Protein AF-A0A7J9SS00-F1 (afdb_monomer_lite)

pLDDT: mean 71.62, std 18.41, range [28.2, 98.19]

Radius of gyration: 45.06 Å; chains: 1; bounding box: 118×78×128 Å

Structure (mmCIF, N/CA/C/O backbone):
data_AF-A0A7J9SS00-F1
#
_entry.id   AF-A0A7J9SS00-F1
#
loop_
_atom_site.group_PDB
_atom_site.id
_atom_site.type_symbol
_atom_site.label_atom_id
_atom_site.label_alt_id
_atom_site.label_comp_id
_atom_site.label_asym_id
_atom_site.label_entity_id
_atom_site.label_seq_id
_atom_site.pdbx_PDB_ins_code
_atom_site.Cartn_x
_atom_site.Cartn_y
_atom_site.Cartn_z
_atom_site.occupancy
_atom_site.B_iso_or_equiv
_atom_site.auth_seq_id
_atom_site.auth_comp_id
_atom_site.auth_asym_id
_atom_site.auth_atom_id
_atom_site.pdbx_PDB_model_num
ATOM 1 N N . MET A 1 1 ? -12.205 -48.408 69.609 1.00 38.25 1 MET A N 1
ATOM 2 C CA . MET A 1 1 ? -11.205 -47.356 69.872 1.00 38.25 1 MET A CA 1
ATOM 3 C C . MET A 1 1 ? -11.212 -46.465 68.644 1.00 38.25 1 MET A C 1
ATOM 5 O O . MET A 1 1 ? -10.736 -46.910 67.614 1.00 38.25 1 MET A O 1
ATOM 9 N N . ALA A 1 2 ? -12.115 -45.480 68.598 1.00 29.64 2 ALA A N 1
ATOM 10 C CA . ALA A 1 2 ? -11.998 -44.166 69.264 1.00 29.64 2 ALA A CA 1
ATOM 11 C C . ALA A 1 2 ? -10.973 -43.320 68.467 1.00 29.64 2 ALA A C 1
ATOM 13 O O . ALA A 1 2 ? -9.834 -43.755 68.355 1.00 29.64 2 ALA A O 1
ATOM 14 N N . PHE A 1 3 ? -11.335 -42.264 67.716 1.00 28.20 3 PHE A N 1
ATOM 15 C CA . PHE A 1 3 ? -12.157 -41.085 68.071 1.00 28.20 3 PHE A CA 1
ATOM 16 C C . PHE A 1 3 ? -11.641 -40.443 69.360 1.00 28.20 3 PHE A C 1
ATOM 18 O O . PHE A 1 3 ? -11.477 -41.173 70.329 1.00 28.20 3 PHE A O 1
ATOM 25 N N . SER A 1 4 ? -11.482 -39.114 69.382 1.00 37.59 4 SER A N 1
ATOM 26 C CA . SER A 1 4 ? -11.035 -38.329 70.550 1.00 37.59 4 SER A CA 1
ATOM 27 C C . SER A 1 4 ? -9.523 -38.463 70.771 1.00 37.59 4 SER A C 1
ATOM 29 O O . SER A 1 4 ? -9.075 -39.467 71.294 1.00 37.59 4 SER A O 1
ATOM 31 N N . ASP A 1 5 ? -8.649 -37.577 70.279 1.00 38.38 5 ASP A N 1
ATOM 32 C CA . ASP A 1 5 ? -8.271 -36.424 71.119 1.00 38.38 5 ASP A CA 1
ATOM 33 C C . ASP A 1 5 ? -7.308 -35.419 70.441 1.00 38.38 5 ASP A C 1
ATOM 35 O O . ASP A 1 5 ? -6.399 -34.935 71.095 1.00 38.38 5 ASP A O 1
ATOM 39 N N . TYR A 1 6 ? -7.426 -35.058 69.157 1.00 29.25 6 TYR A N 1
ATOM 40 C CA . TYR A 1 6 ? -6.607 -33.928 68.652 1.00 29.25 6 TYR A CA 1
ATOM 41 C C . TYR A 1 6 ? -7.313 -33.122 67.555 1.00 29.25 6 TYR A C 1
ATOM 43 O O . TYR A 1 6 ? -6.851 -33.025 66.422 1.00 29.25 6 TYR A O 1
ATOM 51 N N . TYR A 1 7 ? -8.484 -32.583 67.910 1.00 34.22 7 TYR A N 1
ATOM 52 C CA . TYR A 1 7 ? -9.242 -31.611 67.109 1.00 34.22 7 TYR A CA 1
ATOM 53 C C . TYR A 1 7 ? -9.522 -30.294 67.859 1.00 34.22 7 TYR A C 1
ATOM 55 O O . TYR A 1 7 ? -10.429 -29.563 67.492 1.00 34.22 7 TYR A O 1
ATOM 63 N N . GLU A 1 8 ? -8.730 -29.949 68.873 1.00 40.84 8 GLU A N 1
ATOM 64 C CA . GLU A 1 8 ? -8.809 -28.650 69.559 1.00 40.84 8 GLU A CA 1
ATOM 65 C C . GLU A 1 8 ? -7.391 -28.147 69.855 1.00 40.84 8 GLU A C 1
ATOM 67 O O . GLU A 1 8 ? -6.882 -28.327 70.950 1.00 40.84 8 GLU A O 1
ATOM 72 N N . GLU A 1 9 ? -6.720 -27.633 68.818 1.00 34.12 9 GLU A N 1
ATOM 73 C CA . GLU A 1 9 ? -5.665 -26.589 68.887 1.00 34.12 9 GLU A CA 1
ATOM 74 C C . GLU A 1 9 ? -5.119 -26.252 67.476 1.00 34.12 9 GLU A C 1
ATOM 76 O O . GLU A 1 9 ? -3.947 -25.945 67.279 1.00 34.12 9 GLU A O 1
ATOM 81 N N . LEU A 1 10 ? -5.979 -26.320 66.450 1.00 32.91 10 LEU A N 1
ATOM 82 C CA . LEU A 1 10 ? -5.668 -25.921 65.066 1.00 32.91 10 LEU A CA 1
ATOM 83 C C . LEU A 1 10 ? -6.328 -24.583 64.681 1.00 32.91 10 LEU A C 1
ATOM 85 O O . LEU A 1 10 ? -6.538 -24.321 63.504 1.00 32.91 10 LEU A O 1
ATOM 89 N N . GLU A 1 11 ? -6.623 -23.729 65.666 1.00 39.28 11 GLU A N 1
ATOM 90 C CA . GLU A 1 11 ? -7.219 -22.399 65.451 1.00 39.28 11 GLU A CA 1
ATOM 91 C C . GLU A 1 11 ? -6.374 -21.227 65.992 1.00 39.28 11 GLU A C 1
ATOM 93 O O . GLU A 1 11 ? -6.852 -20.099 66.005 1.00 39.28 11 GLU A O 1
ATOM 98 N N . GLU A 1 12 ? -5.103 -21.433 66.377 1.00 40.47 12 GLU A N 1
ATOM 99 C CA . GLU A 1 12 ? -4.287 -20.327 66.928 1.00 40.47 12 GLU A CA 1
ATOM 100 C C . GLU A 1 12 ? -2.866 -20.126 66.363 1.00 40.47 12 GLU A C 1
ATOM 102 O O . GLU A 1 12 ? -2.149 -19.259 66.850 1.00 40.47 12 GLU A O 1
ATOM 107 N N . GLU A 1 13 ? -2.446 -20.807 65.288 1.00 34.06 13 GLU A N 1
ATOM 108 C CA . GLU A 1 13 ? -1.169 -20.472 64.609 1.00 34.06 13 GLU A CA 1
ATOM 109 C C . GLU A 1 13 ? -1.225 -20.492 63.065 1.00 34.06 13 GLU A C 1
ATOM 111 O O . GLU A 1 13 ? -0.231 -20.771 62.393 1.00 34.06 13 GLU A O 1
ATOM 116 N N . GLU A 1 14 ? -2.354 -20.101 62.462 1.00 31.39 14 GLU A N 1
ATOM 117 C CA . GLU A 1 14 ? -2.387 -19.752 61.025 1.00 31.39 14 GLU A CA 1
ATOM 118 C C . GLU A 1 14 ? -1.665 -18.420 60.708 1.00 31.39 14 GLU A C 1
ATOM 120 O O . GLU A 1 14 ? -1.333 -18.147 59.556 1.00 31.39 14 GLU A O 1
ATOM 125 N N . ASP A 1 15 ? -1.276 -17.648 61.730 1.00 38.69 15 ASP A N 1
ATOM 126 C CA . ASP A 1 15 ? -0.564 -16.364 61.595 1.00 38.69 15 ASP A CA 1
ATOM 127 C C . ASP A 1 15 ? 0.979 -16.478 61.540 1.00 38.69 15 ASP A C 1
ATOM 129 O O . ASP A 1 15 ? 1.709 -15.484 61.625 1.00 38.69 15 ASP A O 1
ATOM 133 N N . LYS A 1 16 ? 1.530 -17.691 61.381 1.00 35.34 16 LYS A N 1
ATOM 134 C CA . LYS A 1 16 ? 2.991 -17.909 61.265 1.00 35.34 16 LYS A CA 1
ATOM 135 C C . LYS A 1 16 ? 3.433 -18.697 60.038 1.00 35.34 16 LYS A C 1
ATOM 137 O O . LYS A 1 16 ? 4.568 -19.180 59.990 1.00 35.34 16 LYS A O 1
ATOM 142 N N . ILE A 1 17 ? 2.622 -18.727 58.983 1.00 32.34 17 ILE A N 1
ATOM 143 C CA . ILE A 1 17 ? 3.076 -19.197 57.669 1.00 32.34 17 ILE A CA 1
ATOM 144 C C . ILE A 1 17 ? 3.922 -18.095 57.004 1.00 32.34 17 ILE A C 1
ATOM 146 O O . ILE A 1 17 ? 3.491 -17.347 56.132 1.00 32.34 17 ILE A O 1
ATOM 150 N N . LYS A 1 18 ? 5.191 -18.003 57.422 1.00 34.53 18 LYS A N 1
ATOM 151 C CA . LYS A 1 18 ? 6.267 -17.479 56.569 1.00 34.53 18 LYS A CA 1
ATOM 152 C C . LYS A 1 18 ? 6.559 -18.520 55.483 1.00 34.53 18 LYS A C 1
ATOM 154 O O . LYS A 1 18 ? 6.719 -19.692 55.824 1.00 34.53 18 LYS A O 1
ATOM 159 N N . PRO A 1 19 ? 6.718 -18.130 54.205 1.00 38.78 19 PRO A N 1
ATOM 160 C CA . PRO A 1 19 ? 7.052 -19.078 53.157 1.00 38.78 19 PRO A CA 1
ATOM 161 C C . PRO A 1 19 ? 8.457 -19.633 53.405 1.00 38.78 19 PRO A C 1
ATOM 163 O O . PRO A 1 19 ? 9.468 -18.927 53.336 1.00 38.78 19 PRO A O 1
ATOM 166 N N . SER A 1 20 ? 8.512 -20.927 53.702 1.00 39.50 20 SER A N 1
ATOM 167 C CA . SER A 1 20 ? 9.722 -21.729 53.692 1.00 39.50 20 SER A CA 1
ATOM 168 C C . SER A 1 20 ? 10.267 -21.804 52.262 1.00 39.50 20 SER A C 1
ATOM 170 O O . SER A 1 20 ? 9.866 -22.652 51.473 1.00 39.50 20 SER A O 1
ATOM 172 N N . CYS A 1 21 ? 11.200 -20.920 51.919 1.00 37.25 21 CYS A N 1
ATOM 173 C CA . CYS A 1 21 ? 12.172 -21.175 50.859 1.00 37.25 21 CYS A CA 1
ATOM 174 C C . CYS A 1 21 ? 13.480 -21.572 51.538 1.00 37.25 21 CYS A C 1
ATOM 176 O O . CYS A 1 21 ? 14.040 -20.814 52.337 1.00 37.25 21 CYS A O 1
ATOM 178 N N . THR A 1 22 ? 13.944 -22.788 51.263 1.00 50.38 22 THR A N 1
ATOM 179 C CA . THR A 1 22 ? 15.185 -23.346 51.799 1.00 50.38 22 THR A CA 1
ATOM 180 C C . THR A 1 22 ? 16.352 -22.379 51.606 1.00 50.38 22 THR A C 1
ATOM 182 O O . THR A 1 22 ? 16.522 -21.764 50.552 1.00 50.38 22 THR A O 1
ATOM 185 N N . ARG A 1 23 ? 17.172 -22.246 52.656 1.00 44.41 23 ARG A N 1
ATOM 186 C CA . ARG A 1 23 ? 18.311 -21.318 52.767 1.00 44.41 23 ARG A CA 1
ATOM 187 C C . ARG A 1 23 ? 19.259 -21.357 51.558 1.00 44.41 23 ARG A C 1
ATOM 189 O O . ARG A 1 23 ? 19.877 -20.343 51.257 1.00 44.41 23 ARG A O 1
ATOM 196 N N . GLU A 1 24 ? 19.345 -22.489 50.864 1.00 43.41 24 GLU A N 1
ATOM 197 C CA . GLU A 1 24 ? 20.198 -22.695 49.688 1.00 43.41 24 GLU A CA 1
ATOM 198 C C . GLU A 1 24 ? 19.642 -22.069 48.396 1.00 43.41 24 GLU A C 1
ATOM 200 O O . GLU A 1 24 ? 20.406 -21.439 47.667 1.00 43.41 24 GLU A O 1
ATOM 205 N N . GLU A 1 25 ? 18.326 -22.105 48.149 1.00 48.88 25 GLU A N 1
ATOM 206 C CA . GLU A 1 25 ? 17.724 -21.450 46.969 1.00 48.88 25 GLU A CA 1
ATOM 207 C C . GLU A 1 25 ? 17.758 -19.922 47.078 1.00 48.88 25 GLU A C 1
ATOM 209 O O . GLU A 1 25 ? 17.998 -19.211 46.097 1.00 48.88 25 GLU A O 1
ATOM 214 N N . ASN A 1 26 ? 17.563 -19.399 48.291 1.00 54.31 26 ASN A N 1
ATOM 215 C CA . ASN A 1 26 ? 17.699 -17.968 48.551 1.00 54.31 26 ASN A CA 1
ATOM 216 C C . ASN A 1 26 ? 19.152 -17.511 48.388 1.00 54.31 26 ASN A C 1
ATOM 218 O O . ASN A 1 26 ? 19.397 -16.431 47.853 1.00 54.31 26 ASN A O 1
ATOM 222 N N . LEU A 1 27 ? 20.122 -18.347 48.767 1.00 49.38 27 LEU A N 1
ATOM 223 C CA . LEU A 1 27 ? 21.536 -18.042 48.577 1.00 49.38 27 LEU A CA 1
ATOM 224 C C . LEU A 1 27 ? 21.894 -17.956 47.088 1.00 49.38 27 LEU A C 1
ATOM 226 O O . LEU A 1 27 ? 22.600 -17.034 46.686 1.00 49.38 27 LEU A O 1
ATOM 230 N N . GLU A 1 28 ? 21.367 -18.852 46.253 1.00 56.47 28 GLU A N 1
ATOM 231 C CA . GLU A 1 28 ? 21.634 -18.843 44.812 1.00 56.47 28 GLU A CA 1
ATOM 232 C C . GLU A 1 28 ? 21.026 -17.621 44.107 1.00 56.47 28 GLU A C 1
ATOM 234 O O . GLU A 1 28 ? 21.691 -16.962 43.299 1.00 56.47 28 GLU A O 1
ATOM 239 N N . LYS A 1 29 ? 19.788 -17.256 44.468 1.00 59.28 29 LYS A N 1
ATOM 240 C CA . LYS A 1 29 ? 19.109 -16.054 43.956 1.00 59.28 29 LYS A CA 1
ATOM 241 C C . LYS A 1 29 ? 19.838 -14.774 44.376 1.00 59.28 29 LYS A C 1
ATOM 243 O O . LYS A 1 29 ? 20.043 -13.887 43.544 1.00 59.28 29 LYS A O 1
ATOM 248 N N . ILE A 1 30 ? 20.313 -14.709 45.622 1.00 56.44 30 ILE A N 1
ATOM 249 C CA . ILE A 1 30 ? 21.115 -13.588 46.136 1.00 56.44 30 ILE A CA 1
ATOM 250 C C . ILE A 1 30 ? 22.472 -13.519 45.422 1.00 56.44 30 ILE A C 1
ATOM 252 O O . ILE A 1 30 ? 22.864 -12.450 44.957 1.00 56.44 30 ILE A O 1
ATOM 256 N N . ILE A 1 31 ? 23.165 -14.648 45.237 1.00 63.53 31 ILE A N 1
ATOM 257 C CA . ILE A 1 31 ? 24.442 -14.709 44.503 1.00 63.53 31 ILE A CA 1
ATOM 258 C C . ILE A 1 31 ? 24.267 -14.228 43.057 1.00 63.53 31 ILE A C 1
ATOM 260 O O . ILE A 1 31 ? 25.138 -13.529 42.529 1.00 63.53 31 ILE A O 1
ATOM 264 N N . LYS A 1 32 ? 23.150 -14.570 42.405 1.00 66.88 32 LYS A N 1
ATOM 265 C CA . LYS A 1 32 ? 22.851 -14.146 41.031 1.00 66.88 32 LYS A CA 1
ATOM 266 C C . LYS A 1 32 ? 22.568 -12.641 40.950 1.00 66.88 32 LYS A C 1
ATOM 268 O O . LYS A 1 32 ? 23.140 -11.978 40.086 1.00 66.88 32 LYS A O 1
ATOM 273 N N . ALA A 1 33 ? 21.785 -12.090 41.879 1.00 58.88 33 ALA A N 1
ATOM 274 C CA . ALA A 1 33 ? 21.500 -10.653 41.959 1.00 58.88 33 ALA A CA 1
ATOM 275 C C . ALA A 1 33 ? 22.763 -9.818 42.251 1.00 58.88 33 ALA A C 1
ATOM 277 O O . ALA A 1 33 ? 23.032 -8.831 41.564 1.00 58.88 33 ALA A O 1
ATOM 278 N N . VAL A 1 34 ? 23.603 -10.268 43.190 1.00 58.75 34 VAL A N 1
ATOM 279 C CA . VAL A 1 34 ? 24.890 -9.627 43.518 1.00 58.75 34 VAL A CA 1
ATOM 280 C C . VAL A 1 34 ? 25.845 -9.650 42.319 1.00 58.75 34 VAL A C 1
ATOM 282 O O . VAL A 1 34 ? 26.559 -8.679 42.072 1.00 58.75 34 VAL A O 1
ATOM 285 N N . ARG A 1 35 ? 25.833 -10.720 41.512 1.00 63.59 35 ARG A N 1
ATOM 286 C CA . ARG A 1 35 ? 26.660 -10.832 40.299 1.00 63.59 35 ARG A CA 1
ATOM 287 C C . ARG A 1 35 ? 26.260 -9.816 39.220 1.00 63.59 35 ARG A C 1
ATOM 289 O O . ARG A 1 35 ? 27.144 -9.264 38.566 1.00 63.59 35 ARG A O 1
ATOM 296 N N . VAL A 1 36 ? 24.962 -9.552 39.059 1.00 65.44 36 VAL A N 1
ATOM 297 C CA . VAL A 1 36 ? 24.429 -8.546 38.120 1.00 65.44 36 VAL A CA 1
ATOM 298 C C . VAL A 1 36 ? 24.765 -7.129 38.589 1.00 65.44 36 VAL A C 1
ATOM 300 O O . VAL A 1 36 ? 25.275 -6.331 37.804 1.00 65.44 36 VAL A O 1
ATOM 303 N N . TRP A 1 37 ? 24.569 -6.840 39.877 1.00 57.66 37 TRP A N 1
ATOM 304 C CA . TRP A 1 37 ? 24.922 -5.547 40.470 1.00 57.66 37 TRP A CA 1
ATOM 305 C C . TRP A 1 37 ? 26.429 -5.252 40.347 1.00 57.66 37 TRP A C 1
ATOM 307 O O . TRP A 1 37 ? 26.825 -4.179 39.897 1.00 57.66 37 TRP A O 1
ATOM 317 N N . ARG A 1 38 ? 27.282 -6.251 40.620 1.00 56.31 38 ARG A N 1
ATOM 318 C CA . ARG A 1 38 ? 28.745 -6.165 40.464 1.00 56.31 38 ARG A CA 1
ATOM 319 C C . ARG A 1 38 ? 29.173 -5.834 39.032 1.00 56.31 38 ARG A C 1
ATOM 321 O O . ARG A 1 38 ? 30.055 -5.002 38.841 1.00 56.31 38 ARG A O 1
ATOM 328 N N . ASN A 1 39 ? 28.552 -6.458 38.029 1.00 59.81 39 ASN A N 1
ATOM 329 C CA . ASN A 1 39 ? 28.861 -6.186 36.620 1.00 59.81 39 ASN A CA 1
ATOM 330 C C . ASN A 1 39 ? 28.478 -4.756 36.206 1.00 59.81 39 ASN A C 1
ATOM 332 O O . ASN A 1 39 ? 29.142 -4.176 35.353 1.00 59.81 39 ASN A O 1
ATOM 336 N N . LYS A 1 40 ? 27.454 -4.169 36.836 1.00 56.41 40 LYS A N 1
ATOM 337 C CA . LYS A 1 40 ? 27.028 -2.785 36.585 1.00 56.41 40 LYS A CA 1
ATOM 338 C C . LYS A 1 40 ? 27.958 -1.743 37.224 1.00 56.41 40 LYS A C 1
ATOM 340 O O . LYS A 1 40 ? 27.956 -0.592 36.796 1.00 56.41 40 LYS A O 1
ATOM 345 N N . HIS A 1 41 ? 28.732 -2.113 38.247 1.00 58.75 41 HIS A N 1
ATOM 346 C CA . HIS A 1 41 ? 29.554 -1.174 39.029 1.00 58.75 41 HIS A CA 1
ATOM 347 C C . HIS A 1 41 ? 31.064 -1.461 38.997 1.00 58.75 41 HIS A C 1
ATOM 349 O O . HIS A 1 41 ? 31.828 -0.796 39.689 1.00 58.75 41 HIS A O 1
ATOM 355 N N . GLY A 1 42 ? 31.513 -2.396 38.152 1.00 50.84 42 GLY A N 1
ATOM 356 C CA . GLY A 1 42 ? 32.911 -2.480 37.714 1.00 50.84 42 GLY A CA 1
ATOM 357 C C . GLY A 1 42 ? 33.929 -2.968 38.751 1.00 50.84 42 GLY A C 1
ATOM 358 O O . GLY A 1 42 ? 35.104 -2.632 38.639 1.00 50.84 42 GLY A O 1
ATOM 359 N N . VAL A 1 43 ? 33.526 -3.762 39.747 1.00 52.72 43 VAL A N 1
ATOM 360 C CA . VAL A 1 43 ? 34.457 -4.261 40.779 1.00 52.72 43 VAL A CA 1
ATOM 361 C C . VAL A 1 43 ? 35.146 -5.551 40.308 1.00 52.72 43 VAL A C 1
ATOM 363 O O . VAL A 1 43 ? 34.493 -6.584 40.128 1.00 52.72 43 VAL A O 1
ATOM 366 N N . THR A 1 44 ? 36.465 -5.493 40.091 1.00 43.53 44 THR A N 1
ATOM 367 C CA . THR A 1 44 ? 37.295 -6.618 39.622 1.00 43.53 44 THR A CA 1
ATOM 368 C C . THR A 1 44 ? 37.676 -7.598 40.731 1.00 43.53 44 THR A C 1
ATOM 370 O O . THR A 1 44 ? 37.863 -7.235 41.888 1.00 43.53 44 THR A O 1
ATOM 373 N N . ALA A 1 45 ? 37.763 -8.866 40.332 1.00 43.62 45 ALA A N 1
ATOM 374 C CA . ALA A 1 45 ? 37.802 -10.046 41.174 1.00 43.62 45 ALA A CA 1
ATOM 375 C C . ALA A 1 45 ? 39.178 -10.328 41.790 1.00 43.62 45 ALA A C 1
ATOM 377 O O . ALA A 1 45 ? 40.075 -10.805 41.112 1.00 43.62 45 ALA A O 1
ATOM 378 N N . ASP A 1 46 ? 39.259 -10.169 43.102 1.00 46.59 46 ASP A N 1
ATOM 379 C CA . ASP A 1 46 ? 39.839 -11.168 43.989 1.00 46.59 46 ASP A CA 1
ATOM 380 C C . ASP A 1 46 ? 38.995 -11.174 45.261 1.00 46.59 46 ASP A C 1
ATOM 382 O O . ASP A 1 46 ? 38.390 -10.164 45.597 1.00 46.59 46 ASP A O 1
ATOM 386 N N . LEU A 1 47 ? 38.936 -12.311 45.952 1.00 41.09 47 LEU A N 1
ATOM 387 C CA . LEU A 1 47 ? 38.135 -12.584 47.154 1.00 41.09 47 LEU A CA 1
ATOM 388 C C . LEU A 1 47 ? 36.731 -13.185 46.935 1.00 41.09 47 LEU A C 1
ATOM 390 O O . LEU A 1 47 ? 35.701 -12.565 47.192 1.00 41.09 47 LEU A O 1
ATOM 394 N N . LYS A 1 48 ? 36.698 -14.506 46.709 1.00 44.38 48 LYS A N 1
ATOM 395 C CA . LYS A 1 48 ? 35.530 -15.346 47.056 1.00 44.38 48 LYS A CA 1
ATOM 396 C C . LYS A 1 48 ? 35.168 -15.297 48.558 1.00 44.38 48 LYS A C 1
ATOM 398 O O . LYS A 1 48 ? 34.038 -15.627 48.897 1.00 44.38 48 LYS A O 1
ATOM 403 N N . MET A 1 49 ? 36.076 -14.854 49.444 1.00 40.50 49 MET A N 1
ATOM 404 C CA . MET A 1 49 ? 35.799 -14.664 50.884 1.00 40.50 49 MET A CA 1
ATOM 405 C C . MET A 1 49 ? 35.440 -13.228 51.309 1.00 40.50 49 MET A C 1
ATOM 407 O O . MET A 1 49 ? 34.783 -13.045 52.331 1.00 40.50 49 MET A O 1
ATOM 411 N N . ALA A 1 50 ? 35.772 -12.208 50.514 1.00 44.69 50 ALA A N 1
ATOM 412 C CA . ALA A 1 50 ? 35.295 -10.836 50.740 1.00 44.69 50 ALA A CA 1
ATOM 413 C C . ALA A 1 50 ? 33.835 -10.758 50.395 1.00 44.69 50 ALA A C 1
ATOM 415 O O . ALA A 1 50 ? 33.123 -10.063 51.085 1.00 44.69 50 ALA A O 1
ATOM 416 N N . THR A 1 51 ? 33.368 -11.458 49.360 1.00 51.38 51 THR A N 1
ATOM 417 C CA . THR A 1 51 ? 31.972 -11.329 48.936 1.00 51.38 51 THR A CA 1
ATOM 418 C C . THR A 1 51 ? 31.004 -11.770 50.038 1.00 51.38 51 THR A C 1
ATOM 420 O O . THR A 1 51 ? 29.912 -11.227 50.131 1.00 51.38 51 THR A O 1
ATOM 423 N N . ILE A 1 52 ? 31.417 -12.688 50.922 1.00 48.38 52 ILE A N 1
ATOM 424 C CA . ILE A 1 52 ? 30.634 -13.097 52.097 1.00 48.38 52 ILE A CA 1
ATOM 425 C C . ILE A 1 52 ? 30.725 -12.042 53.217 1.00 48.38 52 ILE A C 1
ATOM 427 O O . ILE A 1 52 ? 29.700 -11.678 53.787 1.00 48.38 52 ILE A O 1
ATOM 431 N N . LEU A 1 53 ? 31.918 -11.494 53.486 1.00 49.59 53 LEU A N 1
ATOM 432 C CA . LEU A 1 53 ? 32.145 -10.460 54.512 1.00 49.59 53 LEU A CA 1
ATOM 433 C C . LEU A 1 53 ? 31.612 -9.065 54.124 1.00 49.59 53 LEU A C 1
ATOM 435 O O . LEU A 1 53 ? 31.156 -8.317 54.984 1.00 49.59 53 LEU A O 1
ATOM 439 N N . GLU A 1 54 ? 31.635 -8.703 52.843 1.00 55.34 54 GLU A N 1
ATOM 440 C CA . GLU A 1 54 ? 31.053 -7.479 52.288 1.00 55.34 54 GLU A CA 1
ATOM 441 C C . GLU A 1 54 ? 29.547 -7.593 52.150 1.00 55.34 54 GLU A C 1
ATOM 443 O O . GLU A 1 54 ? 28.865 -6.632 52.480 1.00 55.34 54 GLU A O 1
ATOM 448 N N . ALA A 1 55 ? 29.012 -8.754 51.754 1.00 53.62 55 ALA A N 1
ATOM 449 C CA . ALA A 1 55 ? 27.580 -8.991 51.869 1.00 53.62 55 ALA A CA 1
ATOM 450 C C . ALA A 1 55 ? 27.155 -8.821 53.334 1.00 53.62 55 ALA A C 1
ATOM 452 O O . ALA A 1 55 ? 26.265 -8.025 53.606 1.00 53.62 55 ALA A O 1
ATOM 453 N N . GLN A 1 56 ? 27.855 -9.438 54.297 1.00 52.62 56 GLN A N 1
ATOM 454 C CA . GLN A 1 56 ? 27.607 -9.213 55.729 1.00 52.62 56 GLN A CA 1
ATOM 455 C C . GLN A 1 56 ? 27.703 -7.736 56.141 1.00 52.62 56 GLN A C 1
ATOM 457 O O . GLN A 1 56 ? 26.871 -7.283 56.921 1.00 52.62 56 GLN A O 1
ATOM 462 N N . LYS A 1 57 ? 28.665 -6.966 55.610 1.00 54.94 57 LYS A N 1
ATOM 463 C CA . LYS A 1 57 ? 28.779 -5.523 55.884 1.00 54.94 57 LYS A CA 1
ATOM 464 C C . LYS A 1 57 ? 27.643 -4.703 55.267 1.00 54.94 57 LYS A C 1
ATOM 466 O O . LYS A 1 57 ? 27.131 -3.804 55.926 1.00 54.94 57 LYS A O 1
ATOM 471 N N . VAL A 1 58 ? 27.213 -5.021 54.048 1.00 53.78 58 VAL A N 1
ATOM 472 C CA . VAL A 1 58 ? 26.053 -4.399 53.386 1.00 53.78 58 VAL A CA 1
ATOM 473 C C . VAL A 1 58 ? 24.754 -4.747 54.121 1.00 53.78 58 VAL A C 1
ATOM 475 O O . VAL A 1 58 ? 23.896 -3.884 54.257 1.00 53.78 58 VAL A O 1
ATOM 478 N N . PHE A 1 59 ? 24.642 -5.957 54.677 1.00 53.19 59 PHE A N 1
ATOM 479 C CA . PHE A 1 59 ? 23.530 -6.367 55.543 1.00 53.19 59 PHE A CA 1
ATOM 480 C C . PHE A 1 59 ? 23.632 -5.819 56.983 1.00 53.19 59 PHE A C 1
ATOM 482 O O . PHE A 1 59 ? 22.654 -5.895 57.720 1.00 53.19 59 PHE A O 1
ATOM 489 N N . SER A 1 60 ? 24.778 -5.253 57.391 1.00 55.12 60 SER A N 1
ATOM 490 C CA . SER A 1 60 ? 24.954 -4.582 58.695 1.00 55.12 60 SER A CA 1
ATOM 491 C C . SER A 1 60 ? 24.701 -3.070 58.653 1.00 55.12 60 SER A C 1
ATOM 493 O O . SER A 1 60 ? 24.436 -2.463 59.687 1.00 55.12 60 SER A O 1
ATOM 495 N N . ASP A 1 61 ? 24.768 -2.461 57.464 1.00 72.88 61 ASP A N 1
ATOM 496 C CA . ASP A 1 61 ? 24.434 -1.056 57.232 1.00 72.88 61 ASP A CA 1
ATOM 497 C C . ASP A 1 61 ? 22.974 -0.959 56.774 1.00 72.88 61 ASP A C 1
ATOM 499 O O . ASP A 1 61 ? 22.640 -1.182 55.607 1.00 72.88 61 ASP A O 1
ATOM 503 N N . THR A 1 62 ? 22.092 -0.618 57.714 1.00 65.88 62 THR A N 1
ATOM 504 C CA . THR A 1 62 ? 20.639 -0.550 57.513 1.00 65.88 62 THR A CA 1
ATOM 505 C C . THR A 1 62 ? 20.247 0.331 56.324 1.00 65.88 62 THR A C 1
ATOM 507 O O . THR A 1 62 ? 19.251 0.059 55.656 1.00 65.88 62 THR A O 1
ATOM 510 N N . LYS A 1 63 ? 21.033 1.372 56.011 1.00 73.75 63 LYS A N 1
ATOM 511 C CA . LYS A 1 63 ? 20.736 2.275 54.895 1.00 73.75 63 LYS A CA 1
ATOM 512 C C . LYS A 1 63 ? 20.977 1.594 53.548 1.00 73.75 63 LYS A C 1
ATOM 514 O O . LYS A 1 63 ? 20.110 1.645 52.678 1.00 73.75 63 LYS A O 1
ATOM 519 N N . LYS A 1 64 ? 22.112 0.909 53.397 1.00 68.12 64 LYS A N 1
ATOM 520 C CA . LYS A 1 64 ? 22.453 0.180 52.164 1.00 68.12 64 LYS A CA 1
ATOM 521 C C . LYS A 1 64 ? 21.574 -1.048 51.958 1.00 68.12 64 LYS A C 1
ATOM 523 O O . LYS A 1 64 ? 21.215 -1.353 50.823 1.00 68.12 64 LYS A O 1
ATOM 528 N N . TYR A 1 65 ? 21.176 -1.711 53.043 1.00 66.31 65 TYR A N 1
ATOM 529 C CA . TYR A 1 65 ? 20.185 -2.782 52.990 1.00 66.31 65 TYR A CA 1
ATOM 530 C C . TYR A 1 65 ? 18.833 -2.282 52.461 1.00 66.31 65 TYR A C 1
ATOM 532 O O . TYR A 1 65 ? 18.277 -2.879 51.541 1.00 66.31 65 TYR A O 1
ATOM 540 N N . ASN A 1 66 ? 18.345 -1.143 52.960 1.00 67.12 66 ASN A N 1
ATOM 541 C CA . ASN A 1 66 ? 17.090 -0.553 52.489 1.00 67.12 66 ASN A CA 1
ATOM 542 C C . ASN A 1 66 ? 17.163 -0.106 51.018 1.00 67.12 66 ASN A C 1
ATOM 544 O O . ASN A 1 66 ? 16.206 -0.313 50.272 1.00 67.12 66 ASN A O 1
ATOM 548 N N . GLU A 1 67 ? 18.292 0.455 50.572 1.00 71.81 67 GLU A N 1
ATOM 549 C CA . GLU A 1 67 ? 18.520 0.794 49.156 1.00 71.81 67 GLU A CA 1
ATOM 550 C C . GLU A 1 67 ? 18.511 -0.457 48.260 1.00 71.81 67 GLU A C 1
ATOM 552 O O . GLU A 1 67 ? 17.891 -0.451 47.194 1.00 71.81 67 GLU A O 1
ATOM 557 N N . PHE A 1 68 ? 19.123 -1.557 48.713 1.00 70.88 68 PHE A N 1
ATOM 558 C CA . PHE A 1 68 ? 19.092 -2.840 48.009 1.00 70.88 68 PHE A CA 1
ATOM 559 C C . PHE A 1 68 ? 17.682 -3.442 47.956 1.00 70.88 68 PHE A C 1
ATOM 561 O O . PHE A 1 68 ? 17.253 -3.880 46.890 1.00 70.88 68 PHE A O 1
ATOM 568 N N . CYS A 1 69 ? 16.936 -3.435 49.066 1.00 68.31 69 CYS A N 1
ATOM 569 C CA . CYS A 1 69 ? 15.553 -3.916 49.103 1.00 68.31 69 CYS A CA 1
ATOM 570 C C . CYS A 1 69 ? 14.648 -3.118 48.159 1.00 68.31 69 CYS A C 1
ATOM 572 O O . CYS A 1 69 ? 13.862 -3.718 47.429 1.00 68.31 69 CYS A O 1
ATOM 574 N N . LYS A 1 70 ? 14.804 -1.789 48.116 1.00 72.88 70 LYS A N 1
ATOM 575 C CA . LYS A 1 70 ? 14.046 -0.918 47.211 1.00 72.88 70 LYS A CA 1
ATOM 576 C C . LYS A 1 70 ? 14.354 -1.227 45.743 1.00 72.88 70 LYS A C 1
ATOM 578 O O . LYS A 1 70 ? 13.438 -1.432 44.954 1.00 72.88 70 LYS A O 1
ATOM 583 N N . TRP A 1 71 ? 15.636 -1.359 45.397 1.00 80.31 71 TRP A N 1
ATOM 584 C CA . TRP A 1 71 ? 16.055 -1.755 44.050 1.00 80.31 71 TRP A CA 1
ATOM 585 C C . TRP A 1 71 ? 15.561 -3.160 43.667 1.00 80.31 71 TRP A C 1
ATOM 587 O O . TRP A 1 71 ? 15.109 -3.373 42.545 1.00 80.31 71 TRP A O 1
ATOM 597 N N . TYR A 1 72 ? 15.613 -4.124 44.590 1.00 63.59 72 TYR A N 1
ATOM 598 C CA . TYR A 1 72 ? 15.161 -5.495 44.346 1.00 63.59 72 TYR A CA 1
ATOM 599 C C . TYR A 1 72 ? 13.645 -5.574 44.126 1.00 63.59 72 TYR A C 1
ATOM 601 O O . TYR A 1 72 ? 13.202 -6.274 43.217 1.00 63.59 72 TYR A O 1
ATOM 609 N N . GLN A 1 73 ? 12.854 -4.816 44.892 1.00 63.47 73 GLN A N 1
ATOM 610 C CA . GLN A 1 73 ? 11.411 -4.669 44.663 1.00 63.47 73 GLN A CA 1
ATOM 611 C C . GLN A 1 73 ? 11.116 -4.057 43.286 1.00 63.47 73 GLN A C 1
ATOM 613 O O . GLN A 1 73 ? 10.222 -4.518 42.581 1.00 63.47 73 GLN A O 1
ATOM 618 N N . GLU A 1 74 ? 11.907 -3.072 42.860 1.00 64.75 74 GLU A N 1
ATOM 619 C CA . GLU A 1 74 ? 11.771 -2.432 41.548 1.00 64.75 74 GLU A CA 1
ATOM 620 C C . GLU A 1 74 ? 12.146 -3.371 40.388 1.00 64.75 74 GLU A C 1
ATOM 622 O O . GLU A 1 74 ? 11.503 -3.354 39.340 1.00 64.75 74 GLU A O 1
ATOM 627 N N . GLN A 1 75 ? 13.121 -4.265 40.592 1.00 64.88 75 GLN A N 1
ATOM 628 C CA . GLN A 1 75 ? 13.456 -5.326 39.634 1.00 64.88 75 GLN A CA 1
ATOM 629 C C . GLN A 1 75 ? 12.431 -6.465 39.608 1.00 64.88 75 GLN A C 1
ATOM 631 O O . GLN A 1 75 ? 12.178 -7.030 38.546 1.00 64.88 75 GLN A O 1
ATOM 636 N N . GLN A 1 76 ? 11.806 -6.805 40.740 1.00 56.16 76 GLN A N 1
ATOM 637 C CA . GLN A 1 76 ? 10.707 -7.774 40.739 1.00 56.16 76 GLN A CA 1
ATOM 638 C C . GLN A 1 76 ? 9.492 -7.256 39.962 1.00 56.16 76 GLN A C 1
ATOM 640 O O . GLN A 1 76 ? 8.927 -8.026 39.191 1.00 56.16 76 GLN A O 1
ATOM 645 N N . ARG A 1 77 ? 9.170 -5.956 40.055 1.00 53.84 77 ARG A N 1
ATOM 646 C CA . ARG A 1 77 ? 8.133 -5.318 39.218 1.00 53.84 77 ARG A CA 1
ATOM 647 C C . ARG A 1 77 ? 8.426 -5.394 37.719 1.00 53.84 77 ARG A C 1
ATOM 649 O O . ARG A 1 77 ? 7.508 -5.472 36.924 1.00 53.84 77 ARG A O 1
ATOM 656 N N . THR A 1 78 ? 9.697 -5.393 37.315 1.00 56.31 78 THR A N 1
ATOM 657 C CA . THR A 1 78 ? 10.064 -5.490 35.889 1.00 56.31 78 THR A CA 1
ATOM 658 C C . THR A 1 78 ? 10.077 -6.927 35.361 1.00 56.31 78 THR A C 1
ATOM 660 O O . THR A 1 78 ? 10.036 -7.129 34.151 1.00 56.31 78 THR A O 1
ATOM 663 N N . ILE A 1 79 ? 10.170 -7.930 36.241 1.00 49.94 79 ILE A N 1
ATOM 664 C CA . ILE A 1 79 ? 10.318 -9.347 35.867 1.00 49.94 79 ILE A CA 1
ATOM 665 C C . ILE A 1 79 ? 8.995 -10.121 36.017 1.00 49.94 79 ILE A C 1
ATOM 667 O O . ILE A 1 79 ? 8.793 -11.111 35.317 1.00 49.94 79 ILE A O 1
ATOM 671 N N . ILE A 1 80 ? 8.093 -9.686 36.901 1.00 50.53 80 ILE A N 1
ATOM 672 C CA . ILE A 1 80 ? 6.852 -10.392 37.250 1.00 50.53 80 ILE A CA 1
ATOM 673 C C . ILE A 1 80 ? 5.648 -9.540 36.836 1.00 50.53 80 ILE A C 1
ATOM 675 O O . ILE A 1 80 ? 4.990 -8.972 37.692 1.00 50.53 80 ILE A O 1
ATOM 679 N N . GLY A 1 81 ? 5.374 -9.457 35.529 1.00 57.28 81 GLY A N 1
ATOM 680 C CA . GLY A 1 81 ? 4.157 -8.837 34.985 1.00 57.28 81 GLY A CA 1
ATOM 681 C C . GLY A 1 81 ? 4.032 -7.326 35.228 1.00 57.28 81 GLY A C 1
ATOM 682 O O . GLY A 1 81 ? 4.460 -6.786 36.239 1.00 57.28 81 GLY A O 1
ATOM 683 N N . THR A 1 82 ? 3.432 -6.609 34.284 1.00 71.00 82 THR A N 1
ATOM 684 C CA . THR A 1 82 ? 2.926 -5.257 34.569 1.00 71.00 82 THR A CA 1
ATOM 685 C C . THR A 1 82 ? 1.967 -5.343 35.751 1.00 71.00 82 THR A C 1
ATOM 687 O O . THR A 1 82 ? 1.187 -6.297 35.803 1.00 71.00 82 THR A O 1
ATOM 690 N N . SER A 1 83 ? 2.039 -4.416 36.713 1.00 84.38 83 SER A N 1
ATOM 691 C CA . SER A 1 83 ? 1.136 -4.495 37.868 1.00 84.38 83 SER A CA 1
ATOM 692 C C . SER A 1 83 ? -0.325 -4.412 37.395 1.00 84.38 83 SER A C 1
ATOM 694 O O . SER A 1 83 ? -0.572 -3.857 36.316 1.00 84.38 83 SER A O 1
ATOM 696 N N . PRO A 1 84 ? -1.291 -4.988 38.135 1.00 87.00 84 PRO A N 1
ATOM 697 C CA . PRO A 1 84 ? -2.697 -4.974 37.732 1.00 87.00 84 PRO A CA 1
ATOM 698 C C . PRO A 1 84 ? -3.187 -3.572 37.351 1.00 87.00 84 PRO A C 1
ATOM 700 O O . PRO A 1 84 ? -3.905 -3.420 36.368 1.00 87.00 84 PRO A O 1
ATOM 703 N N . GLU A 1 85 ? -2.712 -2.544 38.057 1.00 90.06 85 GLU A N 1
ATOM 704 C CA . GLU A 1 85 ? -3.001 -1.130 37.818 1.00 90.06 85 GLU A CA 1
ATOM 705 C C . GLU A 1 85 ? -2.418 -0.614 36.494 1.00 90.06 85 GLU A C 1
ATOM 707 O O . GLU A 1 85 ? -3.053 0.178 35.802 1.00 90.06 85 GLU A O 1
ATOM 712 N N . GLU A 1 86 ? -1.222 -1.062 36.108 1.00 88.69 86 GLU A N 1
ATOM 713 C CA . GLU A 1 86 ? -0.590 -0.687 34.837 1.00 88.69 86 GLU A CA 1
ATOM 714 C C . GLU A 1 86 ? -1.265 -1.385 33.647 1.00 88.69 86 GLU A C 1
ATOM 716 O O . GLU A 1 86 ? -1.452 -0.787 32.587 1.00 88.69 86 GLU A O 1
ATOM 721 N N . GLU A 1 87 ? -1.662 -2.648 33.812 1.00 88.62 87 GLU A N 1
ATOM 722 C CA . GLU A 1 87 ? -2.430 -3.375 32.800 1.00 88.62 87 GLU A CA 1
ATOM 723 C C . GLU A 1 87 ? -3.837 -2.782 32.636 1.00 88.62 87 GLU A C 1
ATOM 725 O O . GLU A 1 87 ? -4.285 -2.561 31.511 1.00 88.62 87 GLU A O 1
ATOM 730 N N . PHE A 1 88 ? -4.493 -2.450 33.750 1.00 94.62 88 PHE A N 1
ATOM 731 C CA . PHE A 1 88 ? -5.762 -1.730 33.762 1.00 94.62 88 PHE A CA 1
ATOM 732 C C . PHE A 1 88 ? -5.631 -0.346 33.114 1.00 94.62 88 PHE A C 1
ATOM 734 O O . PHE A 1 88 ? -6.434 0.015 32.257 1.00 94.62 88 PHE A O 1
ATOM 741 N N . GLY A 1 89 ? -4.564 0.396 33.421 1.00 91.81 89 GLY A N 1
ATOM 742 C CA . GLY A 1 89 ? -4.277 1.687 32.798 1.00 91.81 89 GLY A CA 1
ATOM 743 C C . GLY A 1 89 ? -4.208 1.609 31.271 1.00 91.81 89 GLY A C 1
ATOM 744 O O . GLY A 1 89 ? -4.728 2.488 30.594 1.00 91.81 89 GLY A O 1
ATOM 745 N N . LYS A 1 90 ? -3.654 0.531 30.697 1.00 91.12 90 LYS A N 1
ATOM 746 C CA . LYS A 1 90 ? -3.638 0.330 29.234 1.00 91.12 90 LYS A CA 1
ATOM 747 C C . LYS A 1 90 ? -5.036 0.163 28.636 1.00 91.12 90 LYS A C 1
ATOM 749 O O . LYS A 1 90 ? -5.273 0.658 27.537 1.00 91.12 90 LYS A O 1
ATOM 754 N N . LEU A 1 91 ? -5.944 -0.516 29.339 1.00 90.50 91 LEU A N 1
ATOM 755 C CA . LEU A 1 91 ? -7.344 -0.642 28.921 1.00 90.50 91 LEU A CA 1
ATOM 756 C C . LEU A 1 91 ? -8.050 0.715 28.957 1.00 90.50 91 LEU A C 1
ATOM 758 O O . LEU A 1 91 ? -8.703 1.086 27.985 1.00 90.50 91 LEU A O 1
ATOM 762 N N . VAL A 1 92 ? -7.851 1.478 30.035 1.00 93.31 92 VAL A N 1
ATOM 763 C CA . VAL A 1 92 ? -8.391 2.838 30.165 1.00 93.31 92 VAL A CA 1
ATOM 764 C C . VAL A 1 92 ? -7.840 3.754 29.067 1.00 93.31 92 VAL A C 1
ATOM 766 O O . VAL A 1 92 ? -8.610 4.477 28.451 1.00 93.31 92 VAL A O 1
ATOM 769 N N . HIS A 1 93 ? -6.540 3.684 28.754 1.00 90.31 93 HIS A N 1
ATOM 770 C CA . HIS A 1 93 ? -5.950 4.424 27.632 1.00 90.31 93 HIS A CA 1
ATOM 771 C C . HIS A 1 93 ? -6.681 4.144 26.317 1.00 90.31 93 HIS A C 1
ATOM 773 O O . HIS A 1 93 ? -6.964 5.083 25.583 1.00 90.31 93 HIS A O 1
ATOM 779 N N . GLY A 1 94 ? -6.993 2.877 26.023 1.00 83.44 94 GLY A N 1
ATOM 780 C CA . GLY A 1 94 ? -7.748 2.506 24.824 1.00 83.44 94 GLY A CA 1
ATOM 781 C C . GLY A 1 94 ? -9.148 3.121 24.794 1.00 83.44 94 GLY A C 1
ATOM 782 O O . GLY A 1 94 ? -9.535 3.683 23.775 1.00 83.44 94 GLY A O 1
ATOM 783 N N . ALA A 1 95 ? -9.859 3.080 25.924 1.00 86.56 95 ALA A N 1
ATOM 784 C CA . ALA A 1 95 ? -11.197 3.657 26.051 1.00 86.56 95 ALA A CA 1
ATOM 785 C C . ALA A 1 95 ? -11.203 5.195 25.958 1.00 86.56 95 ALA A C 1
ATOM 787 O O . ALA A 1 95 ? -12.139 5.766 25.425 1.00 86.56 95 ALA A O 1
ATOM 788 N N . SER A 1 96 ? -10.159 5.881 26.433 1.00 90.56 96 SER A N 1
ATOM 789 C CA . SER A 1 96 ? -10.095 7.351 26.402 1.00 90.56 96 SER A CA 1
ATOM 790 C C . SER A 1 96 ? -9.653 7.939 25.055 1.00 90.56 96 SER A C 1
ATOM 792 O O . SER A 1 96 ? -9.726 9.154 24.873 1.00 90.56 96 SER A O 1
ATOM 794 N N . MET A 1 97 ? -9.163 7.128 24.108 1.00 84.38 97 MET A N 1
ATOM 795 C CA . MET A 1 97 ? -8.572 7.626 22.854 1.00 84.38 97 MET A CA 1
ATOM 796 C C . MET A 1 97 ? -9.552 8.366 21.937 1.00 84.38 97 MET A C 1
ATOM 798 O O . MET A 1 97 ? -9.114 9.153 21.095 1.00 84.38 97 MET A O 1
ATOM 802 N N . ASP A 1 98 ? -10.851 8.108 22.055 1.00 80.88 98 ASP A N 1
ATOM 803 C CA . ASP A 1 98 ? -11.883 8.755 21.245 1.00 80.88 98 ASP A CA 1
ATOM 804 C C . ASP A 1 98 ? -12.431 10.056 21.866 1.00 80.88 98 ASP A C 1
ATOM 806 O O . ASP A 1 98 ? -13.230 10.746 21.226 1.00 80.88 98 ASP A O 1
ATOM 810 N N . GLY A 1 99 ? -11.957 10.424 23.064 1.00 85.19 99 GLY A N 1
ATOM 811 C CA . GLY A 1 99 ? -12.350 11.636 23.782 1.00 85.19 99 GLY A CA 1
ATOM 812 C C . GLY A 1 99 ? -13.681 11.530 24.538 1.00 85.19 99 GLY A C 1
ATOM 813 O O . GLY A 1 99 ? -14.171 12.542 25.050 1.00 85.19 99 GLY A O 1
ATOM 814 N N . ILE A 1 100 ? -14.305 10.351 24.630 1.00 86.06 100 ILE A N 1
ATOM 815 C CA . ILE A 1 100 ? -15.545 10.166 25.396 1.00 86.06 100 ILE A CA 1
ATOM 816 C C . ILE A 1 100 ? -15.525 8.796 26.074 1.00 86.06 100 ILE A C 1
ATOM 818 O O . ILE A 1 100 ? -15.638 7.777 25.415 1.00 86.06 100 ILE A O 1
ATOM 822 N N . ILE A 1 101 ? -15.520 8.766 27.409 1.00 88.88 101 ILE A N 1
ATOM 823 C CA . ILE A 1 101 ? -15.758 7.520 28.150 1.00 88.88 101 ILE A CA 1
ATOM 824 C C . ILE A 1 101 ? -17.256 7.417 28.426 1.00 88.88 101 ILE A C 1
ATOM 826 O O . ILE A 1 101 ? -17.812 8.137 29.269 1.00 88.88 101 ILE A O 1
ATOM 830 N N . THR A 1 102 ? -17.935 6.520 27.713 1.00 85.62 102 THR A N 1
ATOM 831 C CA . THR A 1 102 ? -19.378 6.325 27.880 1.00 85.62 102 THR A CA 1
ATOM 832 C C . THR A 1 102 ? -19.708 5.727 29.257 1.00 85.62 102 THR A C 1
ATOM 834 O O . THR A 1 102 ? -18.885 5.033 29.858 1.00 85.62 102 THR A O 1
ATOM 837 N N . PRO A 1 103 ? -20.939 5.905 29.780 1.00 85.81 103 PRO A N 1
ATOM 838 C CA . PRO A 1 103 ? -21.343 5.272 31.039 1.00 85.81 103 PRO A CA 1
ATOM 839 C C . PRO A 1 103 ? -21.209 3.741 31.033 1.00 85.81 103 PRO A C 1
ATOM 841 O O . PRO A 1 103 ? -20.960 3.141 32.077 1.00 85.81 103 PRO A O 1
ATOM 844 N N . ALA A 1 104 ? -21.378 3.105 29.868 1.00 80.38 104 ALA A N 1
ATOM 845 C CA . ALA A 1 104 ? -21.242 1.661 29.716 1.00 80.38 104 ALA A CA 1
ATOM 846 C C . ALA A 1 104 ? -19.776 1.218 29.798 1.00 80.38 104 ALA A C 1
ATOM 848 O O . ALA A 1 104 ? -19.474 0.281 30.532 1.00 80.38 104 ALA A O 1
ATOM 849 N N . GLU A 1 105 ? -18.867 1.911 29.107 1.00 87.31 105 GLU A N 1
ATOM 850 C CA . GLU A 1 105 ? -17.423 1.659 29.207 1.00 87.31 105 GLU A CA 1
ATOM 851 C C . GLU A 1 105 ? -16.913 1.931 30.612 1.00 87.31 105 GLU A C 1
ATOM 853 O O . GLU A 1 105 ? -16.154 1.133 31.145 1.00 87.31 105 GLU A O 1
ATOM 858 N N . TYR A 1 106 ? -17.397 2.994 31.253 1.00 92.31 106 TYR A N 1
ATOM 859 C CA . TYR A 1 106 ? -17.063 3.295 32.637 1.00 92.31 106 TYR A CA 1
ATOM 860 C C . TYR A 1 106 ? -17.426 2.134 33.575 1.00 92.31 106 TYR A C 1
ATOM 862 O O . TYR A 1 106 ? -16.600 1.717 34.382 1.00 92.31 106 TYR A O 1
ATOM 870 N N . GLN A 1 107 ? -18.626 1.553 33.439 1.00 91.19 107 GLN A N 1
ATOM 871 C CA . GLN A 1 107 ? -19.000 0.355 34.204 1.00 91.19 107 GLN A CA 1
ATOM 872 C C . GLN A 1 107 ? -18.136 -0.857 33.840 1.00 91.19 107 GLN A C 1
ATOM 874 O O . GLN A 1 107 ? -17.678 -1.560 34.733 1.00 91.19 107 GLN A O 1
ATOM 879 N N . MET A 1 108 ? -17.851 -1.070 32.553 1.00 91.12 108 MET A N 1
ATOM 880 C CA . MET A 1 108 ? -16.989 -2.165 32.095 1.00 91.12 108 MET A CA 1
ATOM 881 C C . MET A 1 108 ? -15.564 -2.063 32.662 1.00 91.12 108 MET A C 1
ATOM 883 O O . MET A 1 108 ? -14.979 -3.072 33.050 1.00 91.12 108 MET A O 1
ATOM 887 N N . LEU A 1 109 ? -15.013 -0.849 32.741 1.00 94.75 109 LEU A N 1
ATOM 888 C CA . LEU A 1 109 ? -13.712 -0.574 33.345 1.00 94.75 109 LEU A CA 1
ATOM 889 C C . LEU A 1 109 ? -13.747 -0.833 34.856 1.00 94.75 109 LEU A C 1
ATOM 891 O O . LEU A 1 109 ? -12.824 -1.438 35.391 1.00 94.75 109 LEU A O 1
ATOM 895 N N . LEU A 1 110 ? -14.823 -0.453 35.551 1.00 95.12 110 LEU A N 1
ATOM 896 C CA . LEU A 1 110 ? -14.977 -0.782 36.971 1.00 95.12 110 LEU A CA 1
ATOM 897 C C . LEU A 1 110 ? -15.083 -2.298 37.218 1.00 95.12 110 LEU A C 1
ATOM 899 O O . LEU A 1 110 ? -14.481 -2.794 38.168 1.00 95.12 110 LEU A O 1
ATOM 903 N N . GLU A 1 111 ? -15.787 -3.040 36.359 1.00 92.38 111 GLU A N 1
ATOM 904 C CA . GLU A 1 111 ? -15.870 -4.507 36.435 1.00 92.38 111 GLU A CA 1
ATOM 905 C C . GLU A 1 111 ? -14.516 -5.188 36.163 1.00 92.38 111 GLU A C 1
ATOM 907 O O . GLU A 1 111 ? -14.178 -6.186 36.807 1.00 92.38 111 GLU A O 1
ATOM 912 N N . ASP A 1 112 ? -13.721 -4.678 35.214 1.00 93.62 112 ASP A N 1
ATOM 913 C CA . ASP A 1 112 ? -12.376 -5.208 34.950 1.00 93.62 112 ASP A CA 1
ATOM 914 C C . ASP A 1 112 ? -11.407 -4.898 36.098 1.00 93.62 112 ASP A C 1
ATOM 916 O O . ASP A 1 112 ? -10.647 -5.773 36.517 1.00 93.62 112 ASP A O 1
ATOM 920 N N . ALA A 1 113 ? -11.498 -3.698 36.675 1.00 95.69 113 ALA A N 1
ATOM 921 C CA . ALA A 1 113 ? -10.749 -3.333 37.870 1.00 95.69 113 ALA A CA 1
ATOM 922 C C . ALA A 1 113 ? -11.079 -4.253 39.055 1.00 95.69 113 ALA A C 1
ATOM 924 O O . ALA A 1 113 ? -10.164 -4.761 39.702 1.00 95.69 113 ALA A O 1
ATOM 925 N N . GLU A 1 114 ? -12.364 -4.535 39.299 1.00 94.25 114 GLU A N 1
ATOM 926 C CA . GLU A 1 114 ? -12.799 -5.462 40.352 1.00 94.25 114 GLU A CA 1
ATOM 927 C C . GLU A 1 114 ? -12.250 -6.878 40.120 1.00 94.25 114 GLU A C 1
ATOM 929 O O . GLU A 1 114 ? -11.720 -7.501 41.040 1.00 94.25 114 GLU A O 1
ATOM 934 N N . ARG A 1 115 ? -12.286 -7.370 38.874 1.00 92.94 115 ARG A N 1
ATOM 935 C CA . ARG A 1 115 ? -11.711 -8.672 38.491 1.00 92.94 115 ARG A CA 1
ATOM 936 C C . ARG A 1 115 ? -10.202 -8.746 38.728 1.00 92.94 115 ARG A C 1
ATOM 938 O O . ARG A 1 115 ? -9.680 -9.824 39.001 1.00 92.94 115 ARG A O 1
ATOM 945 N N . LYS A 1 116 ? -9.510 -7.618 38.585 1.00 94.25 116 LYS A N 1
ATOM 946 C CA . LYS A 1 116 ? -8.071 -7.468 38.830 1.00 94.25 116 LYS A CA 1
ATOM 947 C C . LYS A 1 116 ? -7.743 -7.130 40.289 1.00 94.25 116 LYS A C 1
ATOM 949 O O . LYS A 1 116 ? -6.586 -6.844 40.583 1.00 94.25 116 LYS A O 1
ATOM 954 N N . GLU A 1 117 ? -8.736 -7.184 41.180 1.00 95.81 117 GLU A N 1
ATOM 955 C CA . GLU A 1 117 ? -8.621 -6.874 42.611 1.00 95.81 117 GLU A CA 1
ATOM 956 C C . GLU A 1 117 ? -8.152 -5.433 42.896 1.00 95.81 117 GLU A C 1
ATOM 958 O O . GLU A 1 117 ? -7.622 -5.138 43.967 1.00 95.81 117 GLU A O 1
ATOM 963 N N . ILE A 1 118 ? -8.376 -4.508 41.956 1.00 94.88 118 ILE A N 1
ATOM 964 C CA . ILE A 1 118 ? -8.058 -3.087 42.122 1.00 94.88 118 ILE A CA 1
ATOM 965 C C . ILE A 1 118 ? -9.200 -2.430 42.910 1.00 94.88 118 ILE A C 1
ATOM 967 O O . ILE A 1 118 ? -10.363 -2.514 42.497 1.00 94.88 118 ILE A O 1
ATOM 971 N N . PRO A 1 119 ? -8.921 -1.744 44.034 1.00 96.31 119 PRO A N 1
ATOM 972 C CA . PRO A 1 119 ? -9.949 -1.050 44.795 1.00 96.31 119 PRO A CA 1
ATOM 973 C C . PRO A 1 119 ? -10.699 -0.045 43.920 1.00 96.31 119 PRO A C 1
ATOM 975 O O . PRO A 1 119 ? -10.085 0.770 43.236 1.00 96.31 119 PRO A O 1
ATOM 978 N N . LYS A 1 120 ? -12.034 -0.035 44.008 1.00 95.06 120 LYS A N 1
ATOM 979 C CA . LYS A 1 120 ? -12.897 0.844 43.198 1.00 95.06 120 LYS A CA 1
ATOM 980 C C . LYS A 1 120 ? -12.420 2.301 43.163 1.00 95.06 120 LYS A C 1
ATOM 982 O O . LYS A 1 120 ? -12.346 2.897 42.099 1.00 95.06 120 LYS A O 1
ATOM 987 N N . ARG A 1 121 ? -12.043 2.852 44.319 1.00 94.56 121 ARG A N 1
ATOM 988 C CA . ARG A 1 121 ? -11.526 4.223 44.428 1.00 94.56 121 ARG A CA 1
ATOM 989 C C . ARG A 1 121 ? -10.259 4.444 43.592 1.00 94.56 121 ARG A C 1
ATOM 991 O O . ARG A 1 121 ? -10.118 5.483 42.963 1.00 94.56 121 ARG A O 1
ATOM 998 N N . GLU A 1 122 ? -9.338 3.487 43.606 1.00 95.31 122 GLU A N 1
ATOM 999 C CA . GLU A 1 122 ? -8.089 3.572 42.848 1.00 95.31 122 GLU A CA 1
ATOM 1000 C C . GLU A 1 122 ? -8.348 3.445 41.343 1.00 95.31 122 GLU A C 1
ATOM 1002 O O . GLU A 1 122 ? -7.781 4.198 40.554 1.00 95.31 122 GLU A O 1
ATOM 1007 N N . ALA A 1 123 ? -9.280 2.576 40.946 1.00 96.12 123 ALA A N 1
ATOM 1008 C CA . ALA A 1 123 ? -9.727 2.471 39.562 1.00 96.12 123 ALA A CA 1
ATOM 1009 C C . ALA A 1 123 ? -10.345 3.785 39.054 1.00 96.12 123 ALA A C 1
ATOM 1011 O O . ALA A 1 123 ? -9.977 4.258 37.983 1.00 96.12 123 ALA A O 1
ATOM 1012 N N . GLU A 1 124 ? -11.224 4.413 39.841 1.00 95.81 124 GLU A N 1
ATOM 1013 C CA . GLU A 1 124 ? -11.823 5.716 39.521 1.00 95.81 124 GLU A CA 1
ATOM 1014 C C . GLU A 1 124 ? -10.756 6.815 39.372 1.00 95.81 124 GLU A C 1
ATOM 1016 O O . GLU A 1 124 ? -10.814 7.604 38.430 1.00 95.81 124 GLU A O 1
ATOM 1021 N N . GLU A 1 125 ? -9.744 6.838 40.249 1.00 96.31 125 GLU A N 1
ATOM 1022 C CA . GLU A 1 125 ? -8.617 7.778 40.167 1.00 96.31 125 GLU A CA 1
ATOM 1023 C C . GLU A 1 125 ? -7.746 7.551 38.912 1.00 96.31 125 GLU A C 1
ATOM 1025 O O . GLU A 1 125 ? -7.243 8.518 38.335 1.00 96.31 125 GLU A O 1
ATOM 1030 N N . ILE A 1 126 ? -7.563 6.300 38.467 1.00 95.88 126 ILE A N 1
ATOM 1031 C CA . ILE A 1 126 ? -6.855 5.971 37.217 1.00 95.88 126 ILE A CA 1
ATOM 1032 C C . ILE A 1 126 ? -7.681 6.401 35.998 1.00 95.88 126 ILE A C 1
ATOM 1034 O O . ILE A 1 126 ? -7.136 7.049 35.102 1.00 95.88 126 ILE A O 1
ATOM 1038 N N . ILE A 1 127 ? -8.984 6.094 35.982 1.00 95.44 127 ILE A N 1
ATOM 1039 C CA . ILE A 1 127 ? -9.899 6.470 34.894 1.00 95.44 127 ILE A CA 1
ATOM 1040 C C . ILE A 1 127 ? -9.939 7.988 34.725 1.00 95.44 127 ILE A C 1
ATOM 1042 O O . ILE A 1 127 ? -9.728 8.477 33.620 1.00 95.44 127 ILE A O 1
ATOM 1046 N N . GLN A 1 128 ? -10.141 8.734 35.815 1.00 95.19 128 GLN A N 1
ATOM 1047 C CA . GLN A 1 128 ? -10.196 10.197 35.787 1.00 95.19 128 GLN A CA 1
ATOM 1048 C C . GLN A 1 128 ? -8.894 10.804 35.251 1.00 95.19 128 GLN A C 1
ATOM 1050 O O . GLN A 1 128 ? -8.920 11.668 34.380 1.00 95.19 128 GLN A O 1
ATOM 1055 N N . ARG A 1 129 ? -7.745 10.320 35.739 1.00 96.50 129 ARG A N 1
ATOM 1056 C CA . ARG A 1 129 ? -6.428 10.831 35.343 1.00 96.50 129 ARG A CA 1
ATOM 1057 C C . ARG A 1 129 ? -6.150 10.628 33.855 1.00 96.50 129 ARG A C 1
ATOM 1059 O O . ARG A 1 129 ? -5.642 11.536 33.208 1.00 96.50 129 ARG A O 1
ATOM 1066 N N . ILE A 1 130 ? -6.462 9.446 33.324 1.00 93.75 130 ILE A N 1
ATOM 1067 C CA . ILE A 1 130 ? -6.251 9.143 31.904 1.00 93.75 130 ILE A CA 1
ATOM 1068 C C . ILE A 1 130 ? -7.301 9.861 31.051 1.00 93.75 130 ILE A C 1
ATOM 1070 O O . ILE A 1 130 ? -6.967 10.366 29.991 1.00 93.75 130 ILE A O 1
ATOM 1074 N N . ALA A 1 131 ? -8.553 9.978 31.496 1.00 93.69 131 ALA A N 1
ATOM 1075 C CA . ALA A 1 131 ? -9.550 10.771 30.777 1.00 93.69 131 ALA A CA 1
ATOM 1076 C C . ALA A 1 131 ? -9.090 12.228 30.597 1.00 93.69 131 ALA A C 1
ATOM 1078 O O . ALA A 1 131 ? -9.118 12.746 29.486 1.00 93.69 131 ALA A O 1
ATOM 1079 N N . GLU A 1 132 ? -8.572 12.856 31.655 1.00 93.62 132 GLU A N 1
ATOM 1080 C CA . GLU A 1 132 ? -8.006 14.210 31.595 1.00 93.62 132 GLU A CA 1
ATOM 1081 C C . GLU A 1 132 ? -6.804 14.316 30.641 1.00 93.62 132 GLU A C 1
ATOM 1083 O O . GLU A 1 132 ? -6.660 15.323 29.951 1.00 93.62 132 GLU A O 1
ATOM 1088 N N . GLU A 1 133 ? -5.959 13.282 30.553 1.00 94.88 133 GLU A N 1
ATOM 1089 C CA . GLU A 1 133 ? -4.823 13.243 29.619 1.00 94.88 133 GLU A CA 1
ATOM 1090 C C . GLU A 1 133 ? -5.264 13.301 28.145 1.00 94.88 133 GLU A C 1
ATOM 1092 O O . GLU A 1 133 ? -4.570 13.897 27.320 1.00 94.88 133 GLU A O 1
ATOM 1097 N N . TYR A 1 134 ? -6.425 12.727 27.820 1.00 90.50 134 TYR A N 1
ATOM 1098 C CA . TYR A 1 134 ? -6.978 12.681 26.461 1.00 90.50 134 TYR A CA 1
ATOM 1099 C C . TYR A 1 134 ? -8.055 13.743 26.197 1.00 90.50 134 TYR A C 1
ATOM 1101 O O . TYR A 1 134 ? -8.660 13.720 25.127 1.00 90.50 134 TYR A O 1
ATOM 1109 N N . ASP A 1 135 ? -8.292 14.669 27.138 1.00 89.94 135 ASP A N 1
ATOM 1110 C CA . ASP A 1 135 ? -9.425 15.613 27.101 1.00 89.94 135 ASP A CA 1
ATOM 1111 C C . ASP A 1 135 ? -10.775 14.884 26.926 1.00 89.94 135 ASP A C 1
ATOM 1113 O O . ASP A 1 135 ? -11.685 15.340 26.233 1.00 89.94 135 ASP A O 1
ATOM 1117 N N . ALA A 1 136 ? -10.882 13.692 27.524 1.00 87.12 136 ALA A N 1
ATOM 1118 C CA . ALA A 1 136 ? -12.033 12.822 27.390 1.00 87.12 136 ALA A CA 1
ATOM 1119 C C . ALA A 1 136 ? -13.135 13.179 28.395 1.00 87.12 136 ALA A C 1
ATOM 1121 O O . ALA A 1 136 ? -12.893 13.327 29.595 1.00 87.12 136 ALA A O 1
ATOM 1122 N N . THR A 1 137 ? -14.377 13.265 27.921 1.00 88.75 137 THR A N 1
ATOM 1123 C CA . THR A 1 137 ? -15.539 13.528 28.786 1.00 88.75 137 THR A CA 1
ATOM 1124 C C . THR A 1 137 ? -16.082 12.233 29.386 1.00 88.75 137 THR A C 1
ATOM 1126 O O . THR A 1 137 ? -16.373 11.276 28.669 1.00 88.75 137 THR A O 1
ATOM 1129 N N . ILE A 1 138 ? -16.235 12.193 30.713 1.00 85.81 138 ILE A N 1
ATOM 1130 C CA . ILE A 1 138 ? -16.797 11.042 31.430 1.00 85.81 138 ILE A CA 1
ATOM 1131 C C . ILE A 1 138 ? -18.284 11.289 31.677 1.00 85.81 138 ILE A C 1
ATOM 1133 O O . ILE A 1 138 ? -18.661 12.203 32.405 1.00 85.81 138 ILE A O 1
ATOM 1137 N N . GLY A 1 139 ? -19.138 10.437 31.111 1.00 68.62 139 GLY A N 1
ATOM 1138 C CA . GLY A 1 139 ? -20.525 10.305 31.562 1.00 68.62 139 GLY A CA 1
ATOM 1139 C C . GLY A 1 139 ? -21.537 11.370 31.117 1.00 68.62 139 GLY A C 1
ATOM 1140 O O . GLY A 1 139 ? -22.691 11.266 31.525 1.00 68.62 139 GLY A O 1
ATOM 1141 N N . GLU A 1 140 ? -21.183 12.342 30.269 1.00 53.59 140 GLU A N 1
ATOM 1142 C CA . GLU A 1 140 ? -22.135 13.390 29.839 1.00 53.59 140 GLU A CA 1
ATOM 1143 C C . GLU A 1 140 ? -22.776 13.194 28.459 1.00 53.59 140 GLU A C 1
ATOM 1145 O O . GLU A 1 140 ? -23.680 13.945 28.096 1.00 53.59 140 GLU A O 1
ATOM 1150 N N . THR A 1 141 ? -22.420 12.153 27.706 1.00 49.66 141 THR A N 1
ATOM 1151 C CA . THR A 1 141 ? -23.211 11.818 26.514 1.00 49.66 141 THR A CA 1
ATOM 1152 C C . THR A 1 141 ? -24.316 10.859 26.928 1.00 49.66 141 THR A C 1
ATOM 1154 O O . THR A 1 141 ? -24.019 9.767 27.417 1.00 49.66 141 THR A O 1
ATOM 1157 N N . GLU A 1 142 ? -25.576 11.294 26.770 1.00 50.56 142 GLU A N 1
ATOM 1158 C CA . GLU A 1 142 ? -26.785 10.479 26.932 1.00 50.56 142 GLU A CA 1
ATOM 1159 C C . GLU A 1 142 ? -26.481 9.040 26.537 1.00 50.56 142 GLU A C 1
ATOM 1161 O O . GLU A 1 142 ? -26.114 8.783 25.389 1.00 50.56 142 GLU A O 1
ATOM 1166 N N . ALA A 1 143 ? -26.572 8.126 27.509 1.00 44.41 143 ALA A N 1
ATOM 1167 C CA . ALA A 1 143 ? -26.346 6.711 27.295 1.00 44.41 143 ALA A CA 1
ATOM 1168 C C . ALA A 1 143 ? -27.222 6.271 26.122 1.00 44.41 143 ALA A C 1
ATOM 1170 O O . ALA A 1 143 ? -28.429 6.066 26.280 1.00 44.41 143 ALA A O 1
ATOM 1171 N N . GLN A 1 144 ? -26.624 6.171 24.932 1.00 48.84 144 GLN A N 1
ATOM 1172 C CA . GLN A 1 144 ? -27.331 5.615 23.802 1.00 48.84 144 GLN A CA 1
ATOM 1173 C C . GLN A 1 144 ? -27.711 4.199 24.231 1.00 48.84 144 GLN A C 1
ATOM 1175 O O . GLN A 1 144 ? -26.848 3.465 24.729 1.00 48.84 144 GLN A O 1
ATOM 1180 N N . PRO A 1 145 ? -29.004 3.843 24.147 1.00 47.44 145 PRO A N 1
ATOM 1181 C CA . PRO A 1 145 ? -29.490 2.556 24.625 1.00 47.44 145 PRO A CA 1
ATOM 1182 C C . PRO A 1 145 ? -28.606 1.476 24.020 1.00 47.44 145 PRO A C 1
ATOM 1184 O O . PRO A 1 145 ? -28.311 1.615 22.839 1.00 47.44 145 PRO A O 1
ATOM 1187 N N . LEU A 1 146 ? -28.189 0.473 24.815 1.00 55.31 146 LEU A N 1
ATOM 1188 C CA . LEU A 1 146 ? -27.500 -0.765 24.400 1.00 55.31 146 LEU A CA 1
ATOM 1189 C C . LEU A 1 146 ? -27.784 -1.065 22.923 1.00 55.31 146 LEU A C 1
ATOM 1191 O O . LEU A 1 146 ? -28.826 -1.619 22.570 1.00 55.31 146 LEU A O 1
ATOM 1195 N N . GLY A 1 147 ? -26.924 -0.520 22.069 1.00 65.00 147 GLY A N 1
ATOM 1196 C CA . GLY A 1 147 ? -27.386 -0.106 20.753 1.00 65.00 147 GLY A CA 1
ATOM 1197 C C . GLY A 1 147 ? -27.193 -1.185 19.726 1.00 65.00 147 GLY A C 1
ATOM 1198 O O . GLY A 1 147 ? -26.414 -2.124 19.893 1.00 65.00 147 GLY A O 1
ATOM 1199 N N . VAL A 1 148 ? -27.916 -1.025 18.628 1.00 81.69 148 VAL A N 1
ATOM 1200 C CA . VAL A 1 148 ? -27.537 -1.677 17.385 1.00 81.69 148 VAL A CA 1
ATOM 1201 C C . VAL A 1 148 ? -26.288 -0.936 16.891 1.00 81.69 148 VAL A C 1
ATOM 1203 O O . VAL A 1 148 ? -26.383 0.278 16.672 1.00 81.69 148 VAL A O 1
ATOM 1206 N N . PRO A 1 149 ? -25.136 -1.615 16.730 1.00 91.38 149 PRO A N 1
ATOM 1207 C CA . PRO A 1 149 ? -23.934 -0.969 16.223 1.00 91.38 149 PRO A CA 1
ATOM 1208 C C . PRO A 1 149 ? -24.225 -0.399 14.839 1.00 91.38 149 PRO A C 1
ATOM 1210 O O . PRO A 1 149 ? -25.049 -0.939 14.096 1.00 91.38 149 PRO A O 1
ATOM 1213 N N . LYS A 1 150 ? -23.559 0.697 14.481 1.00 93.62 150 LYS A N 1
ATOM 1214 C CA . LYS A 1 150 ? -23.771 1.353 13.189 1.00 93.62 150 LYS A CA 1
ATOM 1215 C C . LYS A 1 150 ? -22.433 1.711 12.568 1.00 93.62 150 LYS A C 1
ATOM 1217 O O . LYS A 1 150 ? -21.701 2.537 13.104 1.00 93.62 150 LYS A O 1
ATOM 1222 N N . LEU A 1 151 ? -22.145 1.083 11.431 1.00 95.94 151 LEU A N 1
ATOM 1223 C CA . LEU A 1 151 ? -20.931 1.315 10.659 1.00 95.94 151 LEU A CA 1
ATOM 1224 C C . LEU A 1 151 ? -20.996 2.669 9.945 1.00 95.94 151 LEU A C 1
ATOM 1226 O O . LEU A 1 151 ? -21.934 2.934 9.191 1.00 95.94 151 LEU A O 1
ATOM 1230 N N . GLU A 1 152 ? -19.947 3.463 10.108 1.00 96.50 152 GLU A N 1
ATOM 1231 C CA . GLU A 1 152 ? -19.635 4.618 9.275 1.00 96.50 152 GLU A CA 1
ATOM 1232 C C . GLU A 1 152 ? -18.189 4.507 8.773 1.00 96.50 152 GLU A C 1
ATOM 1234 O O . GLU A 1 152 ? -17.293 4.062 9.492 1.00 96.50 152 GLU A O 1
ATOM 1239 N N . VAL A 1 153 ? -17.970 4.873 7.511 1.00 97.00 153 VAL A N 1
ATOM 1240 C CA . VAL A 1 153 ? -16.652 4.896 6.868 1.00 97.00 153 VAL A CA 1
ATOM 1241 C C . VAL A 1 153 ? -16.453 6.290 6.284 1.00 97.00 153 VAL A C 1
ATOM 1243 O O . VAL A 1 153 ? -17.371 6.824 5.664 1.00 97.00 153 VAL A O 1
ATOM 1246 N N . ASP A 1 154 ? -15.278 6.880 6.487 1.00 97.12 154 ASP A N 1
ATOM 1247 C CA . ASP A 1 154 ? -14.980 8.263 6.081 1.00 97.12 154 ASP A CA 1
ATOM 1248 C C . ASP A 1 154 ? -14.776 8.455 4.568 1.00 97.12 154 ASP A C 1
ATOM 1250 O O . ASP A 1 154 ? -14.906 9.574 4.069 1.00 97.12 154 ASP A O 1
ATOM 1254 N N . CYS A 1 155 ? -14.477 7.384 3.829 1.00 95.31 155 CYS A N 1
ATOM 1255 C CA . CYS A 1 155 ? -14.299 7.417 2.382 1.00 95.31 155 CYS A CA 1
ATOM 1256 C C . CYS A 1 155 ? -14.941 6.218 1.671 1.00 95.31 155 CYS A C 1
ATOM 1258 O O . CYS A 1 155 ? -15.009 5.107 2.196 1.00 95.31 155 CYS A O 1
ATOM 1260 N N . ASP A 1 156 ? -15.342 6.439 0.425 1.00 96.19 156 ASP A N 1
ATOM 1261 C CA . ASP A 1 156 ? -15.888 5.449 -0.504 1.00 96.19 156 ASP A CA 1
ATOM 1262 C C . ASP A 1 156 ? -14.905 5.088 -1.636 1.00 96.19 156 ASP A C 1
ATOM 1264 O O . ASP A 1 156 ? -15.096 4.085 -2.333 1.00 96.19 156 ASP A O 1
ATOM 1268 N N . TYR A 1 157 ? -13.823 5.858 -1.809 1.00 96.75 157 TYR A N 1
ATOM 1269 C CA . TYR A 1 157 ? -12.791 5.589 -2.808 1.00 96.75 157 TYR A CA 1
ATOM 1270 C C . TYR A 1 157 ? -11.364 5.903 -2.336 1.00 96.75 157 TYR A C 1
ATOM 1272 O O . TYR A 1 157 ? -11.122 6.859 -1.604 1.00 96.75 157 TYR A O 1
ATOM 1280 N N . LEU A 1 158 ? -10.403 5.124 -2.840 1.00 97.50 158 LEU A N 1
ATOM 1281 C CA . LEU A 1 158 ? -8.961 5.348 -2.712 1.00 97.50 158 LEU A CA 1
ATOM 1282 C C . LEU A 1 158 ? -8.315 5.297 -4.099 1.00 97.50 158 LEU A C 1
ATOM 1284 O O . LEU A 1 158 ? -8.571 4.378 -4.881 1.00 97.50 158 LEU A O 1
ATOM 1288 N N . ASP A 1 159 ? -7.481 6.284 -4.417 1.00 97.00 159 ASP A N 1
ATOM 1289 C CA . ASP A 1 159 ? -6.883 6.443 -5.746 1.00 97.00 159 ASP A CA 1
ATOM 1290 C C . ASP A 1 159 ? -5.354 6.466 -5.653 1.00 97.00 159 ASP A C 1
ATOM 1292 O O . ASP A 1 159 ? -4.751 7.330 -5.007 1.00 97.00 159 ASP A O 1
ATOM 1296 N N . PHE A 1 160 ? -4.730 5.493 -6.310 1.00 96.12 160 PHE A N 1
ATOM 1297 C CA . PHE A 1 160 ? -3.293 5.276 -6.347 1.00 96.12 160 PHE A CA 1
ATOM 1298 C C . PHE A 1 160 ? -2.789 5.460 -7.777 1.00 96.12 160 PHE A C 1
ATOM 1300 O O . PHE A 1 160 ? -3.005 4.602 -8.632 1.00 96.12 160 PHE A O 1
ATOM 1307 N N . LYS A 1 161 ? -2.091 6.567 -8.047 1.00 93.56 161 LYS A N 1
ATOM 1308 C CA . LYS A 1 161 ? -1.597 6.910 -9.391 1.00 93.56 161 LYS A CA 1
ATOM 1309 C C . LYS A 1 161 ? -0.083 6.847 -9.469 1.00 93.56 161 LYS A C 1
ATOM 1311 O O . LYS A 1 161 ? 0.606 7.292 -8.556 1.00 93.56 161 LYS A O 1
ATOM 1316 N N . ASN A 1 162 ? 0.411 6.397 -10.618 1.00 90.19 162 ASN A N 1
ATOM 1317 C CA . ASN A 1 162 ? 1.825 6.371 -10.975 1.00 90.19 162 ASN A CA 1
ATOM 1318 C C . ASN A 1 162 ? 2.699 5.638 -9.944 1.00 90.19 162 ASN A C 1
ATOM 1320 O O . ASN A 1 162 ? 3.813 6.075 -9.646 1.00 90.19 162 ASN A O 1
ATOM 1324 N N . ILE A 1 163 ? 2.209 4.518 -9.397 1.00 93.06 163 ILE A N 1
ATOM 1325 C CA . ILE A 1 163 ? 3.031 3.697 -8.503 1.00 93.06 163 ILE A CA 1
ATOM 1326 C C . ILE A 1 163 ? 4.153 3.045 -9.311 1.00 93.06 163 ILE A C 1
ATOM 1328 O O . ILE A 1 163 ? 3.911 2.394 -10.331 1.00 93.06 163 ILE A O 1
ATOM 1332 N N . LYS A 1 164 ? 5.387 3.213 -8.835 1.00 90.25 164 LYS A N 1
ATOM 1333 C CA . LYS A 1 164 ? 6.567 2.562 -9.408 1.00 90.25 164 LYS A CA 1
ATOM 1334 C C . LYS A 1 164 ? 6.506 1.056 -9.210 1.00 90.25 164 LYS A C 1
ATOM 1336 O O . LYS A 1 164 ? 6.159 0.599 -8.124 1.00 90.25 164 LYS A O 1
ATOM 1341 N N . LEU A 1 165 ? 6.903 0.295 -10.223 1.00 91.06 165 LEU A N 1
ATOM 1342 C CA . LEU A 1 165 ? 6.917 -1.162 -10.110 1.00 91.06 165 LEU A CA 1
ATOM 1343 C C . LEU A 1 165 ? 7.877 -1.630 -9.011 1.00 91.06 165 LEU A C 1
ATOM 1345 O O . LEU A 1 165 ? 8.976 -1.090 -8.847 1.00 91.06 165 LEU A O 1
ATOM 1349 N N . GLY A 1 166 ? 7.455 -2.646 -8.261 1.00 89.25 166 GLY A N 1
ATOM 1350 C CA . GLY A 1 166 ? 8.214 -3.179 -7.131 1.00 89.25 166 GLY A CA 1
ATOM 1351 C C . GLY A 1 166 ? 8.272 -2.239 -5.925 1.00 89.25 166 GLY A C 1
ATOM 1352 O O . GLY A 1 166 ? 9.175 -2.336 -5.088 1.00 89.25 166 GLY A O 1
ATOM 1353 N N . LYS A 1 167 ? 7.362 -1.260 -5.860 1.00 92.12 167 LYS A N 1
ATOM 1354 C CA . LYS A 1 167 ? 7.174 -0.386 -4.701 1.00 92.12 167 LYS A CA 1
ATOM 1355 C C . LYS A 1 167 ? 5.772 -0.548 -4.145 1.00 92.12 167 LYS A C 1
ATOM 1357 O O . LYS A 1 167 ? 4.809 -0.739 -4.887 1.00 92.12 167 LYS A O 1
ATOM 1362 N N . SER A 1 168 ? 5.676 -0.418 -2.830 1.00 94.06 168 SER A N 1
ATOM 1363 C CA . SER A 1 168 ? 4.401 -0.368 -2.129 1.00 94.06 168 SER A CA 1
ATOM 1364 C C . SER A 1 168 ? 4.057 1.069 -1.769 1.00 94.06 168 SER A C 1
ATOM 1366 O O . SER A 1 168 ? 4.939 1.865 -1.439 1.00 94.06 168 SER A O 1
ATOM 1368 N N . GLN A 1 169 ? 2.771 1.395 -1.822 1.00 96.31 169 GLN A N 1
ATOM 1369 C CA . GLN A 1 169 ? 2.242 2.670 -1.352 1.00 96.31 169 GLN A CA 1
ATOM 1370 C C . GLN A 1 169 ? 1.056 2.403 -0.438 1.00 96.31 169 GLN A C 1
ATOM 1372 O O . GLN A 1 169 ? 0.272 1.491 -0.697 1.00 96.31 169 GLN A O 1
ATOM 1377 N N . SER A 1 170 ? 0.916 3.216 0.606 1.00 97.12 170 SER A N 1
ATOM 1378 C CA . SER A 1 170 ? -0.167 3.079 1.571 1.00 97.12 170 SER A CA 1
ATOM 1379 C C . SER A 1 170 ? -1.026 4.339 1.627 1.00 97.12 170 SER A C 1
ATOM 1381 O O . SER A 1 170 ? -0.519 5.454 1.514 1.00 97.12 170 SER A O 1
ATOM 1383 N N . GLN A 1 171 ? -2.328 4.143 1.798 1.00 97.44 171 GLN A N 1
ATOM 1384 C CA . GLN A 1 171 ? -3.304 5.160 2.194 1.00 97.44 171 GLN A CA 1
ATOM 1385 C C . GLN A 1 171 ? -4.111 4.601 3.368 1.00 97.44 171 GLN A C 1
ATOM 1387 O O . GLN A 1 171 ? -3.994 3.424 3.698 1.00 97.44 171 GLN A O 1
ATOM 1392 N N . SER A 1 172 ? -4.911 5.427 4.024 1.00 96.81 172 SER A N 1
ATOM 1393 C CA . SER A 1 172 ? -5.697 5.007 5.182 1.00 96.81 172 SER A CA 1
ATOM 1394 C C . SER A 1 172 ? -7.108 5.547 5.100 1.00 96.81 172 SER A C 1
ATOM 1396 O O . SER A 1 172 ? -7.302 6.640 4.575 1.00 96.81 172 SER A O 1
ATOM 1398 N N . PHE A 1 173 ? -8.041 4.814 5.687 1.00 97.19 173 PHE A N 1
ATOM 1399 C CA . PHE A 1 173 ? -9.417 5.239 5.895 1.00 97.19 173 PHE A CA 1
ATOM 1400 C C . PHE A 1 173 ? -9.824 4.941 7.337 1.00 97.19 173 PHE A C 1
ATOM 1402 O O . PHE A 1 173 ? -9.183 4.138 8.022 1.00 97.19 173 PHE A O 1
ATOM 1409 N N . THR A 1 174 ? -10.876 5.591 7.805 1.00 96.69 174 THR A N 1
ATOM 1410 C CA . THR A 1 174 ? -11.365 5.489 9.177 1.00 96.69 174 THR A CA 1
ATOM 1411 C C . THR A 1 174 ? -12.665 4.705 9.208 1.00 96.69 174 THR A C 1
ATOM 1413 O O . THR A 1 174 ? -13.592 4.983 8.449 1.00 96.69 174 THR A O 1
ATOM 1416 N N . ILE A 1 175 ? -12.734 3.732 10.113 1.00 96.56 175 ILE A N 1
ATOM 1417 C CA . ILE A 1 175 ? -13.959 3.012 10.454 1.00 96.56 175 ILE A CA 1
ATOM 1418 C C . ILE A 1 175 ? -14.429 3.540 11.804 1.00 96.56 175 ILE A C 1
ATOM 1420 O O . ILE A 1 175 ? -13.675 3.487 12.777 1.00 96.56 175 ILE A O 1
ATOM 1424 N N . SER A 1 176 ? -15.671 4.006 11.853 1.00 94.94 176 SER A N 1
ATOM 1425 C CA . SER A 1 176 ? -16.306 4.516 13.063 1.00 94.94 176 SER A CA 1
ATOM 1426 C C . SER A 1 176 ? -17.568 3.717 13.377 1.00 94.94 176 SER A C 1
ATOM 1428 O O . SER A 1 176 ? -18.343 3.359 12.487 1.00 94.94 176 SER A O 1
ATOM 1430 N N . ASN A 1 177 ? -17.788 3.449 14.657 1.00 93.56 177 ASN A N 1
ATOM 1431 C CA . ASN A 1 177 ? -19.027 2.915 15.187 1.00 93.56 177 ASN A CA 1
ATOM 1432 C C . ASN A 1 177 ? -19.827 4.049 15.827 1.00 93.56 177 ASN A C 1
ATOM 1434 O O . ASN A 1 177 ? -19.567 4.433 16.962 1.00 93.56 177 ASN A O 1
ATOM 1438 N N . VAL A 1 178 ? -20.801 4.574 15.088 1.00 91.50 178 VAL A N 1
ATOM 1439 C CA . VAL A 1 178 ? -21.651 5.694 15.532 1.00 91.50 178 VAL A CA 1
ATOM 1440 C C . VAL A 1 178 ? -22.950 5.240 16.201 1.00 91.50 178 VAL A C 1
ATOM 1442 O O . VAL A 1 178 ? -23.808 6.062 16.513 1.00 91.50 178 VAL A O 1
ATOM 1445 N N . GLY A 1 179 ? -23.141 3.929 16.352 1.00 87.44 179 GLY A N 1
ATOM 1446 C CA . GLY A 1 179 ? -24.256 3.347 17.097 1.00 87.44 179 GLY A CA 1
ATOM 1447 C C . GLY A 1 179 ? -23.827 2.947 18.506 1.00 87.44 179 GLY A C 1
ATOM 1448 O O . GLY A 1 179 ? -22.640 2.899 18.816 1.00 87.44 179 GLY A O 1
ATOM 1449 N N . GLY A 1 180 ? -24.792 2.603 19.358 1.00 81.06 180 GLY A N 1
ATOM 1450 C CA . GLY A 1 180 ? -24.475 1.926 20.618 1.00 81.06 180 GLY A CA 1
ATOM 1451 C C . GLY A 1 180 ? -24.074 0.463 20.374 1.00 81.06 180 GLY A C 1
ATOM 1452 O O . GLY A 1 180 ? -24.494 -0.136 19.389 1.00 81.06 180 GLY A O 1
ATOM 1453 N N . GLY A 1 181 ? -23.286 -0.131 21.274 1.00 85.88 181 GLY A N 1
ATOM 1454 C CA . GLY A 1 181 ? -22.855 -1.538 21.200 1.00 85.88 181 GLY A CA 1
ATOM 1455 C C . GLY A 1 181 ? -21.551 -1.763 20.421 1.00 85.88 181 GLY A C 1
ATOM 1456 O O . GLY A 1 181 ? -21.084 -0.878 19.723 1.00 85.88 181 GLY A O 1
ATOM 1457 N N . ALA A 1 182 ? -20.940 -2.949 20.539 1.00 89.06 182 ALA A N 1
ATOM 1458 C CA . ALA A 1 182 ? -19.632 -3.242 19.936 1.00 89.06 182 ALA A CA 1
ATOM 1459 C C . ALA A 1 182 ? -19.728 -3.607 18.439 1.00 89.06 182 ALA A C 1
ATOM 1461 O O . ALA A 1 182 ? -20.445 -4.545 18.053 1.00 89.06 182 ALA A O 1
ATOM 1462 N N . LEU A 1 183 ? -18.954 -2.915 17.598 1.00 93.06 183 LEU A N 1
ATOM 1463 C CA . LEU A 1 183 ? -18.858 -3.193 16.165 1.00 93.06 183 LEU A CA 1
ATOM 1464 C C . LEU A 1 183 ? -17.936 -4.395 15.926 1.00 93.06 183 LEU A C 1
ATOM 1466 O O . LEU A 1 183 ? -16.766 -4.390 16.289 1.00 93.06 183 LEU A O 1
ATOM 1470 N N . ARG A 1 184 ? -18.462 -5.452 15.308 1.00 93.44 184 ARG A N 1
ATOM 1471 C CA . ARG A 1 184 ? -17.714 -6.671 14.977 1.00 93.44 184 ARG A CA 1
ATOM 1472 C C . ARG A 1 184 ? -17.857 -6.964 13.500 1.00 93.44 184 ARG A C 1
ATOM 1474 O O . ARG A 1 184 ? -18.966 -6.954 12.962 1.00 93.44 184 ARG A O 1
ATOM 1481 N N . GLY A 1 185 ? -16.745 -7.265 12.846 1.00 94.25 185 GLY A N 1
ATOM 1482 C CA . GLY A 1 185 ? -16.752 -7.513 11.418 1.00 94.25 185 GLY A CA 1
ATOM 1483 C C . GLY A 1 185 ? -15.415 -7.956 10.859 1.00 94.25 185 GLY A C 1
ATOM 1484 O O . GLY A 1 185 ? -14.445 -8.160 11.584 1.00 94.25 185 GLY A O 1
ATOM 1485 N N . THR A 1 186 ? -15.403 -8.111 9.542 1.00 96.19 186 THR A N 1
ATOM 1486 C CA . THR A 1 186 ? -14.232 -8.509 8.761 1.00 96.19 186 THR A CA 1
ATOM 1487 C C . THR A 1 186 ? -14.050 -7.558 7.596 1.00 96.19 186 THR A C 1
ATOM 1489 O O . THR A 1 186 ? -15.038 -7.135 6.984 1.00 96.19 186 THR A O 1
ATOM 1492 N N . ILE A 1 187 ? -12.796 -7.302 7.249 1.00 97.31 187 ILE A N 1
ATOM 1493 C CA . ILE A 1 187 ? -12.412 -6.499 6.092 1.00 97.31 187 ILE A CA 1
ATOM 1494 C C . ILE A 1 187 ? -11.755 -7.444 5.085 1.00 97.31 187 ILE A C 1
ATOM 1496 O O . ILE A 1 187 ? -10.895 -8.248 5.441 1.00 97.31 187 ILE A O 1
ATOM 1500 N N . LYS A 1 188 ? -12.188 -7.404 3.823 1.00 97.19 188 LYS A N 1
ATOM 1501 C CA . LYS A 1 188 ? -11.633 -8.262 2.768 1.00 97.19 188 LYS A CA 1
ATOM 1502 C C . LYS A 1 188 ? -11.343 -7.460 1.516 1.00 97.19 188 LYS A C 1
ATOM 1504 O O . LYS A 1 188 ? -12.199 -6.731 1.030 1.00 97.19 188 LYS A O 1
ATOM 1509 N N . ALA A 1 189 ? -10.157 -7.651 0.955 1.00 97.50 189 ALA A N 1
ATOM 1510 C CA . ALA A 1 189 ? -9.830 -7.141 -0.364 1.00 97.50 189 ALA A CA 1
ATOM 1511 C C . ALA A 1 189 ? -10.206 -8.155 -1.452 1.00 97.50 189 ALA A C 1
ATOM 1513 O O . ALA A 1 189 ? -9.996 -9.358 -1.307 1.00 97.50 189 ALA A O 1
ATOM 1514 N N . SER A 1 190 ? -10.734 -7.660 -2.568 1.00 97.12 190 SER A N 1
ATOM 1515 C CA . SER A 1 190 ? -11.067 -8.474 -3.750 1.00 97.12 190 SER A CA 1
ATOM 1516 C C . SER A 1 190 ? -9.868 -8.787 -4.649 1.00 97.12 190 SER A C 1
ATOM 1518 O O . SER A 1 190 ? -9.969 -9.646 -5.522 1.00 97.12 190 SER A O 1
ATOM 1520 N N . GLN A 1 191 ? -8.742 -8.095 -4.463 1.00 96.69 191 GLN A N 1
ATOM 1521 C CA . GLN A 1 191 ? -7.564 -8.191 -5.322 1.00 96.69 191 GLN A CA 1
ATOM 1522 C C . GLN A 1 191 ? -6.306 -8.470 -4.497 1.00 96.69 191 GLN A C 1
ATOM 1524 O O . GLN A 1 191 ? -6.121 -7.885 -3.435 1.00 96.69 191 GLN A O 1
ATOM 1529 N N . LEU A 1 192 ? -5.415 -9.322 -5.014 1.00 95.31 192 LEU A N 1
ATOM 1530 C CA . LEU A 1 192 ? -4.193 -9.753 -4.313 1.00 95.31 192 LEU A CA 1
ATOM 1531 C C . LEU A 1 192 ? -3.155 -8.635 -4.134 1.00 95.31 192 LEU A C 1
ATOM 1533 O O . LEU A 1 192 ? -2.353 -8.682 -3.206 1.00 95.31 192 LEU A O 1
ATOM 1537 N N . TRP A 1 193 ? -3.181 -7.630 -5.011 1.00 95.81 193 TRP A N 1
ATOM 1538 C CA . TRP A 1 193 ? -2.322 -6.446 -4.927 1.00 95.81 193 TRP A CA 1
ATOM 1539 C C . TRP A 1 193 ? -2.802 -5.433 -3.872 1.00 95.81 193 TRP A C 1
ATOM 1541 O O . TRP A 1 193 ? -2.148 -4.415 -3.670 1.00 95.81 193 TRP A O 1
ATOM 1551 N N . ILE A 1 194 ? -3.920 -5.694 -3.180 1.00 97.62 194 ILE A N 1
ATOM 1552 C CA . ILE A 1 194 ? -4.425 -4.881 -2.067 1.00 97.62 194 ILE A CA 1
ATOM 1553 C C . ILE A 1 194 ? -4.219 -5.654 -0.762 1.00 97.62 194 ILE A C 1
ATOM 1555 O O . ILE A 1 194 ? -4.757 -6.745 -0.580 1.00 97.62 194 ILE A O 1
ATOM 1559 N N . ARG A 1 195 ? -3.488 -5.061 0.182 1.00 97.06 195 ARG A N 1
ATOM 1560 C CA . ARG A 1 195 ? -3.309 -5.574 1.543 1.00 97.06 195 ARG A CA 1
ATOM 1561 C C . ARG A 1 195 ? -4.034 -4.686 2.541 1.00 97.06 195 ARG A C 1
ATOM 1563 O O . ARG A 1 195 ? -3.819 -3.475 2.573 1.00 97.06 195 ARG A O 1
ATOM 1570 N N . VAL A 1 196 ? -4.859 -5.312 3.368 1.00 96.88 196 VAL A N 1
ATOM 1571 C CA . VAL A 1 196 ? -5.618 -4.685 4.454 1.00 96.88 196 VAL A CA 1
ATOM 1572 C C . VAL A 1 196 ? -5.627 -5.618 5.666 1.00 96.88 196 VAL A C 1
ATOM 1574 O O . VAL A 1 196 ? -5.534 -6.835 5.473 1.00 96.88 196 VAL A O 1
ATOM 1577 N N . PRO A 1 197 ? -5.737 -5.087 6.896 1.00 94.88 197 PRO A N 1
ATOM 1578 C CA . PRO A 1 197 ? -6.098 -5.884 8.067 1.00 94.88 197 PRO A CA 1
ATOM 1579 C C . PRO A 1 197 ? -7.411 -6.628 7.820 1.00 94.88 197 PRO A C 1
ATOM 1581 O O . PRO A 1 197 ? -8.273 -6.130 7.102 1.00 94.88 197 PRO A O 1
ATOM 1584 N N . ASP A 1 198 ? -7.567 -7.815 8.395 1.00 93.19 198 ASP A N 1
ATOM 1585 C CA . ASP A 1 198 ? -8.725 -8.690 8.175 1.00 93.19 198 ASP A CA 1
ATOM 1586 C C . ASP A 1 198 ? -9.812 -8.576 9.257 1.00 93.19 198 ASP A C 1
ATOM 1588 O O . ASP A 1 198 ? -10.935 -9.057 9.063 1.00 93.19 198 ASP A O 1
ATOM 1592 N N . HIS A 1 199 ? -9.509 -7.904 10.368 1.00 90.19 199 HIS A N 1
ATOM 1593 C CA . HIS A 1 199 ? -10.372 -7.765 11.537 1.00 90.19 199 HIS A CA 1
ATOM 1594 C C . HIS A 1 199 ? -10.597 -6.298 11.923 1.00 90.19 199 HIS A C 1
ATOM 1596 O O . HIS A 1 199 ? -9.822 -5.410 11.576 1.00 90.19 199 HIS A O 1
ATOM 1602 N N . ILE A 1 200 ? -11.695 -6.073 12.644 1.00 92.56 200 ILE A N 1
ATOM 1603 C CA . ILE A 1 200 ? -12.062 -4.803 13.276 1.00 92.56 200 ILE A CA 1
ATOM 1604 C C . ILE A 1 200 ? -11.934 -5.001 14.782 1.00 92.56 200 ILE A C 1
ATOM 1606 O O . ILE A 1 200 ? -12.459 -5.995 15.291 1.00 92.56 200 ILE A O 1
ATOM 1610 N N . ASP A 1 201 ? -11.258 -4.083 15.473 1.00 90.81 201 ASP A N 1
ATOM 1611 C CA . ASP A 1 201 ? -11.175 -4.117 16.929 1.00 90.81 201 ASP A CA 1
ATOM 1612 C C . ASP A 1 201 ? -12.526 -3.696 17.536 1.00 90.81 201 ASP A C 1
ATOM 1614 O O . ASP A 1 201 ? -12.940 -2.548 17.358 1.00 90.81 201 ASP A O 1
ATOM 1618 N N . PRO A 1 202 ? -13.241 -4.589 18.248 1.00 87.44 202 PRO A N 1
ATOM 1619 C CA . PRO A 1 202 ? -14.538 -4.259 18.828 1.00 87.44 202 PRO A CA 1
ATOM 1620 C C . PRO A 1 202 ? -14.464 -3.294 20.012 1.00 87.44 202 PRO A C 1
ATOM 1622 O O . PRO A 1 202 ? -15.516 -2.820 20.437 1.00 87.44 202 PRO A O 1
ATOM 1625 N N . SER A 1 203 ? -13.272 -3.070 20.576 1.00 81.25 203 SER A N 1
ATOM 1626 C CA . SER A 1 203 ? -13.051 -2.142 21.691 1.00 81.25 203 SER A CA 1
ATOM 1627 C C . SER A 1 203 ? -12.908 -0.686 21.242 1.00 81.25 203 SER A C 1
ATOM 1629 O O . SER A 1 203 ? -13.013 0.210 22.066 1.00 81.25 203 SER A O 1
ATOM 1631 N N . MET A 1 204 ? -12.702 -0.445 19.943 1.00 81.88 204 MET A N 1
ATOM 1632 C CA . MET A 1 204 ? -12.447 0.885 19.396 1.00 81.88 204 MET A CA 1
ATOM 1633 C C . MET A 1 204 ? -13.705 1.446 18.726 1.00 81.88 204 MET A C 1
ATOM 1635 O O . MET A 1 204 ? -14.179 0.913 17.719 1.00 81.88 204 MET A O 1
ATOM 1639 N N . HIS A 1 205 ? -14.212 2.579 19.217 1.00 85.00 205 HIS A N 1
ATOM 1640 C CA . HIS A 1 205 ? -15.290 3.311 18.545 1.00 85.00 205 HIS A CA 1
ATOM 1641 C C . HIS A 1 205 ? -14.842 3.947 17.228 1.00 85.00 205 HIS A C 1
ATOM 1643 O O . HIS A 1 205 ? -15.640 4.070 16.298 1.00 85.00 205 HIS A O 1
ATOM 1649 N N . LYS A 1 206 ? -13.563 4.307 17.114 1.00 91.25 206 LYS A N 1
ATOM 1650 C CA . LYS A 1 206 ? -12.967 4.879 15.907 1.00 91.25 206 LYS A CA 1
ATOM 1651 C C . LYS A 1 206 ? -11.584 4.287 15.686 1.00 91.25 206 LYS A C 1
ATOM 1653 O O . LYS A 1 206 ? -10.710 4.420 16.532 1.00 91.25 206 LYS A O 1
ATOM 1658 N N . GLN A 1 207 ? -11.367 3.663 14.535 1.00 93.81 207 GLN A N 1
ATOM 1659 C CA . GLN A 1 207 ? -10.088 3.036 14.196 1.00 93.81 207 GLN A CA 1
ATOM 1660 C C . GLN A 1 207 ? -9.635 3.425 12.786 1.00 93.81 207 GLN A C 1
ATOM 1662 O O . GLN A 1 207 ? -10.419 3.451 11.834 1.00 93.81 207 GLN A O 1
ATOM 1667 N N . GLN A 1 208 ? -8.342 3.708 12.641 1.00 95.56 208 GLN A N 1
ATOM 1668 C CA . GLN A 1 208 ? -7.721 3.992 11.352 1.00 95.56 208 GLN A CA 1
ATOM 1669 C C . GLN A 1 208 ? -7.182 2.695 10.741 1.00 95.56 208 GLN A C 1
ATOM 1671 O O . GLN A 1 208 ? -6.345 2.014 11.329 1.00 95.56 208 GLN A O 1
ATOM 1676 N N . THR A 1 209 ? -7.639 2.362 9.537 1.00 96.12 209 THR A N 1
ATOM 1677 C CA . THR A 1 209 ? -7.208 1.177 8.791 1.00 96.12 209 THR A CA 1
ATOM 1678 C C . THR A 1 209 ? -6.271 1.589 7.662 1.00 96.12 209 THR A C 1
ATOM 1680 O O . THR A 1 209 ? -6.619 2.421 6.825 1.00 96.12 209 THR A O 1
ATOM 1683 N N . VAL A 1 210 ? -5.077 0.993 7.613 1.00 96.81 210 VAL A N 1
ATOM 1684 C CA . VAL A 1 210 ? -4.085 1.254 6.560 1.00 96.81 210 VAL A CA 1
ATOM 1685 C C . VAL A 1 210 ? -4.246 0.249 5.420 1.00 96.81 210 VAL A C 1
ATOM 1687 O O . VAL A 1 210 ? -4.137 -0.960 5.612 1.00 96.81 210 VAL A O 1
ATOM 1690 N N . VAL A 1 211 ? -4.456 0.762 4.212 1.00 97.44 211 VAL A N 1
ATOM 1691 C CA . VAL A 1 211 ? -4.494 0.016 2.952 1.00 97.44 211 VAL A CA 1
ATOM 1692 C C . VAL A 1 211 ? -3.138 0.128 2.285 1.00 97.44 211 VAL A C 1
ATOM 1694 O O . VAL A 1 211 ? -2.673 1.232 2.013 1.00 97.44 211 VAL A O 1
ATOM 1697 N N . THR A 1 212 ? -2.508 -1.003 1.986 1.00 97.56 212 THR A N 1
ATOM 1698 C CA . THR A 1 212 ? -1.216 -1.047 1.295 1.00 97.56 212 THR A CA 1
ATOM 1699 C C . THR A 1 212 ? -1.364 -1.717 -0.058 1.00 97.56 212 THR A C 1
ATOM 1701 O O . THR A 1 212 ? -1.861 -2.836 -0.151 1.00 97.56 212 THR A O 1
ATOM 1704 N N . ILE A 1 213 ? -0.905 -1.046 -1.108 1.00 97.50 213 ILE A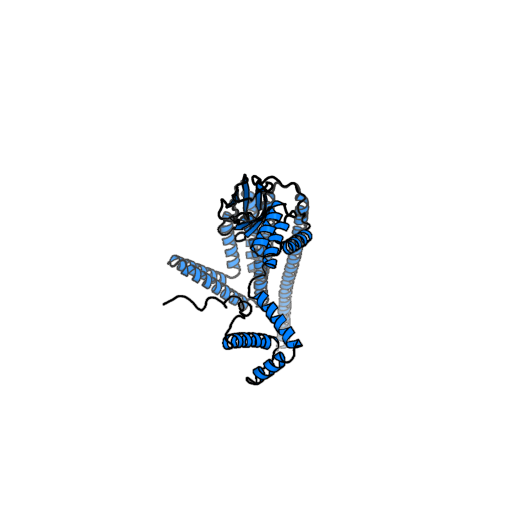 N 1
ATOM 1705 C CA . ILE A 1 213 ? -0.850 -1.597 -2.457 1.00 97.50 213 ILE A CA 1
ATOM 1706 C C . ILE A 1 213 ? 0.507 -2.244 -2.678 1.00 97.50 213 ILE A C 1
ATOM 1708 O O . ILE A 1 213 ? 1.536 -1.600 -2.476 1.00 97.50 213 ILE A O 1
ATOM 1712 N N . ASP A 1 214 ? 0.504 -3.500 -3.108 1.00 95.50 214 ASP A N 1
ATOM 1713 C CA . ASP A 1 214 ? 1.694 -4.231 -3.521 1.00 95.50 214 ASP A CA 1
ATOM 1714 C C . ASP A 1 214 ? 1.718 -4.355 -5.046 1.00 95.50 214 ASP A C 1
ATOM 1716 O O . ASP A 1 214 ? 0.809 -4.928 -5.647 1.00 95.50 214 ASP A O 1
ATOM 1720 N N . THR A 1 215 ? 2.742 -3.778 -5.675 1.00 95.12 215 THR A N 1
ATOM 1721 C CA . THR A 1 215 ? 2.900 -3.807 -7.135 1.00 95.12 215 THR A CA 1
ATOM 1722 C C . THR A 1 215 ? 3.827 -4.914 -7.622 1.00 95.12 215 THR A C 1
ATOM 1724 O O . THR A 1 215 ? 4.087 -5.001 -8.826 1.00 95.12 215 THR A O 1
ATOM 1727 N N . ASP A 1 216 ? 4.314 -5.776 -6.727 1.00 92.81 216 ASP A N 1
ATOM 1728 C CA . ASP A 1 216 ? 5.121 -6.927 -7.111 1.00 92.81 216 ASP A CA 1
ATOM 1729 C C . ASP A 1 216 ? 4.339 -7.846 -8.063 1.00 92.81 216 ASP A C 1
ATOM 1731 O O . ASP A 1 216 ? 3.217 -8.275 -7.800 1.00 92.81 216 ASP A O 1
ATOM 1735 N N . GLY A 1 217 ? 4.941 -8.136 -9.218 1.00 88.81 217 GLY A N 1
ATOM 1736 C CA . GLY A 1 217 ? 4.329 -8.967 -10.258 1.00 88.81 217 GLY A CA 1
ATOM 1737 C C . GLY A 1 217 ? 3.333 -8.247 -11.176 1.00 88.81 217 GLY A C 1
ATOM 1738 O O . GLY A 1 217 ? 2.819 -8.879 -12.100 1.00 88.81 217 GLY A O 1
ATOM 1739 N N . LEU A 1 218 ? 3.084 -6.946 -10.986 1.00 93.38 218 LEU A N 1
ATOM 1740 C CA . LEU A 1 218 ? 2.305 -6.145 -11.934 1.00 93.38 218 LEU A CA 1
ATOM 1741 C C . LEU A 1 218 ? 3.162 -5.689 -13.127 1.00 93.38 218 LEU A C 1
ATOM 1743 O O . LEU A 1 218 ? 4.385 -5.567 -13.044 1.00 93.38 218 LEU A O 1
ATOM 1747 N N . VAL A 1 219 ? 2.507 -5.429 -14.261 1.00 91.00 219 VAL A N 1
ATOM 1748 C CA . VAL A 1 219 ? 3.150 -4.905 -15.480 1.00 91.00 219 VAL A CA 1
ATOM 1749 C C . VAL A 1 219 ? 3.145 -3.376 -15.496 1.00 91.00 219 VAL A C 1
ATOM 1751 O O . VAL A 1 219 ? 2.261 -2.746 -14.924 1.00 91.00 219 VAL A O 1
ATOM 1754 N N . SER A 1 220 ? 4.117 -2.759 -16.173 1.00 87.94 220 SER A N 1
ATOM 1755 C CA . SER A 1 220 ? 4.162 -1.294 -16.317 1.00 87.94 220 SER A CA 1
ATOM 1756 C C . SER A 1 220 ? 2.954 -0.799 -17.113 1.00 87.94 220 SER A C 1
ATOM 1758 O O . SER A 1 220 ? 2.569 -1.413 -18.109 1.00 87.94 220 SER A O 1
ATOM 1760 N N . GLY A 1 221 ? 2.355 0.307 -16.671 1.00 88.06 221 GLY A N 1
ATOM 1761 C CA . GLY A 1 221 ? 1.109 0.831 -17.226 1.00 88.06 221 GLY A CA 1
ATOM 1762 C C . GLY A 1 221 ? -0.134 0.013 -16.865 1.00 88.06 221 GLY A C 1
ATOM 1763 O O . GLY A 1 221 ? -1.197 0.261 -17.429 1.00 88.06 221 GLY A O 1
ATOM 1764 N N . PHE A 1 222 ? -0.033 -0.946 -15.938 1.00 92.69 222 PHE A N 1
ATOM 1765 C CA . PHE A 1 222 ? -1.196 -1.613 -15.362 1.00 92.69 222 PHE A CA 1
ATOM 1766 C C . PHE A 1 222 ? -2.153 -0.584 -14.757 1.00 92.69 222 PHE A C 1
ATOM 1768 O O . PHE A 1 222 ? -1.749 0.228 -13.918 1.00 92.69 222 PHE A O 1
ATOM 1775 N N . ALA A 1 223 ? -3.415 -0.672 -15.171 1.00 93.88 223 ALA A N 1
ATOM 1776 C CA . ALA A 1 223 ? -4.537 0.046 -14.597 1.00 93.88 223 ALA A CA 1
ATOM 1777 C C . ALA A 1 223 ? -5.566 -0.979 -14.111 1.00 93.88 223 ALA A C 1
ATOM 1779 O O . ALA A 1 223 ? -6.051 -1.801 -14.890 1.00 93.88 223 ALA A O 1
ATOM 1780 N N . GLY A 1 224 ? -5.874 -0.947 -12.819 1.00 93.69 224 GLY A N 1
ATOM 1781 C CA . GLY A 1 224 ? -6.743 -1.915 -12.165 1.00 93.69 224 GLY A CA 1
ATOM 1782 C C . GLY A 1 224 ? -7.730 -1.248 -11.223 1.00 93.69 224 GLY A C 1
ATOM 1783 O O . GLY A 1 224 ? -7.495 -0.158 -10.702 1.00 93.69 224 GLY A O 1
ATOM 1784 N N . THR A 1 225 ? -8.846 -1.932 -10.996 1.00 97.19 225 THR A N 1
ATOM 1785 C CA . THR A 1 225 ? -9.813 -1.562 -9.964 1.00 97.19 225 THR A CA 1
ATOM 1786 C C . THR A 1 225 ? -10.027 -2.748 -9.038 1.00 97.19 225 THR A C 1
ATOM 1788 O O . THR A 1 225 ? -10.047 -3.902 -9.470 1.00 97.19 225 THR A O 1
ATOM 1791 N N . GLY A 1 226 ? -10.126 -2.458 -7.751 1.00 97.00 226 GLY A N 1
ATOM 1792 C CA . GLY A 1 226 ? -10.445 -3.417 -6.713 1.00 97.00 226 GLY A CA 1
ATOM 1793 C C . GLY A 1 226 ? -11.434 -2.812 -5.732 1.00 97.00 226 GLY A C 1
ATOM 1794 O O . GLY A 1 226 ? -11.686 -1.612 -5.726 1.00 97.00 226 GLY A O 1
ATOM 1795 N N . VAL A 1 227 ? -12.011 -3.670 -4.914 1.00 97.94 227 VAL A N 1
ATOM 1796 C CA . VAL A 1 227 ? -12.968 -3.325 -3.863 1.00 97.94 227 VAL A CA 1
ATOM 1797 C C . VAL A 1 227 ? -12.474 -3.893 -2.541 1.00 97.94 227 VAL A C 1
ATOM 1799 O O . VAL A 1 227 ? -12.009 -5.039 -2.495 1.00 97.94 227 VAL A O 1
ATOM 1802 N N . ILE A 1 228 ? -12.575 -3.088 -1.488 1.00 98.00 228 ILE A N 1
ATOM 1803 C CA . ILE A 1 228 ? -12.448 -3.514 -0.097 1.00 98.00 228 ILE A CA 1
ATOM 1804 C C . ILE A 1 228 ? -13.865 -3.633 0.466 1.00 98.00 228 ILE A C 1
ATOM 1806 O O . ILE A 1 228 ? -14.580 -2.638 0.570 1.00 98.00 228 ILE A O 1
ATOM 1810 N N . ASP A 1 229 ? -14.263 -4.854 0.809 1.00 97.50 229 ASP A N 1
ATOM 1811 C CA . ASP A 1 229 ? -15.539 -5.168 1.444 1.00 97.50 229 ASP A CA 1
ATOM 1812 C C . ASP A 1 229 ? -15.386 -5.107 2.965 1.00 97.50 229 ASP A C 1
ATOM 1814 O O . ASP A 1 229 ? -14.667 -5.917 3.559 1.00 97.50 229 ASP A O 1
ATOM 1818 N N . VAL A 1 230 ? -16.112 -4.193 3.603 1.00 97.56 230 VAL A N 1
ATOM 1819 C CA . VAL A 1 230 ? -16.227 -4.098 5.061 1.00 97.56 230 VAL A CA 1
ATOM 1820 C C . VAL A 1 230 ? -17.578 -4.681 5.458 1.00 97.56 230 VAL A C 1
ATOM 1822 O O . VAL A 1 230 ? -18.623 -4.094 5.179 1.00 97.56 230 VAL A O 1
ATOM 1825 N N . LYS A 1 231 ? -17.570 -5.861 6.085 1.00 96.81 231 LYS A N 1
ATOM 1826 C CA . LYS A 1 231 ? -18.792 -6.548 6.532 1.00 96.81 231 LYS A CA 1
ATOM 1827 C C . LYS A 1 231 ? -18.855 -6.579 8.044 1.00 96.81 231 LYS A C 1
ATOM 1829 O O . LYS A 1 231 ? -17.981 -7.183 8.666 1.00 96.81 231 LYS A O 1
ATOM 1834 N N . THR A 1 232 ? -19.882 -5.970 8.628 1.00 96.31 232 THR A N 1
ATOM 1835 C CA . THR A 1 232 ? -20.026 -5.853 10.085 1.00 96.31 232 THR A CA 1
ATOM 1836 C C . THR A 1 232 ? -21.442 -6.183 10.548 1.00 96.31 232 THR A C 1
ATOM 1838 O O . THR A 1 232 ? -22.387 -6.206 9.760 1.00 96.31 232 THR A O 1
ATOM 1841 N N . ASN A 1 233 ? -21.603 -6.408 11.851 1.00 93.75 233 ASN A N 1
ATOM 1842 C CA . ASN A 1 233 ? -22.913 -6.503 12.497 1.00 93.75 233 ASN A CA 1
ATOM 1843 C C . ASN A 1 233 ? -23.701 -5.176 12.492 1.00 93.75 233 ASN A C 1
ATOM 1845 O O . ASN A 1 233 ? -24.909 -5.213 12.707 1.00 93.75 233 ASN A O 1
ATOM 1849 N N . GLY A 1 234 ? -23.045 -4.038 12.235 1.00 92.00 234 GLY A N 1
ATOM 1850 C CA . GLY A 1 234 ? -23.658 -2.709 12.174 1.00 92.00 234 GLY A CA 1
ATOM 1851 C C . GLY A 1 234 ? -23.876 -2.152 10.765 1.00 92.00 234 GLY A C 1
ATOM 1852 O O . GLY A 1 234 ? -24.145 -0.962 10.608 1.00 92.00 234 GLY A O 1
ATOM 1853 N N . GLY A 1 235 ? -23.725 -2.985 9.732 1.00 95.19 235 GLY A N 1
ATOM 1854 C CA . GLY A 1 235 ? -23.855 -2.595 8.327 1.00 95.19 235 GLY A CA 1
ATOM 1855 C C . GLY A 1 235 ? -22.712 -3.114 7.456 1.00 95.19 235 GLY A C 1
ATOM 1856 O O . GLY A 1 235 ? -21.722 -3.660 7.944 1.00 95.19 235 GLY A O 1
ATOM 1857 N N . ASN A 1 236 ? -22.852 -2.932 6.145 1.00 96.81 236 ASN A N 1
ATOM 1858 C CA . ASN A 1 236 ? -21.820 -3.271 5.169 1.00 96.81 236 ASN A CA 1
ATOM 1859 C C . ASN A 1 236 ? -21.443 -2.020 4.378 1.00 96.81 236 ASN A C 1
ATOM 1861 O O . ASN A 1 236 ? -22.324 -1.237 4.025 1.00 96.81 236 ASN A O 1
ATOM 1865 N N . SER A 1 237 ? -20.160 -1.868 4.069 1.00 97.38 237 SER A N 1
ATOM 1866 C CA . SER A 1 237 ? -19.647 -0.798 3.215 1.00 97.38 237 SER A CA 1
ATOM 1867 C C . SER A 1 237 ? -18.642 -1.355 2.211 1.00 97.38 237 SER A C 1
ATOM 1869 O O . SER A 1 237 ? -18.024 -2.397 2.445 1.00 97.38 237 SER A O 1
ATOM 1871 N N . GLN A 1 238 ? -18.499 -0.669 1.081 1.00 97.56 238 GLN A N 1
ATOM 1872 C CA . GLN A 1 238 ? -17.547 -1.006 0.030 1.00 97.56 238 GLN A CA 1
ATOM 1873 C C . GLN A 1 238 ? -16.713 0.219 -0.312 1.00 97.56 238 GLN A C 1
ATOM 1875 O O . GLN A 1 238 ? -17.264 1.284 -0.577 1.00 97.56 238 GLN A O 1
ATOM 1880 N N . ILE A 1 239 ? -15.394 0.044 -0.348 1.00 97.94 239 ILE A N 1
ATOM 1881 C CA . ILE A 1 239 ? -14.449 1.098 -0.720 1.00 97.94 239 ILE A CA 1
ATOM 1882 C C . ILE A 1 239 ? -13.804 0.707 -2.044 1.00 97.94 239 ILE A C 1
ATOM 1884 O O . ILE A 1 239 ? -13.203 -0.365 -2.166 1.00 97.94 239 ILE A O 1
ATOM 1888 N N . THR A 1 240 ? -13.925 1.571 -3.047 1.00 98.19 240 THR A N 1
ATOM 1889 C CA . THR A 1 240 ? -13.353 1.333 -4.375 1.00 98.19 240 THR A CA 1
ATOM 1890 C C . THR A 1 240 ? -11.898 1.781 -4.415 1.00 98.19 240 THR A C 1
ATOM 1892 O O . THR A 1 240 ? -11.593 2.948 -4.204 1.00 98.19 240 THR A O 1
ATOM 1895 N N . VAL A 1 241 ? -10.991 0.876 -4.761 1.00 97.94 241 VAL A N 1
ATOM 1896 C CA . VAL A 1 241 ? -9.561 1.148 -4.913 1.00 97.94 241 VAL A CA 1
ATOM 1897 C C . VAL A 1 241 ? -9.202 1.191 -6.394 1.00 97.94 241 VAL A C 1
ATOM 1899 O O . VAL A 1 241 ? -9.379 0.206 -7.114 1.00 97.94 241 VAL A O 1
ATOM 1902 N N . LYS A 1 242 ? -8.666 2.318 -6.858 1.00 97.44 242 LYS A N 1
ATOM 1903 C CA . LYS A 1 242 ? -8.123 2.472 -8.213 1.00 97.44 242 LYS A CA 1
ATOM 1904 C C . LYS A 1 242 ? -6.603 2.456 -8.166 1.00 97.44 242 LYS A C 1
ATOM 1906 O O . LYS A 1 242 ? -6.006 3.157 -7.358 1.00 97.44 242 LYS A O 1
ATOM 1911 N N . LEU A 1 243 ? -5.996 1.667 -9.046 1.00 96.62 243 LEU A N 1
ATOM 1912 C CA . LEU A 1 243 ? -4.551 1.556 -9.193 1.00 96.62 243 LEU A CA 1
ATOM 1913 C C . LEU A 1 243 ? -4.144 1.907 -10.622 1.00 96.62 243 LEU A C 1
ATOM 1915 O O . LEU A 1 243 ? -4.617 1.288 -11.570 1.00 96.62 243 LEU A O 1
ATOM 1919 N N . GLY A 1 244 ? -3.219 2.849 -10.760 1.00 94.25 244 GLY A N 1
ATOM 1920 C CA . GLY A 1 244 ? -2.421 3.083 -11.953 1.00 94.25 244 GLY A CA 1
ATOM 1921 C C . GLY A 1 244 ? -0.940 2.958 -11.611 1.00 94.25 244 GLY A C 1
ATOM 1922 O O . GLY A 1 244 ? -0.423 3.693 -10.769 1.00 94.25 244 GLY A O 1
ATOM 1923 N N . THR A 1 245 ? -0.247 2.031 -12.261 1.00 93.12 245 THR A N 1
ATOM 1924 C CA . THR A 1 245 ? 1.220 1.941 -12.193 1.00 93.12 245 THR A CA 1
ATOM 1925 C C . THR A 1 245 ? 1.862 2.912 -13.182 1.00 93.12 245 THR A C 1
ATOM 1927 O O . THR A 1 245 ? 1.211 3.373 -14.121 1.00 93.12 245 THR A O 1
ATOM 1930 N N . GLU A 1 246 ? 3.138 3.244 -12.975 1.00 87.50 246 GLU A N 1
ATOM 1931 C CA . GLU A 1 246 ? 3.879 4.099 -13.905 1.00 87.50 246 GLU A CA 1
ATOM 1932 C C . GLU A 1 246 ? 3.839 3.521 -15.330 1.00 87.50 246 GLU A C 1
ATOM 1934 O O . GLU A 1 246 ? 4.102 2.331 -15.558 1.00 87.50 246 GLU A O 1
ATOM 1939 N N . GLY A 1 247 ? 3.466 4.364 -16.295 1.00 83.88 247 GLY A N 1
ATOM 1940 C CA . GLY A 1 247 ? 3.382 3.970 -17.692 1.00 83.88 247 GLY A CA 1
ATOM 1941 C C . GLY A 1 247 ? 4.761 3.653 -18.265 1.00 83.88 247 GLY A C 1
ATOM 1942 O O . GLY A 1 247 ? 5.772 4.221 -17.847 1.00 83.88 247 GLY A O 1
ATOM 1943 N N . TYR A 1 248 ? 4.798 2.798 -19.291 1.00 71.44 248 TYR A N 1
ATOM 1944 C CA . TYR A 1 248 ? 6.047 2.438 -19.970 1.00 71.44 248 TYR A CA 1
ATOM 1945 C C . TYR A 1 248 ? 6.821 3.675 -20.441 1.00 71.44 248 TYR A C 1
ATOM 1947 O O . TYR A 1 248 ? 8.041 3.707 -20.343 1.00 71.44 248 TYR A O 1
ATOM 1955 N N . LYS A 1 249 ? 6.119 4.725 -20.891 1.00 71.81 249 LYS A N 1
ATOM 1956 C CA . LYS A 1 249 ? 6.731 5.988 -21.331 1.00 71.81 249 LYS A CA 1
ATOM 1957 C C . LYS A 1 249 ? 7.460 6.713 -20.195 1.00 71.81 249 LYS A C 1
ATOM 1959 O O . LYS A 1 249 ? 8.575 7.183 -20.404 1.00 71.81 249 LYS A O 1
ATOM 1964 N N . ASP A 1 250 ? 6.875 6.755 -19.002 1.00 75.12 250 ASP A N 1
ATOM 1965 C CA . ASP A 1 250 ? 7.463 7.437 -17.844 1.00 75.12 250 ASP A CA 1
ATOM 1966 C C . ASP A 1 250 ? 8.659 6.660 -17.285 1.00 75.12 250 ASP A C 1
ATOM 1968 O O . ASP A 1 250 ? 9.689 7.250 -16.942 1.00 75.12 250 ASP A O 1
ATOM 1972 N N . ALA A 1 251 ? 8.563 5.327 -17.277 1.00 70.19 251 ALA A N 1
ATOM 1973 C CA . ALA A 1 251 ? 9.677 4.447 -16.944 1.00 70.19 251 ALA A CA 1
ATOM 1974 C C . ALA A 1 251 ? 10.824 4.579 -17.966 1.00 70.19 251 ALA A C 1
ATOM 1976 O O . ALA A 1 251 ? 11.993 4.703 -17.587 1.00 70.19 251 ALA A O 1
ATOM 1977 N N . LEU A 1 252 ? 10.500 4.624 -19.265 1.00 73.38 252 LEU A N 1
ATOM 1978 C CA . LEU A 1 252 ? 11.480 4.782 -20.340 1.00 73.38 252 LEU A CA 1
ATOM 1979 C C . LEU A 1 252 ? 12.165 6.151 -20.287 1.00 73.38 252 LEU A C 1
ATOM 1981 O O . LEU A 1 252 ? 13.369 6.226 -20.507 1.00 73.38 252 LEU A O 1
ATOM 1985 N N . ASN A 1 253 ? 11.437 7.219 -19.954 1.00 75.50 253 ASN A N 1
ATOM 1986 C CA . ASN A 1 253 ? 12.001 8.562 -19.821 1.00 75.50 253 ASN A CA 1
ATOM 1987 C C . ASN A 1 253 ? 12.969 8.671 -18.624 1.00 75.50 253 ASN A C 1
ATOM 1989 O O . ASN A 1 253 ? 14.033 9.288 -18.710 1.00 75.50 253 ASN A O 1
ATOM 1993 N N . GLN A 1 254 ? 12.659 8.007 -17.505 1.00 73.38 254 GLN A N 1
ATOM 1994 C CA . GLN A 1 254 ? 13.600 7.904 -16.382 1.00 73.38 254 GLN A CA 1
ATOM 1995 C C . GLN A 1 254 ? 14.855 7.105 -16.767 1.00 73.38 254 GLN A C 1
ATOM 1997 O O . GLN A 1 254 ? 15.971 7.470 -16.384 1.00 73.38 254 GLN A O 1
ATOM 2002 N N . PHE A 1 255 ? 14.692 6.031 -17.543 1.00 71.69 255 PHE A N 1
ATOM 2003 C CA . PHE A 1 255 ? 15.808 5.218 -18.020 1.00 71.69 255 PHE A CA 1
ATOM 2004 C C . PHE A 1 255 ? 16.679 5.959 -19.045 1.00 71.69 255 PHE A C 1
ATOM 2006 O O . PHE A 1 255 ? 17.904 5.961 -18.906 1.00 71.69 255 PHE A O 1
ATOM 2013 N N . SER A 1 256 ? 16.077 6.647 -20.020 1.00 73.94 256 SER A N 1
ATOM 2014 C CA . SER A 1 256 ? 16.793 7.430 -21.034 1.00 73.94 256 SER A CA 1
ATOM 2015 C C . SER A 1 256 ? 17.593 8.567 -20.403 1.00 73.94 256 SER A C 1
ATOM 2017 O O . SER A 1 256 ? 18.740 8.782 -20.783 1.00 73.94 256 SER A O 1
ATOM 2019 N N . THR A 1 257 ? 17.048 9.229 -19.379 1.00 69.69 257 THR A N 1
ATOM 2020 C CA . THR A 1 257 ? 17.747 10.297 -18.650 1.00 69.69 257 THR A CA 1
ATOM 2021 C C . THR A 1 257 ? 18.989 9.758 -17.936 1.00 69.69 257 THR A C 1
ATOM 2023 O O . THR A 1 257 ? 20.067 10.351 -18.010 1.00 69.69 257 THR A O 1
ATOM 2026 N N . ARG A 1 258 ? 18.881 8.592 -17.283 1.00 69.31 258 ARG A N 1
ATOM 2027 C CA . ARG A 1 258 ? 20.032 7.949 -16.627 1.00 69.31 258 ARG A CA 1
ATOM 2028 C C . ARG A 1 258 ? 21.077 7.472 -17.632 1.00 69.31 258 ARG A C 1
ATOM 2030 O O . ARG A 1 258 ? 22.268 7.691 -17.407 1.00 69.31 258 ARG A O 1
ATOM 2037 N N . LEU A 1 259 ? 20.648 6.868 -18.741 1.00 70.12 259 LEU A N 1
ATOM 2038 C CA . LEU A 1 259 ? 21.558 6.451 -19.805 1.00 70.12 259 LEU A CA 1
ATOM 2039 C C . LEU A 1 259 ? 22.263 7.645 -20.453 1.00 70.12 259 LEU A C 1
ATOM 2041 O O . LEU A 1 259 ? 23.475 7.583 -20.631 1.00 70.12 259 LEU A O 1
ATOM 2045 N N . GLY A 1 260 ? 21.544 8.734 -20.731 1.00 69.94 260 GLY A N 1
ATOM 2046 C CA . GLY A 1 260 ? 22.101 9.958 -21.305 1.00 69.94 260 GLY A CA 1
ATOM 2047 C C . GLY A 1 260 ? 23.188 10.581 -20.430 1.00 69.94 260 GLY A C 1
ATOM 2048 O O . GLY A 1 260 ? 24.248 10.945 -20.925 1.00 69.94 260 GLY A O 1
ATOM 2049 N N . ILE A 1 261 ? 22.988 10.631 -19.111 1.00 69.31 261 ILE A N 1
ATOM 2050 C CA . ILE A 1 261 ? 24.022 11.133 -18.194 1.00 69.31 261 ILE A CA 1
ATOM 2051 C C . ILE A 1 261 ? 25.225 10.179 -18.172 1.00 69.31 261 ILE A C 1
ATOM 2053 O O . ILE A 1 261 ? 26.372 10.616 -18.269 1.00 69.31 261 ILE A O 1
ATOM 2057 N N . SER A 1 262 ? 24.984 8.866 -18.097 1.00 69.19 262 SER A N 1
ATOM 2058 C CA . SER A 1 262 ? 26.068 7.877 -18.071 1.00 69.19 262 SER A CA 1
ATOM 2059 C C . SER A 1 262 ? 26.895 7.853 -19.362 1.00 69.19 262 SER A C 1
ATOM 2061 O O . SER A 1 262 ? 28.115 7.703 -19.298 1.00 69.19 262 SER A O 1
ATOM 2063 N N . SER A 1 263 ? 26.268 8.061 -20.524 1.00 69.06 263 SER A N 1
ATOM 2064 C CA . SER A 1 263 ? 26.955 8.091 -21.814 1.00 69.06 263 SER A CA 1
ATOM 2065 C C . SER A 1 263 ? 27.819 9.341 -21.974 1.00 69.06 263 SER A C 1
ATOM 2067 O O . SER A 1 263 ? 28.904 9.241 -22.541 1.00 69.06 263 SER A O 1
ATOM 2069 N N . VAL A 1 264 ? 27.415 10.485 -21.408 1.00 71.56 264 VAL A N 1
ATOM 2070 C CA . VAL A 1 264 ? 28.247 11.700 -21.361 1.00 71.56 264 VAL A CA 1
ATOM 2071 C C . VAL A 1 264 ? 29.509 11.465 -20.529 1.00 71.56 264 VAL A C 1
ATOM 2073 O O . VAL A 1 264 ? 30.608 11.766 -20.993 1.00 71.56 264 VAL A O 1
ATOM 2076 N N . PHE A 1 265 ? 29.391 10.873 -19.336 1.00 71.94 265 PHE A N 1
ATOM 2077 C CA . PHE A 1 265 ? 30.563 10.570 -18.503 1.00 71.94 265 PHE A CA 1
ATOM 2078 C C . PHE A 1 265 ? 31.463 9.499 -19.124 1.00 71.94 265 PHE A C 1
ATOM 2080 O O . PHE A 1 265 ? 32.685 9.649 -19.113 1.00 71.94 265 PHE A O 1
ATOM 2087 N N . ALA A 1 266 ? 30.880 8.452 -19.713 1.00 74.19 266 ALA A N 1
ATOM 2088 C CA . ALA A 1 266 ? 31.637 7.438 -20.438 1.00 74.19 266 ALA A CA 1
ATOM 2089 C C . ALA A 1 266 ? 32.362 8.045 -21.648 1.00 74.19 266 ALA A C 1
ATOM 2091 O O . ALA A 1 266 ? 33.554 7.810 -21.827 1.00 74.19 266 ALA A O 1
ATOM 2092 N N . GLY A 1 267 ? 31.683 8.883 -22.434 1.00 70.06 267 GLY A N 1
ATOM 2093 C CA . GLY A 1 267 ? 32.266 9.593 -23.570 1.00 70.06 267 GLY A CA 1
ATOM 2094 C C . GLY A 1 267 ? 33.395 10.538 -23.160 1.00 70.06 267 GLY A C 1
ATOM 2095 O O . GLY A 1 267 ? 34.435 10.555 -23.811 1.00 70.06 267 GLY A O 1
ATOM 2096 N N . ALA A 1 268 ? 33.244 11.264 -22.050 1.00 66.69 268 ALA A N 1
ATOM 2097 C CA . ALA A 1 268 ? 34.287 12.137 -21.512 1.00 66.69 268 ALA A CA 1
ATOM 2098 C C . ALA A 1 268 ? 35.505 11.351 -20.995 1.00 66.69 268 ALA A C 1
ATOM 2100 O O . ALA A 1 268 ? 36.641 11.745 -21.255 1.00 66.69 268 ALA A O 1
ATOM 2101 N N . ALA A 1 269 ? 35.289 10.225 -20.307 1.00 70.50 269 ALA A N 1
ATOM 2102 C CA . ALA A 1 269 ? 36.365 9.356 -19.827 1.00 70.50 269 ALA A CA 1
ATOM 2103 C C . ALA A 1 269 ? 37.117 8.683 -20.985 1.00 70.50 269 ALA A C 1
ATOM 2105 O O . ALA A 1 269 ? 38.344 8.652 -21.005 1.00 70.50 269 ALA A O 1
ATOM 2106 N N . ILE A 1 270 ? 36.386 8.192 -21.986 1.00 69.44 270 ILE A N 1
ATOM 2107 C CA . ILE A 1 270 ? 36.970 7.619 -23.200 1.00 69.44 270 ILE A CA 1
ATOM 2108 C C . ILE A 1 270 ? 37.729 8.708 -23.971 1.00 69.44 270 ILE A C 1
ATOM 2110 O O . ILE A 1 270 ? 38.882 8.513 -24.344 1.00 69.44 270 ILE A O 1
ATOM 2114 N N . GLY A 1 271 ? 37.130 9.887 -24.151 1.00 63.25 271 GLY A N 1
ATOM 2115 C CA . GLY A 1 271 ? 37.752 11.025 -24.825 1.00 63.25 271 GLY A CA 1
ATOM 2116 C C . GLY A 1 271 ? 39.031 11.513 -24.140 1.00 63.25 271 GLY A C 1
ATOM 2117 O O . GLY A 1 271 ? 40.013 11.803 -24.822 1.00 63.25 271 GLY A O 1
ATOM 2118 N N . SER A 1 272 ? 39.072 11.548 -22.804 1.00 63.69 272 SER A N 1
ATOM 2119 C CA . SER A 1 272 ? 40.276 11.942 -22.059 1.00 63.69 272 SER A CA 1
ATOM 2120 C C . SER A 1 272 ? 41.395 10.898 -22.156 1.00 63.69 272 SER A C 1
ATOM 2122 O O . SER A 1 272 ? 42.568 11.265 -22.282 1.00 63.69 272 SER A O 1
ATOM 2124 N N . LEU A 1 273 ? 41.050 9.605 -22.197 1.00 60.22 273 LEU A N 1
ATOM 2125 C CA . LEU A 1 273 ? 41.998 8.523 -22.479 1.00 60.22 273 LEU A CA 1
ATOM 2126 C C . LEU A 1 273 ? 42.574 8.632 -23.899 1.00 60.22 273 LEU A C 1
ATOM 2128 O O . LEU A 1 273 ? 43.771 8.443 -24.091 1.00 60.22 273 LEU A O 1
ATOM 2132 N N . PHE A 1 274 ? 41.772 9.006 -24.897 1.00 61.31 274 PHE A N 1
ATOM 2133 C CA . PHE A 1 274 ? 42.278 9.227 -26.257 1.00 61.31 274 PHE A CA 1
ATOM 2134 C C . PHE A 1 274 ? 43.106 10.514 -26.402 1.00 61.31 274 PHE A C 1
ATOM 2136 O O . PHE A 1 274 ? 44.045 10.544 -27.194 1.00 61.31 274 PHE A O 1
ATOM 2143 N N . GLY A 1 275 ? 42.802 11.565 -25.635 1.00 55.69 275 GLY A N 1
ATOM 2144 C CA . GLY A 1 275 ? 43.545 12.830 -25.674 1.00 55.69 275 GLY A CA 1
ATOM 2145 C C . GLY A 1 275 ? 44.931 12.773 -25.020 1.00 55.69 275 GLY A C 1
ATOM 2146 O O . GLY A 1 275 ? 45.813 13.543 -25.390 1.00 55.69 275 GLY A O 1
ATOM 2147 N N . THR A 1 276 ? 45.140 11.866 -24.063 1.00 58.25 276 THR A N 1
ATOM 2148 C CA . THR A 1 276 ? 46.393 11.764 -23.288 1.00 58.25 276 THR A CA 1
ATOM 2149 C C . THR A 1 276 ? 47.412 10.791 -23.881 1.00 58.25 276 THR A C 1
ATOM 2151 O O . THR A 1 276 ? 48.612 10.952 -23.666 1.00 58.25 276 THR A O 1
ATOM 2154 N N . PHE A 1 277 ? 46.971 9.816 -24.675 1.00 54.59 277 PHE A N 1
ATOM 2155 C CA . PHE A 1 277 ? 47.836 8.809 -25.283 1.00 54.59 277 PHE A CA 1
ATOM 2156 C C . PHE A 1 277 ? 47.871 9.000 -26.801 1.00 54.59 277 PHE A C 1
ATOM 2158 O O . PHE A 1 277 ? 46.948 8.605 -27.509 1.00 54.59 277 PHE A O 1
ATOM 2165 N N . GLY A 1 278 ? 48.954 9.596 -27.307 1.00 54.91 278 GLY A N 1
ATOM 2166 C CA . GLY A 1 278 ? 49.179 9.794 -28.740 1.00 54.91 278 GLY A CA 1
ATOM 2167 C C . GLY A 1 278 ? 48.882 8.533 -29.563 1.00 54.91 278 GLY A C 1
ATOM 2168 O O . GLY A 1 278 ? 49.471 7.484 -29.307 1.00 54.91 278 GLY A O 1
ATOM 2169 N N . SER A 1 279 ? 47.922 8.688 -30.483 1.00 61.06 279 SER A N 1
ATOM 2170 C CA . SER A 1 279 ? 47.395 7.884 -31.612 1.00 61.06 279 SER A CA 1
ATOM 2171 C C . SER A 1 279 ? 47.626 6.365 -31.758 1.00 61.06 279 SER A C 1
ATOM 2173 O O . SER A 1 279 ? 46.848 5.742 -32.472 1.00 61.06 279 SER A O 1
ATOM 2175 N N . GLY A 1 280 ? 48.606 5.724 -31.121 1.00 57.72 280 GLY A N 1
ATOM 2176 C CA . GLY A 1 280 ? 48.850 4.278 -31.235 1.00 57.72 280 GLY A CA 1
ATOM 2177 C C . GLY A 1 280 ? 48.496 3.473 -29.982 1.00 57.72 280 GLY A C 1
ATOM 2178 O O . GLY A 1 280 ? 47.852 2.430 -30.073 1.00 57.72 280 GLY A O 1
ATOM 2179 N N . GLY A 1 281 ? 48.891 3.954 -28.799 1.00 60.66 281 GLY A N 1
ATOM 2180 C CA . GLY A 1 281 ? 48.805 3.171 -27.557 1.00 60.66 281 GLY A CA 1
ATOM 2181 C C . GLY A 1 281 ? 47.383 3.027 -27.005 1.00 60.66 281 GLY A C 1
ATOM 2182 O O . GLY A 1 281 ? 46.944 1.919 -26.699 1.00 60.66 281 GLY A O 1
ATOM 2183 N N . ALA A 1 282 ? 46.631 4.130 -26.927 1.00 61.19 282 ALA A N 1
ATOM 2184 C CA . ALA A 1 282 ? 45.259 4.106 -26.408 1.00 61.19 282 ALA A CA 1
ATOM 2185 C C . ALA A 1 282 ? 44.297 3.322 -27.301 1.00 61.19 282 ALA A C 1
ATOM 2187 O O . ALA A 1 282 ? 43.412 2.646 -26.788 1.00 61.19 282 ALA A O 1
ATOM 2188 N N . MET A 1 283 ? 44.490 3.357 -28.622 1.00 67.00 283 MET A N 1
ATOM 2189 C CA . MET A 1 283 ? 43.661 2.585 -29.548 1.00 67.00 283 MET A CA 1
ATOM 2190 C C . MET A 1 283 ? 43.836 1.080 -29.321 1.00 67.00 283 MET A C 1
ATOM 2192 O O . MET A 1 283 ? 42.856 0.340 -29.322 1.00 67.00 283 MET A O 1
ATOM 2196 N N . PHE A 1 284 ? 45.063 0.635 -29.041 1.00 63.75 284 PHE A N 1
ATOM 2197 C CA . PHE A 1 284 ? 45.341 -0.766 -28.736 1.00 63.75 284 PHE A CA 1
ATOM 2198 C C . PHE A 1 284 ? 44.705 -1.199 -27.408 1.00 63.75 284 PHE A C 1
ATOM 2200 O O . PHE A 1 284 ? 44.062 -2.243 -27.341 1.00 63.75 284 PHE A O 1
ATOM 2207 N N . ILE A 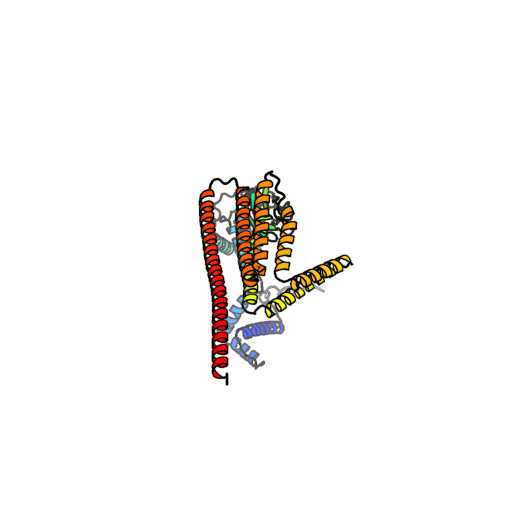1 285 ? 44.813 -0.368 -26.366 1.00 69.31 285 ILE A N 1
ATOM 2208 C CA . ILE A 1 285 ? 44.187 -0.629 -25.059 1.00 69.31 285 ILE A CA 1
ATOM 2209 C C . ILE A 1 285 ? 42.654 -0.645 -25.177 1.00 69.31 285 ILE A C 1
ATOM 2211 O O . ILE A 1 285 ? 41.998 -1.511 -24.601 1.00 69.31 285 ILE A O 1
ATOM 2215 N N . PHE A 1 286 ? 42.075 0.265 -25.962 1.00 68.88 286 PHE A N 1
ATOM 2216 C CA . PHE A 1 286 ? 40.636 0.320 -26.209 1.00 68.88 286 PHE A CA 1
ATOM 2217 C C . PHE A 1 286 ? 40.128 -0.908 -26.978 1.00 68.88 286 PHE A C 1
ATOM 2219 O O . PHE A 1 286 ? 39.114 -1.490 -26.598 1.00 68.88 286 PHE A O 1
ATOM 2226 N N . LEU A 1 287 ? 40.854 -1.355 -28.008 1.00 70.25 287 LEU A N 1
ATOM 2227 C CA . LEU A 1 287 ? 40.531 -2.585 -28.738 1.00 70.25 287 LEU A CA 1
ATOM 2228 C C . LEU A 1 287 ? 40.652 -3.831 -27.850 1.00 70.25 287 LEU A C 1
ATOM 2230 O O . LEU A 1 287 ? 39.809 -4.720 -27.946 1.00 70.25 287 LEU A O 1
ATOM 2234 N N . LEU A 1 288 ? 41.638 -3.882 -26.947 1.00 71.19 288 LEU A N 1
ATOM 2235 C CA . LEU A 1 288 ? 41.756 -4.961 -25.960 1.00 71.19 288 LEU A CA 1
ATOM 2236 C C . LEU A 1 288 ? 40.579 -4.969 -24.974 1.00 71.19 288 LEU A C 1
ATOM 2238 O O . LEU A 1 288 ? 40.044 -6.036 -24.679 1.00 71.19 288 LEU A O 1
ATOM 2242 N N . LEU A 1 289 ? 40.133 -3.798 -24.507 1.00 75.62 289 LEU A N 1
ATOM 2243 C CA . LEU A 1 289 ? 38.960 -3.673 -23.635 1.00 75.62 289 LEU A CA 1
ATOM 2244 C C . LEU A 1 289 ? 37.665 -4.081 -24.347 1.00 75.62 289 LEU A C 1
ATOM 2246 O O . LEU A 1 289 ? 36.887 -4.853 -23.791 1.00 75.62 289 LEU A O 1
ATOM 2250 N N . LEU A 1 290 ? 37.445 -3.624 -25.583 1.00 73.75 290 LEU A N 1
ATOM 2251 C CA . LEU A 1 290 ? 36.293 -4.046 -26.387 1.00 73.75 290 LEU A CA 1
ATOM 2252 C C . LEU A 1 290 ? 36.329 -5.545 -26.694 1.00 73.75 290 LEU A C 1
ATOM 2254 O O . LEU A 1 290 ? 35.290 -6.199 -26.635 1.00 73.75 290 LEU A O 1
ATOM 2258 N N . GLY A 1 291 ? 37.511 -6.099 -26.969 1.00 75.31 291 GLY A N 1
ATOM 2259 C CA . GLY A 1 291 ? 37.709 -7.535 -27.143 1.00 75.31 291 GLY A CA 1
ATOM 2260 C C . GLY A 1 291 ? 37.365 -8.324 -25.879 1.00 75.31 291 GLY A C 1
ATOM 2261 O O . GLY A 1 291 ? 36.654 -9.321 -25.963 1.00 75.31 291 GLY A O 1
ATOM 2262 N N . ALA A 1 292 ? 37.791 -7.853 -24.703 1.00 73.38 292 ALA A N 1
ATOM 2263 C CA . ALA A 1 292 ? 37.480 -8.482 -23.419 1.00 73.38 292 ALA A CA 1
ATOM 2264 C C . ALA A 1 292 ? 35.979 -8.415 -23.081 1.00 73.38 292 ALA A C 1
ATOM 2266 O O . ALA A 1 292 ? 35.390 -9.422 -22.692 1.00 73.38 292 ALA A O 1
ATOM 2267 N N . ILE A 1 293 ? 35.335 -7.261 -23.292 1.00 76.94 293 ILE A N 1
ATOM 2268 C CA . ILE A 1 293 ? 33.883 -7.100 -23.100 1.00 76.94 293 ILE A CA 1
ATOM 2269 C C . ILE A 1 293 ? 33.112 -7.983 -24.091 1.00 76.94 293 ILE A C 1
ATOM 2271 O O . ILE A 1 293 ? 32.168 -8.671 -23.704 1.00 76.94 293 ILE A O 1
ATOM 2275 N N . GLY A 1 294 ? 33.528 -8.005 -25.359 1.00 74.81 294 GLY A N 1
ATOM 2276 C CA . GLY A 1 294 ? 32.946 -8.867 -26.387 1.00 74.81 294 GLY A CA 1
ATOM 2277 C C . GLY A 1 294 ? 33.087 -10.353 -26.053 1.00 74.81 294 GLY A C 1
ATOM 2278 O O . GLY A 1 294 ? 32.135 -11.107 -26.241 1.00 74.81 294 GLY A O 1
ATOM 2279 N N . TYR A 1 295 ? 34.230 -10.763 -25.495 1.00 76.00 295 TYR A N 1
ATOM 2280 C CA . TYR A 1 295 ? 34.474 -12.130 -25.032 1.00 76.00 295 TYR A CA 1
ATOM 2281 C C . TYR A 1 295 ? 33.549 -12.526 -23.871 1.00 76.00 295 TYR A C 1
ATOM 2283 O O . TYR A 1 295 ? 32.949 -13.597 -23.910 1.00 76.00 295 TYR A O 1
ATOM 2291 N N . GLU A 1 296 ? 33.361 -11.649 -22.882 1.00 73.75 296 GLU A N 1
ATOM 2292 C CA . GLU A 1 296 ? 32.427 -11.868 -21.766 1.00 73.75 296 GLU A CA 1
ATOM 2293 C C . GLU A 1 296 ? 30.968 -11.987 -22.233 1.00 73.75 296 GLU A C 1
ATOM 2295 O O . GLU A 1 296 ? 30.233 -12.885 -21.811 1.00 73.75 296 GLU A O 1
ATOM 2300 N N . ILE A 1 297 ? 30.540 -11.111 -23.149 1.00 72.62 297 ILE A N 1
ATOM 2301 C CA . ILE A 1 297 ? 29.199 -11.173 -23.749 1.00 72.62 297 ILE A CA 1
ATOM 2302 C C . ILE A 1 297 ? 29.035 -12.474 -24.544 1.00 72.62 297 ILE A C 1
ATOM 2304 O O . ILE A 1 297 ? 28.012 -13.148 -24.405 1.00 72.62 297 ILE A O 1
ATOM 2308 N N . TYR A 1 298 ? 30.041 -12.852 -25.339 1.00 76.25 298 TYR A N 1
ATOM 2309 C CA . TYR A 1 298 ? 30.048 -14.106 -26.088 1.00 76.25 298 TYR A CA 1
ATOM 2310 C C . TYR A 1 298 ? 29.935 -15.319 -25.164 1.00 76.25 298 TYR A C 1
ATOM 2312 O O . TYR A 1 298 ? 29.099 -16.184 -25.414 1.00 76.25 298 TYR A O 1
ATOM 2320 N N . TRP A 1 299 ? 30.718 -15.370 -24.084 1.00 76.81 299 TRP A N 1
ATOM 2321 C CA . TRP A 1 299 ? 30.708 -16.491 -23.147 1.00 76.81 299 TRP A CA 1
ATOM 2322 C C . TRP A 1 299 ? 29.327 -16.676 -22.506 1.00 76.81 299 TRP A C 1
ATOM 2324 O O . TRP A 1 299 ? 28.760 -17.770 -22.547 1.00 76.81 299 TRP A O 1
ATOM 2334 N N . LYS A 1 300 ? 28.716 -15.585 -22.024 1.00 77.12 300 LYS A N 1
ATOM 2335 C CA . LYS A 1 300 ? 27.358 -15.606 -21.449 1.00 77.12 300 LYS A CA 1
ATOM 2336 C C . LYS A 1 300 ? 26.283 -15.971 -22.473 1.00 77.12 300 LYS A C 1
ATOM 2338 O O . LYS A 1 300 ? 25.321 -16.666 -22.143 1.00 77.12 300 LYS A O 1
ATOM 2343 N N . PHE A 1 301 ? 26.428 -15.519 -23.717 1.00 70.06 301 PHE A N 1
ATOM 2344 C CA . PHE A 1 301 ? 25.513 -15.878 -24.800 1.00 70.06 301 PHE A CA 1
ATOM 2345 C C . PHE A 1 301 ? 25.650 -17.360 -25.188 1.00 70.06 301 PHE A C 1
ATOM 2347 O O . PHE A 1 301 ? 24.644 -18.045 -25.374 1.00 70.06 301 PHE A O 1
ATOM 2354 N N . HIS A 1 302 ? 26.878 -17.878 -25.248 1.00 72.00 302 HIS A N 1
ATOM 2355 C CA . HIS A 1 302 ? 27.168 -19.273 -25.572 1.00 72.00 302 HIS A CA 1
ATOM 2356 C C . HIS A 1 302 ? 26.677 -20.242 -24.486 1.00 72.00 302 HIS A C 1
ATOM 2358 O O . HIS A 1 302 ? 26.110 -21.285 -24.813 1.00 72.00 302 HIS A O 1
ATOM 2364 N N . GLU A 1 303 ? 26.811 -19.885 -23.203 1.00 75.69 303 GLU A N 1
ATOM 2365 C CA . GLU A 1 303 ? 26.245 -20.670 -22.097 1.00 75.69 303 GLU A CA 1
ATOM 2366 C C . GLU A 1 303 ? 24.721 -20.792 -22.193 1.00 75.69 303 GLU A C 1
ATOM 2368 O O . GLU A 1 303 ? 24.169 -21.863 -21.936 1.00 75.69 303 GLU A O 1
ATOM 2373 N N . ARG A 1 304 ? 24.041 -19.716 -22.609 1.00 75.88 304 ARG A N 1
ATOM 2374 C CA . ARG A 1 304 ? 22.579 -19.687 -22.719 1.00 75.88 304 ARG A CA 1
ATOM 2375 C C . ARG A 1 304 ? 22.047 -20.369 -23.979 1.00 75.88 304 ARG A C 1
ATOM 2377 O O . ARG A 1 304 ? 20.945 -20.910 -23.955 1.00 75.88 304 ARG A O 1
ATOM 2384 N N . PHE A 1 305 ? 22.823 -20.371 -25.060 1.00 73.38 305 PHE A N 1
ATOM 2385 C CA . PHE A 1 305 ? 22.438 -20.928 -26.355 1.00 73.38 305 PHE A CA 1
ATOM 2386 C C . PHE A 1 305 ? 23.519 -21.893 -26.859 1.00 73.38 305 PHE A C 1
ATOM 2388 O O . PHE A 1 305 ? 24.266 -21.586 -27.788 1.00 73.38 305 PHE A O 1
ATOM 2395 N N . ARG A 1 306 ? 23.629 -23.080 -26.253 1.00 68.88 306 ARG A N 1
ATOM 2396 C CA . ARG A 1 306 ? 24.559 -24.125 -26.716 1.00 68.88 306 ARG A CA 1
ATOM 2397 C C . ARG A 1 306 ? 24.111 -24.665 -28.079 1.00 68.88 306 ARG A C 1
ATOM 2399 O O . ARG A 1 306 ? 23.165 -25.441 -28.162 1.00 68.88 306 ARG A O 1
ATOM 2406 N N . GLY A 1 307 ? 24.788 -24.259 -29.150 1.00 79.38 307 GLY A N 1
ATOM 2407 C CA . GLY A 1 307 ? 24.531 -24.748 -30.503 1.00 79.38 307 GLY A CA 1
ATOM 2408 C C . GLY A 1 307 ? 25.449 -24.105 -31.548 1.00 79.38 307 GLY A C 1
ATOM 2409 O O . GLY A 1 307 ? 26.020 -23.049 -31.287 1.00 79.38 307 GLY A O 1
ATOM 2410 N N . PRO A 1 308 ? 25.578 -24.699 -32.748 1.00 68.19 308 PRO A N 1
ATOM 2411 C CA . PRO A 1 308 ? 26.480 -24.223 -33.808 1.00 68.19 308 PRO A CA 1
ATOM 2412 C C . PRO A 1 308 ? 26.181 -22.787 -34.282 1.00 68.19 308 PRO A C 1
ATOM 2414 O O . PRO A 1 308 ? 27.052 -22.106 -34.819 1.00 68.19 308 PRO A O 1
ATOM 2417 N N . ILE A 1 309 ? 24.958 -22.303 -34.045 1.00 69.88 309 ILE A N 1
ATOM 2418 C CA . ILE A 1 309 ? 24.537 -20.937 -34.374 1.00 69.88 309 ILE A CA 1
ATOM 2419 C C . ILE A 1 309 ? 25.200 -19.913 -33.437 1.00 69.88 309 ILE A C 1
ATOM 2421 O O . ILE A 1 309 ? 25.615 -18.853 -33.902 1.00 69.88 309 ILE A O 1
ATOM 2425 N N . SER A 1 310 ? 25.366 -20.211 -32.141 1.00 70.25 310 SER A N 1
ATOM 2426 C CA . SER A 1 310 ? 25.964 -19.249 -31.200 1.00 70.25 310 SER A CA 1
ATOM 2427 C C . SER A 1 310 ? 27.469 -19.093 -31.404 1.00 70.25 310 SER A C 1
ATOM 2429 O O . SER A 1 310 ? 27.979 -17.977 -31.328 1.00 70.25 310 SER A O 1
ATOM 2431 N N . THR A 1 311 ? 28.167 -20.174 -31.760 1.00 74.69 311 THR A N 1
ATOM 2432 C CA . THR A 1 311 ? 29.576 -20.131 -32.176 1.00 74.69 311 THR A CA 1
ATOM 2433 C C . THR A 1 311 ? 29.760 -19.319 -33.454 1.00 74.69 311 THR A C 1
ATOM 2435 O O . THR A 1 311 ? 30.691 -18.520 -33.529 1.00 74.69 311 THR A O 1
ATOM 2438 N N . SER A 1 312 ? 28.857 -19.452 -34.434 1.00 72.31 312 SER A N 1
ATOM 2439 C CA . SER A 1 312 ? 28.915 -18.649 -35.662 1.00 72.31 312 SER A CA 1
ATOM 2440 C C . SER A 1 312 ? 28.699 -17.159 -35.384 1.00 72.31 312 SER A C 1
ATOM 2442 O O . SER A 1 312 ? 29.479 -16.343 -35.861 1.00 72.31 312 SER A O 1
ATOM 2444 N N . VAL A 1 313 ? 27.691 -16.791 -34.582 1.00 74.00 313 VAL A N 1
ATOM 2445 C CA . VAL A 1 313 ? 27.413 -15.382 -34.232 1.00 74.00 313 VAL A CA 1
ATOM 2446 C C . VAL A 1 313 ? 28.569 -14.766 -33.438 1.00 74.00 313 VAL A C 1
ATOM 2448 O O . VAL A 1 313 ? 28.963 -13.631 -33.702 1.00 74.00 313 VAL A O 1
ATOM 2451 N N . GLY A 1 314 ? 29.160 -15.524 -32.512 1.00 74.25 314 GLY A N 1
ATOM 2452 C CA . GLY A 1 314 ? 30.327 -15.086 -31.749 1.00 74.25 314 GLY A CA 1
ATOM 2453 C C . GLY A 1 314 ? 31.567 -14.848 -32.602 1.00 74.25 314 GLY A C 1
ATOM 2454 O O . GLY A 1 314 ? 32.199 -13.800 -32.487 1.00 74.25 314 GLY A O 1
ATOM 2455 N N . LEU A 1 315 ? 31.885 -15.785 -33.501 1.00 75.31 315 LEU A N 1
ATOM 2456 C CA . LEU A 1 315 ? 32.997 -15.636 -34.443 1.00 75.31 315 LEU A CA 1
ATOM 2457 C C . LEU A 1 315 ? 32.764 -14.476 -35.417 1.00 75.31 315 LEU A C 1
ATOM 2459 O O . LEU A 1 315 ? 33.705 -13.743 -35.708 1.00 75.31 315 LEU A O 1
ATOM 2463 N N . SER A 1 316 ? 31.526 -14.257 -35.871 1.00 73.75 316 SER A N 1
ATOM 2464 C CA . SER A 1 316 ? 31.177 -13.106 -36.709 1.00 73.75 316 SER A CA 1
ATOM 2465 C C . SER A 1 316 ? 31.337 -11.777 -35.967 1.00 73.75 316 SER A C 1
ATOM 2467 O O . SER A 1 316 ? 31.904 -10.848 -36.531 1.00 73.75 316 SER A O 1
ATOM 2469 N N . LEU A 1 317 ? 30.914 -11.675 -34.703 1.00 71.06 317 LEU A N 1
ATOM 2470 C CA . LEU A 1 317 ? 31.111 -10.469 -33.886 1.00 71.06 317 LEU A CA 1
ATOM 2471 C C . LEU A 1 317 ? 32.594 -10.197 -33.610 1.00 71.06 317 LEU A C 1
ATOM 2473 O O . LEU A 1 317 ? 33.044 -9.063 -33.758 1.00 71.06 317 LEU A O 1
ATOM 2477 N N . LEU A 1 318 ? 33.367 -11.233 -33.276 1.00 70.12 318 LEU A N 1
ATOM 2478 C CA . LEU A 1 318 ? 34.813 -11.125 -33.077 1.00 70.12 318 LEU A CA 1
ATOM 2479 C C . LEU A 1 318 ? 35.522 -10.685 -34.368 1.00 70.12 318 LEU A C 1
ATOM 2481 O O . LEU A 1 318 ? 36.387 -9.812 -34.333 1.00 70.12 318 LEU A O 1
ATOM 2485 N N . TYR A 1 319 ? 35.126 -11.254 -35.511 1.00 72.75 319 TYR A N 1
ATOM 2486 C CA . TYR A 1 319 ? 35.642 -10.888 -36.828 1.00 72.75 319 TYR A CA 1
ATOM 2487 C C . TYR A 1 319 ? 35.285 -9.446 -37.196 1.00 72.75 319 TYR A C 1
ATOM 2489 O O . TYR A 1 319 ? 36.151 -8.717 -37.662 1.00 72.75 319 TYR A O 1
ATOM 2497 N N . ILE A 1 320 ? 34.056 -8.995 -36.924 1.00 67.94 320 ILE A N 1
ATOM 2498 C CA . ILE A 1 320 ? 33.641 -7.601 -37.129 1.00 67.94 320 ILE A CA 1
ATOM 2499 C C . ILE A 1 320 ? 34.494 -6.660 -36.270 1.00 67.94 320 ILE A C 1
ATOM 2501 O O . ILE A 1 320 ? 35.004 -5.678 -36.794 1.00 67.94 320 ILE A O 1
ATOM 2505 N N . ILE A 1 321 ? 34.733 -6.971 -34.993 1.00 66.69 321 ILE A N 1
ATOM 2506 C CA . ILE A 1 321 ? 35.590 -6.156 -34.112 1.00 66.69 321 ILE A CA 1
ATOM 2507 C C . ILE A 1 321 ? 37.039 -6.107 -34.631 1.00 66.69 321 ILE A C 1
ATOM 2509 O O . ILE A 1 321 ? 37.643 -5.036 -34.668 1.00 66.69 321 ILE A O 1
ATOM 2513 N N . LEU A 1 322 ? 37.584 -7.240 -35.086 1.00 63.59 322 LEU A N 1
ATOM 2514 C CA . LEU A 1 322 ? 38.925 -7.328 -35.681 1.00 63.59 322 LEU A CA 1
ATOM 2515 C C . LEU A 1 322 ? 39.034 -6.538 -36.991 1.00 63.59 322 LEU A C 1
ATOM 2517 O O . LEU A 1 322 ? 39.979 -5.775 -37.176 1.00 63.59 322 LEU A O 1
ATOM 2521 N N . VAL A 1 323 ? 38.057 -6.679 -37.885 1.00 63.59 323 VAL A N 1
ATOM 2522 C CA . VAL A 1 323 ? 38.012 -5.971 -39.171 1.00 63.59 323 VAL A CA 1
ATOM 2523 C C . VAL A 1 323 ? 37.806 -4.468 -38.961 1.00 63.59 323 VAL A C 1
ATOM 2525 O O . VAL A 1 323 ? 38.468 -3.676 -39.622 1.00 63.59 323 VAL A O 1
ATOM 2528 N N . LEU A 1 324 ? 36.984 -4.053 -37.996 1.00 57.72 324 LEU A N 1
ATOM 2529 C CA . LEU A 1 324 ? 36.794 -2.644 -37.623 1.00 57.72 324 LEU A CA 1
ATOM 2530 C C . LEU A 1 324 ? 38.012 -2.028 -36.917 1.00 57.72 324 LEU A C 1
ATOM 2532 O O . LEU A 1 324 ? 38.187 -0.811 -36.945 1.00 57.72 324 LEU A O 1
ATOM 2536 N N . GLY A 1 325 ? 38.860 -2.846 -36.289 1.00 60.12 325 GLY A N 1
ATOM 2537 C CA . GLY A 1 325 ? 40.155 -2.411 -35.764 1.00 60.12 325 GLY A CA 1
ATOM 2538 C C . GLY A 1 325 ? 41.206 -2.197 -36.860 1.00 60.12 325 GLY A C 1
ATOM 2539 O O . GLY A 1 325 ? 42.063 -1.328 -36.721 1.00 60.12 325 GLY A O 1
ATOM 2540 N N . VAL A 1 326 ? 41.130 -2.965 -37.955 1.00 57.53 326 VAL A N 1
ATOM 2541 C CA . VAL A 1 326 ? 42.083 -2.918 -39.081 1.00 57.53 326 VAL A CA 1
ATOM 2542 C C . VAL A 1 326 ? 41.681 -1.888 -40.141 1.00 57.53 326 VAL A C 1
ATOM 2544 O O . VAL A 1 326 ? 42.542 -1.219 -40.712 1.00 57.53 326 VAL A O 1
ATOM 2547 N N . ILE A 1 327 ? 40.385 -1.712 -40.395 1.00 52.41 327 ILE A N 1
ATOM 2548 C CA . ILE A 1 327 ? 39.885 -0.660 -41.276 1.00 52.41 327 ILE A CA 1
ATOM 2549 C C . ILE A 1 327 ? 39.767 0.607 -40.421 1.00 52.41 327 ILE A C 1
ATOM 2551 O O . ILE A 1 327 ? 38.765 0.811 -39.738 1.00 52.41 327 ILE A O 1
ATOM 2555 N N . GLY A 1 328 ? 40.817 1.440 -40.428 1.00 60.72 328 GLY A N 1
ATOM 2556 C CA . GLY A 1 328 ? 40.839 2.755 -39.765 1.00 60.72 328 GLY A CA 1
ATOM 2557 C C . GLY A 1 328 ? 39.641 3.640 -40.145 1.00 60.72 328 GLY A C 1
ATOM 2558 O O . GLY A 1 328 ? 38.838 3.236 -40.971 1.00 60.72 328 GLY A O 1
ATOM 2559 N N . SER A 1 329 ? 39.515 4.835 -39.552 1.00 55.34 329 SER A N 1
ATOM 2560 C CA . SER A 1 329 ? 38.379 5.799 -39.615 1.00 55.34 329 SER A CA 1
ATOM 2561 C C . SER A 1 329 ? 37.302 5.635 -40.717 1.00 55.34 329 SER A C 1
ATOM 2563 O O . SER A 1 329 ? 36.116 5.709 -40.408 1.00 55.34 329 SER A O 1
ATOM 2565 N N . LEU A 1 330 ? 37.675 5.368 -41.972 1.00 48.31 330 LEU A N 1
ATOM 2566 C CA . LEU A 1 330 ? 36.799 4.948 -43.077 1.00 48.31 330 LEU A CA 1
ATOM 2567 C C . LEU A 1 330 ? 35.858 3.766 -42.753 1.00 48.31 330 LEU A C 1
ATOM 2569 O O . LEU A 1 330 ? 34.693 3.801 -43.144 1.00 48.31 330 LEU A O 1
ATOM 2573 N N . GLY A 1 331 ? 36.321 2.744 -42.030 1.00 55.59 331 GLY A N 1
ATOM 2574 C CA . GLY A 1 331 ? 35.521 1.575 -41.645 1.00 55.59 331 GLY A CA 1
ATOM 2575 C C . GLY A 1 331 ? 34.430 1.923 -40.640 1.00 55.59 331 GLY A C 1
ATOM 2576 O O . GLY A 1 331 ? 33.303 1.445 -40.752 1.00 55.59 331 GLY A O 1
ATOM 2577 N N . TRP A 1 332 ? 34.734 2.835 -39.715 1.00 59.97 332 TRP A N 1
ATOM 2578 C CA . TRP A 1 332 ? 33.765 3.360 -38.757 1.00 59.97 332 TRP A CA 1
ATOM 2579 C C . TRP A 1 332 ? 32.715 4.234 -39.439 1.00 59.97 332 TRP A C 1
ATOM 2581 O O . TRP A 1 332 ? 31.526 4.038 -39.201 1.00 59.97 332 TRP A O 1
ATOM 25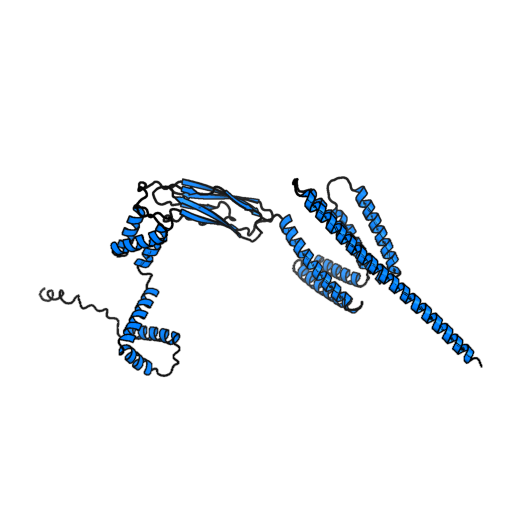91 N N . SER A 1 333 ? 33.120 5.128 -40.344 1.00 57.34 333 SER A N 1
ATOM 2592 C CA . SER A 1 333 ? 32.175 5.931 -41.133 1.00 57.34 333 SER A CA 1
ATOM 2593 C C . SER A 1 333 ? 31.251 5.055 -41.982 1.00 57.34 333 SER A C 1
ATOM 2595 O O . SER A 1 333 ? 30.051 5.315 -42.054 1.00 57.34 333 SER A O 1
ATOM 2597 N N . PHE A 1 334 ? 31.783 3.982 -42.576 1.00 55.50 334 PHE A N 1
ATOM 2598 C CA . PHE A 1 334 ? 30.983 3.034 -43.345 1.00 55.50 334 PHE A CA 1
ATOM 2599 C C . PHE A 1 334 ? 30.029 2.233 -42.452 1.00 55.50 334 PHE A C 1
ATOM 2601 O O . PHE A 1 334 ? 28.863 2.090 -42.799 1.00 55.50 334 PHE A O 1
ATOM 2608 N N . LEU A 1 335 ? 30.474 1.777 -41.276 1.00 57.34 335 LEU A N 1
ATOM 2609 C CA . LEU A 1 335 ? 29.628 1.072 -40.309 1.00 57.34 335 LEU A CA 1
ATOM 2610 C C . LEU A 1 335 ? 28.481 1.955 -39.803 1.00 57.34 335 LEU A C 1
ATOM 2612 O O . LEU A 1 335 ? 27.344 1.498 -39.771 1.00 57.34 335 LEU A O 1
ATOM 2616 N N . PHE A 1 336 ? 28.750 3.213 -39.445 1.00 60.44 336 PHE A N 1
ATOM 2617 C CA . PHE A 1 336 ? 27.703 4.148 -39.029 1.00 60.44 336 PHE A CA 1
ATOM 2618 C C . PHE A 1 336 ? 26.728 4.453 -40.169 1.00 60.44 336 PHE A C 1
ATOM 2620 O O . PHE A 1 336 ? 25.523 4.496 -39.927 1.00 60.44 336 PHE A O 1
ATOM 2627 N N . ALA A 1 337 ? 27.212 4.577 -41.410 1.00 57.59 337 ALA A N 1
ATOM 2628 C CA . ALA A 1 337 ? 26.352 4.712 -42.584 1.00 57.59 337 ALA A CA 1
ATOM 2629 C C . ALA A 1 337 ? 25.487 3.460 -42.816 1.00 57.59 337 ALA A C 1
ATOM 2631 O O . ALA A 1 337 ? 24.316 3.583 -43.162 1.00 57.59 337 ALA A O 1
ATOM 2632 N N . LEU A 1 338 ? 26.029 2.264 -42.574 1.00 55.56 338 LEU A N 1
ATOM 2633 C CA . LEU A 1 338 ? 25.328 0.989 -42.736 1.00 55.56 338 LEU A CA 1
ATOM 2634 C C . LEU A 1 338 ? 24.275 0.799 -41.636 1.00 55.56 338 LEU A C 1
ATOM 2636 O O . LEU A 1 338 ? 23.117 0.534 -41.935 1.00 55.56 338 LEU A O 1
ATOM 2640 N N . ILE A 1 339 ? 24.637 1.029 -40.370 1.00 60.50 339 ILE A N 1
ATOM 2641 C CA . ILE A 1 339 ? 23.697 1.027 -39.241 1.00 60.50 339 ILE A CA 1
ATOM 2642 C C . ILE A 1 339 ? 22.581 2.041 -39.500 1.00 60.50 339 ILE A C 1
ATOM 2644 O O . ILE A 1 339 ? 21.415 1.697 -39.363 1.00 60.50 339 ILE A O 1
ATOM 2648 N N . TYR A 1 340 ? 22.904 3.255 -39.949 1.00 59.88 340 TYR A N 1
ATOM 2649 C CA . TYR A 1 340 ? 21.900 4.259 -40.296 1.00 59.88 340 TYR A CA 1
ATOM 2650 C C . TYR A 1 340 ? 20.991 3.805 -41.451 1.00 59.88 340 TYR A C 1
ATOM 2652 O O . TYR A 1 340 ? 19.773 3.910 -41.339 1.00 59.88 340 TYR A O 1
ATOM 2660 N N . PHE A 1 341 ? 21.552 3.233 -42.521 1.00 63.97 341 PHE A N 1
ATOM 2661 C CA . PHE A 1 341 ? 20.796 2.727 -43.672 1.00 63.97 341 PHE A CA 1
ATOM 2662 C C . PHE A 1 341 ? 19.816 1.606 -43.293 1.00 63.97 341 PHE A C 1
ATOM 2664 O O . PHE A 1 341 ? 18.698 1.576 -43.800 1.00 63.97 341 PHE A O 1
ATOM 2671 N N . PHE A 1 342 ? 20.200 0.713 -42.376 1.00 54.78 342 PHE A N 1
ATOM 2672 C CA . PHE A 1 342 ? 19.345 -0.395 -41.935 1.00 54.78 342 PHE A CA 1
ATOM 2673 C C . PHE A 1 342 ? 18.390 -0.028 -40.791 1.00 54.78 342 PHE A C 1
ATOM 2675 O O . PHE A 1 342 ? 17.316 -0.618 -40.684 1.00 54.78 342 PHE A O 1
ATOM 2682 N N . VAL A 1 343 ? 18.742 0.942 -39.944 1.00 52.97 343 VAL A N 1
ATOM 2683 C CA . VAL A 1 343 ? 17.906 1.382 -38.814 1.00 52.97 343 VAL A CA 1
ATOM 2684 C C . VAL A 1 343 ? 16.892 2.448 -39.242 1.00 52.97 343 VAL A C 1
ATOM 2686 O O . VAL A 1 343 ? 15.795 2.488 -38.691 1.00 52.97 343 VAL A O 1
ATOM 2689 N N . SER A 1 344 ? 17.196 3.269 -40.254 1.00 50.34 344 SER A N 1
ATOM 2690 C CA . SER A 1 344 ? 16.304 4.337 -40.733 1.00 50.34 344 SER A CA 1
ATOM 2691 C C . SER A 1 344 ? 14.907 3.830 -41.148 1.00 50.34 344 SER A C 1
ATOM 2693 O O . SER A 1 344 ? 13.925 4.357 -40.626 1.00 50.34 344 SER A O 1
ATOM 2695 N N . PRO A 1 345 ? 14.754 2.737 -41.929 1.00 45.97 345 PRO A N 1
ATOM 2696 C CA . PRO A 1 345 ? 13.434 2.199 -42.278 1.00 45.97 345 PRO A CA 1
ATOM 2697 C C . PRO A 1 345 ? 12.635 1.680 -41.071 1.00 45.97 345 PRO A C 1
ATOM 2699 O O . PRO A 1 345 ? 11.409 1.737 -41.066 1.00 45.97 345 PRO A O 1
ATOM 2702 N N . LEU A 1 346 ? 13.317 1.199 -40.023 1.00 46.16 346 LEU A N 1
ATOM 2703 C CA . LEU A 1 346 ? 12.690 0.745 -38.774 1.00 46.16 346 LEU A CA 1
ATOM 2704 C C . LEU A 1 346 ? 12.240 1.912 -37.880 1.00 46.16 346 LEU A C 1
ATOM 2706 O O . LEU A 1 346 ? 11.343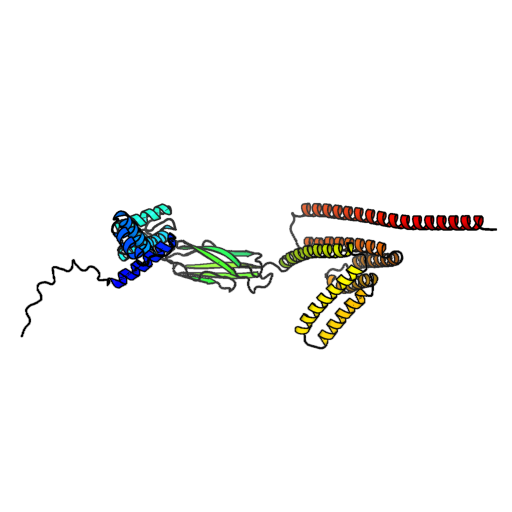 1.737 -37.059 1.00 46.16 346 LEU A O 1
ATOM 2710 N N . LEU A 1 347 ? 12.827 3.098 -38.056 1.00 48.59 347 LEU A N 1
ATOM 2711 C CA . LEU A 1 347 ? 12.453 4.340 -37.368 1.00 48.59 347 LEU A CA 1
ATOM 2712 C C . LEU A 1 347 ? 11.444 5.199 -38.157 1.00 48.59 347 LEU A C 1
ATOM 2714 O O . LEU A 1 347 ? 10.982 6.222 -37.642 1.00 48.59 347 LEU A O 1
ATOM 2718 N N . MET A 1 348 ? 11.125 4.809 -39.397 1.00 49.75 348 MET A N 1
ATOM 2719 C CA . MET A 1 348 ? 10.310 5.575 -40.351 1.00 49.75 348 MET A CA 1
ATOM 2720 C C . MET A 1 348 ? 8.878 5.065 -40.532 1.00 49.75 348 MET A C 1
ATOM 2722 O O . MET A 1 348 ? 8.146 5.624 -41.338 1.00 49.75 348 MET A O 1
ATOM 2726 N N . LYS A 1 349 ? 8.421 4.063 -39.773 1.00 39.78 349 LYS A N 1
ATOM 2727 C CA . LYS A 1 349 ? 7.005 3.679 -39.832 1.00 39.78 349 LYS A CA 1
ATOM 2728 C C . LYS A 1 349 ? 6.148 4.656 -39.014 1.00 39.78 349 LYS A C 1
ATOM 2730 O O . LYS A 1 349 ? 5.847 4.388 -37.855 1.00 39.78 349 LYS A O 1
ATOM 2735 N N . ASN A 1 350 ? 5.798 5.783 -39.630 1.00 45.53 350 ASN A N 1
ATOM 2736 C CA . ASN A 1 350 ? 4.688 6.652 -39.245 1.00 45.53 350 ASN A CA 1
ATOM 2737 C C . ASN A 1 350 ? 3.692 6.679 -40.417 1.00 45.53 350 ASN A C 1
ATOM 2739 O O . ASN A 1 350 ? 4.110 6.715 -41.568 1.00 45.53 350 ASN A O 1
ATOM 2743 N N . ASP A 1 351 ? 2.398 6.602 -40.114 1.00 51.22 351 ASP A N 1
ATOM 2744 C CA . ASP A 1 351 ? 1.318 6.261 -41.057 1.00 51.22 351 ASP A CA 1
ATOM 2745 C C . ASP A 1 351 ? 0.864 7.398 -42.001 1.00 51.22 351 ASP A C 1
ATOM 2747 O O . ASP A 1 351 ? -0.054 7.191 -42.790 1.00 51.22 351 ASP A O 1
ATOM 2751 N N . ASP A 1 352 ? 1.509 8.569 -42.005 1.00 51.16 352 ASP A N 1
ATOM 2752 C CA . ASP A 1 352 ? 0.989 9.749 -42.710 1.00 51.16 352 ASP A CA 1
ATOM 2753 C C . ASP A 1 352 ? 1.938 10.276 -43.807 1.00 51.16 352 ASP A C 1
ATOM 2755 O O . ASP A 1 352 ? 2.746 11.175 -43.598 1.00 51.16 352 ASP A O 1
ATOM 2759 N N . GLY A 1 353 ? 1.814 9.694 -45.004 1.00 47.91 353 GLY A N 1
ATOM 2760 C CA . GLY A 1 353 ? 1.701 10.376 -46.307 1.00 47.91 353 GLY A CA 1
ATOM 2761 C C . GLY A 1 353 ? 2.759 11.351 -46.862 1.00 47.91 353 GLY A C 1
ATOM 2762 O O . GLY A 1 353 ? 2.607 11.709 -48.028 1.00 47.91 353 GLY A O 1
ATOM 2763 N N . ASP A 1 354 ? 3.800 11.774 -46.138 1.00 53.28 354 ASP A N 1
ATOM 2764 C CA . ASP A 1 354 ? 4.714 12.858 -46.575 1.00 53.28 354 ASP A CA 1
ATOM 2765 C C . ASP A 1 354 ? 6.201 12.439 -46.697 1.00 53.28 354 ASP A C 1
ATOM 2767 O O . ASP A 1 354 ? 7.138 13.127 -46.285 1.00 53.28 354 ASP A O 1
ATOM 2771 N N . ASP A 1 355 ? 6.448 11.295 -47.340 1.00 50.50 355 ASP A N 1
ATOM 2772 C CA . ASP A 1 355 ? 7.777 10.662 -47.409 1.00 50.50 355 ASP A CA 1
ATOM 2773 C C . ASP A 1 355 ? 8.800 11.353 -48.343 1.00 50.50 355 ASP A C 1
ATOM 2775 O O . ASP A 1 355 ? 10.010 11.120 -48.246 1.00 50.50 355 ASP A O 1
ATOM 2779 N N . ASN A 1 356 ? 8.369 12.233 -49.254 1.00 48.28 356 ASN A N 1
ATOM 2780 C CA . ASN A 1 356 ? 9.234 12.673 -50.362 1.00 48.28 356 ASN A CA 1
ATOM 2781 C C . ASN A 1 356 ? 10.162 13.860 -50.043 1.00 48.28 356 ASN A C 1
ATOM 2783 O O . ASN A 1 356 ? 11.237 13.970 -50.637 1.00 48.28 356 ASN A O 1
ATOM 2787 N N . ILE A 1 357 ? 9.801 14.744 -49.108 1.00 50.69 357 ILE A N 1
ATOM 2788 C CA . ILE A 1 357 ? 10.620 15.933 -48.786 1.00 50.69 357 ILE A CA 1
ATOM 2789 C C . ILE A 1 357 ? 11.764 15.560 -47.836 1.00 50.69 357 ILE A C 1
ATOM 2791 O O . ILE A 1 357 ? 12.903 16.002 -48.002 1.00 50.69 357 ILE A O 1
ATOM 2795 N N . ILE A 1 358 ? 11.479 14.672 -46.886 1.00 55.53 358 ILE A N 1
ATOM 2796 C CA . ILE A 1 358 ? 12.430 14.221 -45.873 1.00 55.53 358 ILE A CA 1
ATOM 2797 C C . ILE A 1 358 ? 13.529 13.351 -46.513 1.00 55.53 358 ILE A C 1
ATOM 2799 O O . ILE A 1 358 ? 14.715 13.545 -46.237 1.00 55.53 358 ILE A O 1
ATOM 2803 N N . GLY A 1 359 ? 13.174 12.473 -47.460 1.00 56.25 359 GLY A N 1
ATOM 2804 C CA . GLY A 1 359 ? 14.146 11.666 -48.208 1.00 56.25 359 GLY A CA 1
ATOM 2805 C C . GLY A 1 359 ? 15.156 12.493 -49.021 1.00 56.25 359 GLY A C 1
ATOM 2806 O O . GLY A 1 359 ? 16.339 12.148 -49.072 1.00 56.25 359 GLY A O 1
ATOM 2807 N N . GLY A 1 360 ? 14.727 13.620 -49.603 1.00 53.44 360 GLY A N 1
ATOM 2808 C CA . GLY A 1 360 ? 15.593 14.508 -50.391 1.00 53.44 360 GLY A CA 1
ATOM 2809 C C . GLY A 1 360 ? 16.658 15.229 -49.558 1.00 53.44 360 GLY A C 1
ATOM 2810 O O . GLY A 1 360 ? 17.819 15.313 -49.969 1.00 53.44 360 GLY A O 1
ATOM 2811 N N . VAL A 1 361 ? 16.296 15.692 -48.356 1.00 56.28 361 VAL A N 1
ATOM 2812 C CA . VAL A 1 361 ? 17.235 16.340 -47.421 1.00 56.28 361 VAL A CA 1
ATOM 2813 C C . VAL A 1 361 ? 18.277 15.337 -46.918 1.00 56.28 361 VAL A C 1
ATOM 2815 O O . VAL A 1 361 ? 19.467 15.653 -46.865 1.00 56.28 361 VAL A O 1
ATOM 2818 N N . TYR A 1 362 ? 17.872 14.097 -46.632 1.00 58.34 362 TYR A N 1
ATOM 2819 C CA . TYR A 1 362 ? 18.803 13.055 -46.189 1.00 58.34 362 TYR A CA 1
ATOM 2820 C C . TYR A 1 362 ? 19.746 12.565 -47.292 1.00 58.34 362 TYR A C 1
ATOM 2822 O O . TYR A 1 362 ? 20.915 12.291 -47.012 1.00 58.34 362 TYR A O 1
ATOM 2830 N N . TRP A 1 363 ? 19.298 12.524 -48.549 1.00 62.41 363 TRP A N 1
ATOM 2831 C CA . TRP A 1 363 ? 20.174 12.230 -49.687 1.00 62.41 363 TRP A CA 1
ATOM 2832 C C . TRP A 1 363 ? 21.260 13.305 -49.869 1.00 62.41 363 TRP A C 1
ATOM 2834 O O . TRP A 1 363 ? 22.435 12.987 -50.069 1.00 62.41 363 TRP A O 1
ATOM 2844 N N . LEU A 1 364 ? 20.892 14.580 -49.698 1.00 51.88 364 LEU A N 1
ATOM 2845 C CA . LEU A 1 364 ? 21.821 15.714 -49.704 1.00 51.88 364 LEU A CA 1
ATOM 2846 C C . LEU A 1 364 ? 22.835 15.653 -48.552 1.00 51.88 364 LEU A C 1
ATOM 2848 O O . LEU A 1 364 ? 24.023 15.876 -48.782 1.00 51.88 364 LEU A O 1
ATOM 2852 N N . ILE A 1 365 ? 22.405 15.290 -47.338 1.00 65.44 365 ILE A N 1
ATOM 2853 C CA . ILE A 1 365 ? 23.304 15.090 -46.187 1.00 65.44 365 ILE A CA 1
ATOM 2854 C C . ILE A 1 365 ? 24.276 13.928 -46.447 1.00 65.44 365 ILE A C 1
ATOM 2856 O O . ILE A 1 365 ? 25.468 14.053 -46.167 1.00 65.44 365 ILE A O 1
ATOM 2860 N N . GLY A 1 366 ? 23.803 12.828 -47.042 1.00 64.31 366 GLY A N 1
ATOM 2861 C CA . GLY A 1 366 ? 24.648 11.698 -47.438 1.00 64.31 366 GLY A CA 1
ATOM 2862 C C . GLY A 1 366 ? 25.734 12.087 -48.448 1.00 64.31 366 GLY A C 1
ATOM 2863 O O . GLY A 1 366 ? 26.895 11.713 -48.280 1.00 64.31 366 GLY A O 1
ATOM 2864 N N . LEU A 1 367 ? 25.394 12.900 -49.453 1.00 57.47 367 LEU A N 1
ATOM 2865 C CA . LEU A 1 367 ? 26.362 13.440 -50.416 1.00 57.47 367 LEU A CA 1
ATOM 2866 C C . LEU A 1 367 ? 27.374 14.395 -49.776 1.00 57.47 367 LEU A C 1
ATOM 2868 O O . LEU A 1 367 ? 28.556 14.366 -50.121 1.00 57.47 367 LEU A O 1
ATOM 2872 N N . LEU A 1 368 ? 26.929 15.216 -48.826 1.00 58.91 368 LEU A N 1
ATOM 2873 C CA . LEU A 1 368 ? 27.780 16.172 -48.119 1.00 58.91 368 LEU A CA 1
ATOM 2874 C C . LEU A 1 368 ? 28.781 15.448 -47.203 1.00 58.91 368 LEU A C 1
ATOM 2876 O O . LEU A 1 368 ? 29.961 15.800 -47.172 1.00 58.91 368 LEU A O 1
ATOM 2880 N N . LEU A 1 369 ? 28.349 14.368 -46.544 1.00 63.47 369 LEU A N 1
ATOM 2881 C CA . LEU A 1 369 ? 29.220 13.469 -45.783 1.00 63.47 369 LEU A CA 1
ATOM 2882 C C . LEU A 1 369 ? 30.212 12.720 -46.686 1.00 63.47 369 LEU A C 1
ATOM 2884 O O . LEU A 1 369 ? 31.385 12.617 -46.338 1.00 63.47 369 LEU A O 1
ATOM 2888 N N . LEU A 1 370 ? 29.793 12.266 -47.871 1.00 59.75 370 LEU A N 1
ATOM 2889 C CA . LEU A 1 370 ? 30.689 11.670 -48.875 1.00 59.75 370 LEU A CA 1
ATOM 2890 C C . LEU A 1 370 ? 31.764 12.659 -49.358 1.00 59.75 370 LEU A C 1
ATOM 2892 O O . LEU A 1 370 ? 32.937 12.293 -49.459 1.00 59.75 370 LEU A O 1
ATOM 2896 N N . GLY A 1 371 ? 31.394 13.920 -49.594 1.00 58.16 371 GLY A N 1
ATOM 2897 C CA . GLY A 1 371 ? 32.336 14.991 -49.936 1.00 58.16 371 GLY A CA 1
ATOM 2898 C C . GLY A 1 371 ? 33.330 15.299 -48.809 1.00 58.16 371 GLY A C 1
ATOM 2899 O O . GLY A 1 371 ? 34.519 15.495 -49.061 1.00 58.16 371 GLY A O 1
ATOM 2900 N N . LEU A 1 372 ? 32.875 15.269 -47.555 1.00 56.28 372 LEU A N 1
ATOM 2901 C CA . LEU A 1 372 ? 33.726 15.447 -46.374 1.00 56.28 372 LEU A CA 1
ATOM 2902 C C . LEU A 1 372 ? 34.680 14.264 -46.143 1.00 56.28 372 LEU A C 1
ATOM 2904 O O . LEU A 1 372 ? 35.842 14.471 -45.787 1.00 56.28 372 LEU A O 1
ATOM 2908 N N . VAL A 1 373 ? 34.239 13.035 -46.421 1.00 56.75 373 VAL A N 1
ATOM 2909 C CA . VAL A 1 373 ? 35.101 11.843 -46.422 1.00 56.75 373 VAL A CA 1
ATOM 2910 C C . VAL A 1 373 ? 36.163 11.949 -47.520 1.00 56.75 373 VAL A C 1
ATOM 2912 O O . VAL A 1 373 ? 37.334 11.672 -47.257 1.00 56.75 373 VAL A O 1
ATOM 2915 N N . ALA A 1 374 ? 35.806 12.434 -48.712 1.00 56.03 374 ALA A N 1
ATOM 2916 C CA . ALA A 1 374 ? 36.771 12.686 -49.783 1.00 56.03 374 ALA A CA 1
ATOM 2917 C C . ALA A 1 374 ? 37.808 13.764 -49.402 1.00 56.03 374 ALA A C 1
ATOM 2919 O O . ALA A 1 374 ? 38.996 13.592 -49.674 1.00 56.03 374 ALA A O 1
ATOM 2920 N N . LEU A 1 375 ? 37.396 14.825 -48.698 1.00 51.31 375 LEU A N 1
ATOM 2921 C CA . LEU A 1 375 ? 38.295 15.852 -48.145 1.00 51.31 375 LEU A CA 1
ATOM 2922 C C . LEU A 1 375 ? 39.210 15.308 -47.033 1.00 51.31 375 LEU A C 1
ATOM 2924 O O . LEU A 1 375 ? 40.358 15.741 -46.912 1.00 51.31 375 LEU A O 1
ATOM 2928 N N . SER A 1 376 ? 38.749 14.325 -46.253 1.00 53.66 376 SER A N 1
ATOM 2929 C CA . SER A 1 376 ? 39.551 13.705 -45.189 1.00 53.66 376 SER A CA 1
ATOM 2930 C C . SER A 1 376 ? 40.771 12.931 -45.704 1.00 53.66 376 SER A C 1
ATOM 2932 O O . SER A 1 376 ? 41.760 12.809 -44.985 1.00 53.66 376 SER A O 1
ATOM 2934 N N . ASN A 1 377 ? 40.767 12.497 -46.969 1.00 52.41 377 ASN A N 1
ATOM 2935 C CA . ASN A 1 377 ? 41.913 11.816 -47.581 1.00 52.41 377 ASN A CA 1
ATOM 2936 C C . ASN A 1 377 ? 43.141 12.726 -47.764 1.00 52.41 377 ASN A C 1
ATOM 2938 O O . ASN A 1 377 ? 44.257 12.222 -47.870 1.00 52.41 377 ASN A O 1
ATOM 2942 N N . HIS A 1 378 ? 42.970 14.053 -47.775 1.00 57.66 378 HIS A N 1
ATOM 2943 C CA . HIS A 1 378 ? 44.090 14.998 -47.859 1.00 57.66 378 HIS A CA 1
ATOM 2944 C C . HIS A 1 378 ? 44.630 15.438 -46.490 1.00 57.66 378 HIS A C 1
ATOM 2946 O O . HIS A 1 378 ? 45.783 15.852 -46.395 1.00 57.66 378 HIS A O 1
ATOM 2952 N N . SER A 1 379 ? 43.834 15.314 -45.424 1.00 64.94 379 SER A N 1
ATOM 2953 C CA . SER A 1 379 ? 44.277 15.501 -44.038 1.00 64.94 379 SER A CA 1
ATOM 2954 C C . SER A 1 379 ? 43.386 14.676 -43.098 1.00 64.94 379 SER A C 1
ATOM 2956 O O . SER A 1 379 ? 42.313 15.145 -42.701 1.00 64.94 379 SER A O 1
ATOM 2958 N N . PRO A 1 380 ? 43.807 13.449 -42.726 1.00 57.97 380 PRO A N 1
ATOM 2959 C CA . PRO A 1 380 ? 42.957 12.516 -41.984 1.00 57.97 380 PRO A CA 1
ATOM 2960 C C . PRO A 1 380 ? 42.534 13.054 -40.612 1.00 57.97 380 PRO A C 1
ATOM 2962 O O . PRO A 1 380 ? 41.431 12.776 -40.143 1.00 57.97 380 PRO A O 1
ATOM 2965 N N . VAL A 1 381 ? 43.385 13.873 -39.988 1.00 59.94 381 VAL A N 1
ATOM 2966 C CA . VAL A 1 381 ? 43.117 14.480 -38.677 1.00 59.94 381 VAL A CA 1
ATOM 2967 C C . VAL A 1 381 ? 42.101 15.619 -38.794 1.00 59.94 381 VAL A C 1
ATOM 2969 O O . VAL A 1 381 ? 41.128 15.647 -38.044 1.00 59.94 381 VAL A O 1
ATOM 2972 N N . ALA A 1 382 ? 42.272 16.531 -39.757 1.00 57.03 382 ALA A N 1
ATOM 2973 C CA . ALA A 1 382 ? 41.344 17.648 -39.936 1.00 57.03 382 ALA A CA 1
ATOM 2974 C C . ALA A 1 382 ? 39.972 17.171 -40.439 1.00 57.03 382 ALA A C 1
ATOM 2976 O O . ALA A 1 382 ? 38.942 17.612 -39.935 1.00 57.03 382 ALA A O 1
ATOM 2977 N N . GLY A 1 383 ? 39.951 16.217 -41.376 1.00 62.16 383 GLY A N 1
ATOM 2978 C CA . GLY A 1 383 ? 38.711 15.637 -41.888 1.00 62.16 383 GLY A CA 1
ATOM 2979 C C . GLY A 1 383 ? 37.926 14.873 -40.823 1.00 62.16 383 GLY A C 1
ATOM 2980 O O . GLY A 1 383 ? 36.708 15.022 -40.750 1.00 62.16 383 GLY A O 1
ATOM 2981 N N . GLY A 1 384 ? 38.611 14.123 -39.951 1.00 60.50 384 GLY A N 1
ATOM 2982 C CA . GLY A 1 384 ? 37.978 13.423 -38.831 1.00 60.50 384 GLY A CA 1
ATOM 2983 C C . GLY A 1 384 ? 37.324 14.373 -37.823 1.00 60.50 384 GLY A C 1
ATOM 2984 O O . GLY A 1 384 ? 36.182 14.148 -37.423 1.00 60.50 384 GLY A O 1
ATOM 2985 N N . ILE A 1 385 ? 38.004 15.468 -37.466 1.00 61.91 385 ILE A N 1
ATOM 2986 C CA . ILE A 1 385 ? 37.474 16.476 -36.532 1.00 61.91 385 ILE A CA 1
ATOM 2987 C C . ILE A 1 385 ? 36.247 17.179 -37.128 1.00 61.91 385 ILE A C 1
ATOM 2989 O O . ILE A 1 385 ? 35.221 17.294 -36.460 1.00 61.91 385 ILE A O 1
ATOM 2993 N N . VAL A 1 386 ? 36.315 17.601 -38.395 1.00 63.62 386 VAL A N 1
ATOM 2994 C CA . VAL A 1 386 ? 35.197 18.286 -39.062 1.00 63.62 386 VAL A CA 1
ATOM 2995 C C . VAL A 1 386 ? 33.992 17.352 -39.230 1.00 63.62 386 VAL A C 1
ATOM 2997 O O . VAL A 1 386 ? 32.872 17.751 -38.913 1.00 63.62 386 VAL A O 1
ATOM 3000 N N . CYS A 1 387 ? 34.204 16.095 -39.641 1.00 63.25 387 CYS A N 1
ATOM 3001 C CA . CYS A 1 387 ? 33.123 15.108 -39.744 1.00 63.25 387 CYS A CA 1
ATOM 3002 C C . CYS A 1 387 ? 32.477 14.819 -38.384 1.00 63.25 387 CYS A C 1
ATOM 3004 O O . CYS A 1 387 ? 31.253 14.762 -38.294 1.00 63.25 387 CYS A O 1
ATOM 3006 N N . GLY A 1 388 ? 33.279 14.671 -37.324 1.00 63.00 388 GLY A N 1
ATOM 3007 C CA . GLY A 1 388 ? 32.779 14.411 -35.973 1.00 63.00 388 GLY A CA 1
ATOM 3008 C C . GLY A 1 388 ? 31.935 15.560 -35.419 1.00 63.00 388 GLY A C 1
ATOM 3009 O O . GLY A 1 388 ? 30.866 15.323 -34.857 1.00 63.00 388 GLY A O 1
ATOM 3010 N N . ILE A 1 389 ? 32.366 16.809 -35.629 1.00 63.38 389 ILE A N 1
ATOM 3011 C CA . ILE A 1 389 ? 31.616 17.998 -35.199 1.00 63.38 389 ILE A CA 1
ATOM 3012 C C . ILE A 1 389 ? 30.291 18.105 -35.963 1.00 63.38 389 ILE A C 1
ATOM 3014 O O . ILE A 1 389 ? 29.246 18.292 -35.346 1.00 63.38 389 ILE A O 1
ATOM 3018 N N . ILE 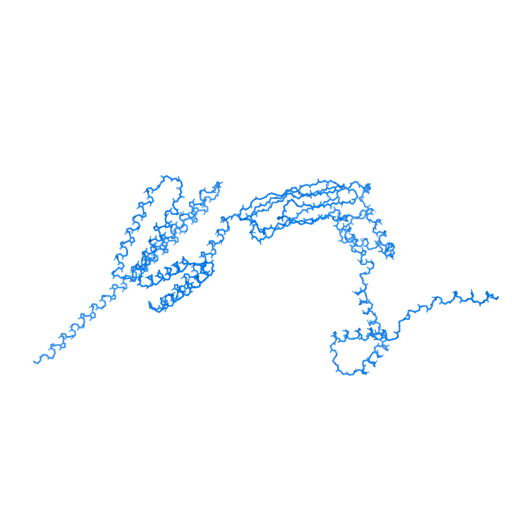A 1 390 ? 30.310 17.929 -37.288 1.00 67.88 390 ILE A N 1
ATOM 3019 C CA . ILE A 1 390 ? 29.102 18.014 -38.121 1.00 67.88 390 ILE A CA 1
ATOM 3020 C C . ILE A 1 390 ? 28.110 16.900 -37.768 1.00 67.88 390 ILE A C 1
ATOM 3022 O O . ILE A 1 390 ? 26.926 17.181 -37.593 1.00 67.88 390 ILE A O 1
ATOM 3026 N N . ALA A 1 391 ? 28.581 15.662 -37.593 1.00 64.56 391 ALA A N 1
ATOM 3027 C CA . ALA A 1 391 ? 27.736 14.544 -37.179 1.00 64.56 391 ALA A CA 1
ATOM 3028 C C . ALA A 1 391 ? 27.118 14.776 -35.791 1.00 64.56 391 ALA A C 1
ATOM 3030 O O . ALA A 1 391 ? 25.929 14.533 -35.605 1.00 64.56 391 ALA A O 1
ATOM 3031 N N . SER A 1 392 ? 27.890 15.304 -34.837 1.00 58.22 392 SER A N 1
ATOM 3032 C CA . SER A 1 392 ? 27.397 15.625 -33.493 1.00 58.22 392 SER A CA 1
ATOM 3033 C C . SER A 1 392 ? 26.326 16.725 -33.512 1.00 58.22 392 SER A C 1
ATOM 3035 O O . SER A 1 392 ? 25.283 16.584 -32.872 1.00 58.22 392 SER A O 1
ATOM 3037 N N . ILE A 1 393 ? 26.530 17.786 -34.303 1.00 67.81 393 ILE A N 1
ATOM 3038 C CA . ILE A 1 393 ? 25.546 18.865 -34.482 1.00 67.81 393 ILE A CA 1
ATOM 3039 C C . ILE A 1 393 ? 24.266 18.326 -35.131 1.00 67.81 393 ILE A C 1
ATOM 3041 O O . ILE A 1 393 ? 23.178 18.614 -34.641 1.00 67.81 393 ILE A O 1
ATOM 3045 N N . LEU A 1 394 ? 24.384 17.508 -36.182 1.00 67.44 394 LEU A N 1
ATOM 3046 C CA . LEU A 1 394 ? 23.241 16.895 -36.868 1.00 67.44 394 LEU A CA 1
ATOM 3047 C C . LEU A 1 394 ? 22.448 15.967 -35.951 1.00 67.44 394 LEU A C 1
ATOM 3049 O O . LEU A 1 394 ? 21.227 16.064 -35.908 1.00 67.44 394 LEU A O 1
ATOM 3053 N N . VAL A 1 395 ? 23.122 15.102 -35.190 1.00 63.97 395 VAL A N 1
ATOM 3054 C CA . VAL A 1 395 ? 22.455 14.210 -34.232 1.00 63.97 395 VAL A CA 1
ATOM 3055 C C . VAL A 1 395 ? 21.755 15.024 -33.150 1.00 63.97 395 VAL A C 1
ATOM 3057 O O . VAL A 1 395 ? 20.596 14.757 -32.856 1.00 63.97 395 VAL A O 1
ATOM 3060 N N . THR A 1 396 ? 22.411 16.048 -32.600 1.00 61.62 396 THR A N 1
ATOM 3061 C CA . THR A 1 396 ? 21.827 16.895 -31.548 1.00 61.62 396 THR A CA 1
ATOM 3062 C C . THR A 1 396 ? 20.619 17.685 -32.058 1.00 61.62 396 THR A C 1
ATOM 3064 O O . THR A 1 396 ? 19.611 17.774 -31.362 1.00 61.62 396 THR A O 1
ATOM 3067 N N . TRP A 1 397 ? 20.696 18.221 -33.279 1.00 72.00 397 TRP A N 1
ATOM 3068 C CA . TRP A 1 397 ? 19.604 18.956 -33.919 1.00 72.00 397 TRP A CA 1
ATOM 3069 C C . TRP A 1 397 ? 18.418 18.044 -34.267 1.00 72.00 397 TRP A C 1
ATOM 3071 O O . TRP A 1 397 ? 17.279 18.363 -33.947 1.00 72.00 397 TRP A O 1
ATOM 3081 N N . LEU A 1 398 ? 18.674 16.859 -34.827 1.00 59.28 398 LEU A N 1
ATOM 3082 C CA . LEU A 1 398 ? 17.621 15.888 -35.145 1.00 59.28 398 LEU A CA 1
ATOM 3083 C C . LEU A 1 398 ? 16.943 15.333 -33.887 1.00 59.28 398 LEU A C 1
ATOM 3085 O O . LEU A 1 398 ? 15.734 15.099 -33.881 1.00 59.28 398 LEU A O 1
ATOM 3089 N N . PHE A 1 399 ? 17.708 15.119 -32.814 1.00 56.06 399 PHE A N 1
ATOM 3090 C CA . PHE A 1 399 ? 17.160 14.632 -31.551 1.00 56.06 399 PHE A CA 1
ATOM 3091 C C . PHE A 1 399 ? 16.303 15.700 -30.861 1.00 56.06 399 PHE A C 1
ATOM 3093 O O . PHE A 1 399 ? 15.277 15.360 -30.274 1.00 56.06 399 PHE A O 1
ATOM 3100 N N . SER A 1 400 ? 16.682 16.982 -30.961 1.00 58.91 400 SER A N 1
ATOM 3101 C CA . SER A 1 400 ? 15.901 18.081 -30.387 1.00 58.91 400 SER A CA 1
ATOM 3102 C C . SER A 1 400 ? 14.600 18.339 -31.149 1.00 58.91 400 SER A C 1
ATOM 3104 O O . SER A 1 400 ? 13.582 18.585 -30.508 1.00 58.91 400 SER A O 1
ATOM 3106 N N . GLU A 1 401 ? 14.595 18.210 -32.479 1.00 57.47 401 GLU A N 1
ATOM 3107 C CA . GLU A 1 401 ? 13.383 18.381 -33.292 1.00 57.47 401 GLU A CA 1
ATOM 3108 C C . GLU A 1 401 ? 12.368 17.246 -33.050 1.00 57.47 401 GLU A C 1
ATOM 3110 O O . GLU A 1 401 ? 11.198 17.495 -32.761 1.00 57.47 401 GLU A O 1
ATOM 3115 N N . ARG A 1 402 ? 12.827 15.985 -33.029 1.00 55.72 402 ARG A N 1
ATOM 3116 C CA . ARG A 1 402 ? 11.962 14.809 -32.799 1.00 55.72 402 ARG A CA 1
ATOM 3117 C C . ARG A 1 402 ? 11.412 14.707 -31.375 1.00 55.72 402 ARG A C 1
ATOM 3119 O O . ARG A 1 402 ? 10.274 14.272 -31.204 1.00 55.72 402 ARG A O 1
ATOM 3126 N N . LEU A 1 403 ? 12.188 15.083 -30.352 1.00 54.16 403 LEU A N 1
ATOM 3127 C CA . LEU A 1 403 ? 11.680 15.161 -28.973 1.00 54.16 403 LEU A CA 1
ATOM 3128 C C . LEU A 1 403 ? 10.540 16.181 -28.852 1.00 54.16 403 LEU A C 1
ATOM 3130 O O . LEU A 1 403 ? 9.644 15.996 -28.029 1.00 54.16 403 LEU A O 1
ATOM 3134 N N . PHE A 1 404 ? 10.567 17.225 -29.680 1.00 53.25 404 PHE A N 1
ATOM 3135 C CA . PHE A 1 404 ? 9.611 18.322 -29.651 1.00 53.25 404 PHE A CA 1
ATOM 3136 C C . PHE A 1 404 ? 8.298 17.978 -30.368 1.00 53.25 404 PHE A C 1
ATOM 3138 O O . PHE A 1 404 ? 7.231 18.102 -29.766 1.00 53.25 404 PHE A O 1
ATOM 3145 N N . ASP A 1 405 ? 8.357 17.451 -31.597 1.00 51.81 405 ASP A N 1
ATOM 3146 C CA . ASP A 1 405 ? 7.152 17.040 -32.342 1.00 51.81 405 ASP A CA 1
ATOM 3147 C C . ASP A 1 405 ? 6.358 15.953 -31.602 1.00 51.81 405 ASP A C 1
ATOM 3149 O O . ASP A 1 405 ? 5.124 15.950 -31.589 1.00 51.81 405 ASP A O 1
ATOM 3153 N N . TYR A 1 406 ? 7.060 15.069 -30.887 1.00 49.38 406 TYR A N 1
ATOM 3154 C CA . TYR A 1 406 ? 6.433 14.038 -30.065 1.00 49.38 406 TYR A CA 1
ATOM 3155 C C . TYR A 1 406 ? 5.705 14.596 -28.827 1.00 49.38 406 TYR A C 1
ATOM 3157 O O . TYR A 1 406 ? 4.711 14.011 -28.390 1.00 49.38 406 TYR A O 1
ATOM 3165 N N . GLN A 1 407 ? 6.159 15.723 -28.262 1.00 51.97 407 GLN A N 1
ATOM 3166 C CA . GLN A 1 407 ? 5.456 16.397 -27.164 1.00 51.97 407 GLN A CA 1
ATOM 3167 C C . GLN A 1 407 ? 4.232 17.178 -27.658 1.00 51.97 407 GLN A C 1
ATOM 3169 O O . GLN A 1 407 ? 3.189 17.133 -27.007 1.00 51.97 407 GLN A O 1
ATOM 3174 N N . CYS A 1 408 ? 4.319 17.831 -28.821 1.00 48.28 408 CYS A N 1
ATOM 3175 C CA . CYS A 1 408 ? 3.211 18.608 -29.384 1.00 48.28 408 CYS A CA 1
ATOM 3176 C C . CYS A 1 408 ? 2.060 17.740 -29.916 1.00 48.28 408 CYS A C 1
ATOM 3178 O O . CYS A 1 408 ? 0.905 18.138 -29.806 1.00 48.28 408 CYS A O 1
ATOM 3180 N N . SER A 1 409 ? 2.338 16.538 -30.428 1.00 48.16 409 SER A N 1
ATOM 3181 C CA . SER A 1 409 ? 1.298 15.625 -30.931 1.00 48.16 409 SER A CA 1
ATOM 3182 C C . SER A 1 409 ? 0.447 14.963 -29.830 1.00 48.16 409 SER A C 1
ATOM 3184 O O . SER A 1 409 ? -0.542 14.313 -30.160 1.00 48.16 409 SER A O 1
ATOM 3186 N N . ASN A 1 410 ? 0.821 15.064 -28.546 1.00 45.50 410 ASN A N 1
ATOM 3187 C CA . ASN A 1 410 ? 0.223 14.261 -27.466 1.00 45.50 410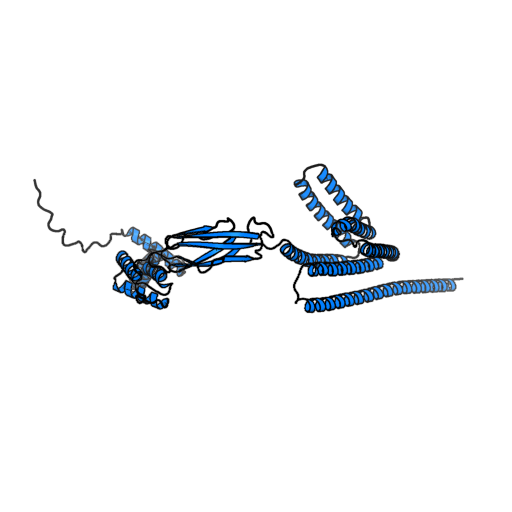 ASN A CA 1
ATOM 3188 C C . ASN A 1 410 ? -0.398 15.069 -26.309 1.00 45.50 410 ASN A C 1
ATOM 3190 O O . ASN A 1 410 ? -0.724 14.477 -25.278 1.00 45.50 410 ASN A O 1
ATOM 3194 N N . GLN A 1 411 ? -0.574 16.390 -26.437 1.00 43.00 411 GLN A N 1
ATOM 3195 C CA . GLN A 1 411 ? -1.224 17.198 -25.396 1.00 43.00 411 GLN A CA 1
ATOM 3196 C C . GLN A 1 411 ? -2.211 18.241 -25.942 1.00 43.00 411 GLN A C 1
ATOM 3198 O O . GLN A 1 411 ? -1.813 19.293 -26.436 1.00 43.00 411 GLN A O 1
ATOM 3203 N N . ASP A 1 412 ? -3.504 18.002 -25.701 1.00 44.22 412 ASP A N 1
ATOM 3204 C CA . ASP A 1 412 ? -4.565 19.020 -25.673 1.00 44.22 412 ASP A CA 1
ATOM 3205 C C . ASP A 1 412 ? -4.451 19.880 -24.391 1.00 44.22 412 ASP A C 1
ATOM 3207 O O . ASP A 1 412 ? -5.289 19.797 -23.491 1.00 44.22 412 ASP A O 1
ATOM 3211 N N . ILE A 1 413 ? -3.387 20.682 -24.240 1.00 45.91 413 ILE A N 1
ATOM 3212 C CA . ILE A 1 413 ? -3.242 21.603 -23.091 1.00 45.91 413 ILE A CA 1
ATOM 3213 C C . ILE A 1 413 ? -3.011 23.045 -23.585 1.00 45.91 413 ILE A C 1
ATOM 3215 O O . ILE A 1 413 ? -1.904 23.375 -24.013 1.00 45.91 413 ILE A O 1
ATOM 3219 N N . PRO A 1 414 ? -4.012 23.949 -23.491 1.00 47.28 414 PRO A N 1
ATOM 3220 C CA . PRO A 1 414 ? -3.955 25.281 -24.111 1.00 47.28 414 PRO A CA 1
ATOM 3221 C C . PRO A 1 414 ? -3.019 26.318 -23.459 1.00 47.28 414 PRO A C 1
ATOM 3223 O O . PRO A 1 414 ? -2.956 27.444 -23.943 1.00 47.28 414 PRO A O 1
ATOM 3226 N N . SER A 1 415 ? -2.312 26.012 -22.364 1.00 47.22 415 SER A N 1
ATOM 3227 C CA . SER A 1 415 ? -1.623 27.036 -21.551 1.00 47.22 415 SER A CA 1
ATOM 3228 C C . SER A 1 415 ? -0.099 26.904 -21.433 1.00 47.22 415 SER A C 1
ATOM 3230 O O . SER A 1 415 ? 0.520 27.724 -20.760 1.00 47.22 415 SER A O 1
ATOM 3232 N N . ALA A 1 416 ? 0.535 25.926 -22.090 1.00 49.03 416 ALA A N 1
ATOM 3233 C CA . ALA A 1 416 ? 1.988 25.705 -21.998 1.00 49.03 416 ALA A CA 1
ATOM 3234 C C . ALA A 1 416 ? 2.821 26.413 -23.093 1.00 49.03 416 ALA A C 1
ATOM 3236 O O . ALA A 1 416 ? 4.044 26.281 -23.128 1.00 49.03 416 ALA A O 1
ATOM 3237 N N . SER A 1 417 ? 2.191 27.165 -24.000 1.00 54.94 417 SER A N 1
ATOM 3238 C CA . SER A 1 417 ? 2.838 27.613 -25.241 1.00 54.94 417 SER A CA 1
ATOM 3239 C C . SER A 1 417 ? 3.948 28.655 -25.051 1.00 54.94 417 SER A C 1
ATOM 3241 O O . SER A 1 417 ? 4.940 28.599 -25.771 1.00 54.94 417 SER A O 1
ATOM 3243 N N . SER A 1 418 ? 3.854 29.571 -24.082 1.00 52.16 418 SER A N 1
ATOM 3244 C CA . SER A 1 418 ? 4.848 30.651 -23.934 1.00 52.16 418 SER A CA 1
ATOM 3245 C C . SER A 1 418 ? 6.187 30.169 -23.368 1.00 52.16 418 SER A C 1
ATOM 3247 O O . SER A 1 418 ? 7.236 30.489 -23.919 1.00 52.16 418 SER A O 1
ATOM 3249 N N . VAL A 1 419 ? 6.163 29.329 -22.329 1.00 54.88 419 VAL A N 1
ATOM 3250 C CA . VAL A 1 419 ? 7.382 28.809 -21.676 1.00 54.88 419 VAL A CA 1
ATOM 3251 C C . VAL A 1 419 ? 8.176 27.899 -22.618 1.00 54.88 419 VAL A C 1
ATOM 3253 O O . VAL A 1 419 ? 9.406 27.920 -22.632 1.00 54.88 419 VAL A O 1
ATOM 3256 N N . ILE A 1 420 ? 7.477 27.125 -23.450 1.00 54.94 420 ILE A N 1
ATOM 3257 C CA . ILE A 1 420 ? 8.097 26.207 -24.409 1.00 54.94 420 ILE A CA 1
ATOM 3258 C C . ILE A 1 420 ? 8.738 26.976 -25.580 1.00 54.94 420 ILE A C 1
ATOM 3260 O O . ILE A 1 420 ? 9.809 26.595 -26.058 1.00 54.94 420 ILE A O 1
ATOM 3264 N N . ILE A 1 421 ? 8.129 28.083 -26.021 1.00 60.41 421 ILE A N 1
ATOM 3265 C CA . ILE A 1 421 ? 8.684 28.941 -27.080 1.00 60.41 421 ILE A CA 1
ATOM 3266 C C . ILE A 1 421 ? 9.960 29.653 -26.607 1.00 60.41 421 ILE A C 1
ATOM 3268 O O . ILE A 1 421 ? 10.938 29.698 -27.359 1.00 60.41 421 ILE A O 1
ATOM 3272 N N . ASP A 1 422 ? 9.990 30.144 -25.368 1.00 57.81 422 ASP A N 1
ATOM 3273 C CA . ASP A 1 422 ? 11.181 30.800 -24.814 1.00 57.81 422 ASP A CA 1
ATOM 3274 C C . ASP A 1 422 ? 12.336 29.803 -24.618 1.00 57.81 422 ASP A C 1
ATOM 3276 O O . ASP A 1 422 ? 13.467 30.070 -25.027 1.00 57.81 422 ASP A O 1
ATOM 3280 N N . PHE A 1 423 ? 12.043 28.585 -24.148 1.00 56.31 423 PHE A N 1
ATOM 3281 C CA . PHE A 1 423 ? 13.044 27.520 -24.034 1.00 56.31 423 PHE A CA 1
ATOM 3282 C C . PHE A 1 423 ? 13.630 27.100 -25.396 1.00 56.31 423 PHE A C 1
ATOM 3284 O O . PHE A 1 423 ? 14.836 26.862 -25.516 1.00 56.31 423 PHE A O 1
ATOM 3291 N N . LYS A 1 424 ? 12.806 27.071 -26.457 1.00 58.69 424 LYS A N 1
ATOM 3292 C CA . LYS A 1 424 ? 13.267 26.819 -27.836 1.00 58.69 424 LYS A CA 1
ATOM 3293 C C . LYS A 1 424 ? 14.263 27.887 -28.292 1.00 58.69 424 LYS A C 1
ATOM 3295 O O . LYS A 1 424 ? 15.271 27.557 -28.919 1.00 58.69 424 LYS A O 1
ATOM 3300 N N . LYS A 1 425 ? 14.004 29.156 -27.975 1.00 60.88 425 LYS A N 1
ATOM 3301 C CA . LYS A 1 425 ? 14.870 30.274 -28.359 1.00 60.88 425 LYS A CA 1
ATOM 3302 C C . LYS A 1 425 ? 16.230 30.190 -27.658 1.00 60.88 425 LYS A C 1
ATOM 3304 O O . LYS A 1 425 ? 17.260 30.343 -28.317 1.00 60.88 425 LYS A O 1
ATOM 3309 N N . ASP A 1 426 ? 16.241 29.840 -26.376 1.00 59.47 426 ASP A N 1
ATOM 3310 C CA . ASP A 1 426 ? 17.468 29.741 -25.578 1.00 59.47 426 ASP A CA 1
ATOM 3311 C C . ASP A 1 426 ? 18.349 28.545 -25.964 1.00 59.47 426 ASP A C 1
ATOM 3313 O O . ASP A 1 426 ? 19.577 28.678 -26.042 1.00 59.47 426 ASP A O 1
ATOM 3317 N N . ILE A 1 427 ? 17.748 27.393 -26.290 1.00 59.91 427 ILE A N 1
ATOM 3318 C CA . ILE A 1 427 ? 18.500 26.237 -26.798 1.00 59.91 427 ILE A CA 1
ATOM 3319 C C . ILE A 1 427 ? 19.110 26.555 -28.160 1.00 59.91 427 ILE A C 1
ATOM 3321 O O . ILE A 1 427 ? 20.305 26.331 -28.347 1.00 59.91 427 ILE A O 1
ATOM 3325 N N . VAL A 1 428 ? 18.332 27.114 -29.093 1.00 63.69 428 VAL A N 1
ATOM 3326 C CA . VAL A 1 428 ? 18.812 27.420 -30.450 1.00 63.69 428 VAL A CA 1
ATOM 3327 C C . VAL A 1 428 ? 19.947 28.447 -30.422 1.00 63.69 428 VAL A C 1
ATOM 3329 O O . VAL A 1 428 ? 20.939 28.289 -31.144 1.00 63.69 428 VAL A O 1
ATOM 3332 N N . HIS A 1 429 ? 19.854 29.470 -29.567 1.00 61.47 429 HIS A N 1
ATOM 3333 C CA . HIS A 1 429 ? 20.940 30.433 -29.385 1.00 61.47 429 HIS A CA 1
ATOM 3334 C C . HIS A 1 429 ? 22.188 29.783 -28.781 1.00 61.47 429 HIS A C 1
ATOM 3336 O O . HIS A 1 429 ? 23.292 30.019 -29.276 1.00 61.47 429 HIS A O 1
ATOM 3342 N N . SER A 1 430 ? 22.025 28.918 -27.779 1.00 59.84 430 SER A N 1
ATOM 3343 C CA . SER A 1 430 ? 23.145 28.234 -27.125 1.00 59.84 430 SER A CA 1
ATOM 3344 C C . SER A 1 430 ? 23.856 27.257 -28.067 1.00 59.84 430 SER A C 1
ATOM 3346 O O . SER A 1 430 ? 25.085 27.263 -28.155 1.00 59.84 430 SER A O 1
ATOM 3348 N N . THR A 1 431 ? 23.111 26.468 -28.846 1.00 60.19 431 THR A N 1
ATOM 3349 C CA . THR A 1 431 ? 23.695 25.551 -29.836 1.00 60.19 431 THR A CA 1
ATOM 3350 C C . THR A 1 431 ? 24.379 26.300 -30.976 1.00 60.19 431 THR A C 1
ATOM 3352 O O . THR A 1 431 ? 25.457 25.893 -31.406 1.00 60.19 431 THR A O 1
ATOM 3355 N N . SER A 1 432 ? 23.812 27.425 -31.428 1.00 60.31 432 SER A N 1
ATOM 3356 C CA . SER A 1 432 ? 24.426 28.264 -32.469 1.00 60.31 432 SER A CA 1
ATOM 3357 C C . SER A 1 432 ? 25.720 28.921 -31.983 1.00 60.31 432 SER A C 1
ATOM 3359 O O . SER A 1 432 ? 26.701 28.982 -32.723 1.00 60.31 432 SER A O 1
ATOM 3361 N N . PHE A 1 433 ? 25.758 29.364 -30.723 1.00 66.31 433 PHE A N 1
ATOM 3362 C CA . PHE A 1 433 ? 26.954 29.938 -30.109 1.00 66.31 433 PHE A CA 1
ATOM 3363 C C . PHE A 1 433 ? 28.081 28.905 -29.975 1.00 66.31 433 PHE A C 1
ATOM 3365 O O . PHE A 1 433 ? 29.217 29.168 -30.372 1.00 66.31 433 PHE A O 1
ATOM 3372 N N . ILE A 1 434 ? 27.758 27.700 -29.494 1.00 62.47 434 ILE A N 1
ATOM 3373 C CA . ILE A 1 434 ? 28.719 26.596 -29.378 1.00 62.47 434 ILE A CA 1
ATOM 3374 C C . ILE A 1 434 ? 29.247 26.192 -30.763 1.00 62.47 434 ILE A C 1
ATOM 3376 O O . ILE A 1 434 ? 30.460 26.068 -30.940 1.00 62.47 434 ILE A O 1
ATOM 3380 N N . ALA A 1 435 ? 28.372 26.064 -31.767 1.00 64.81 435 ALA A N 1
ATOM 3381 C CA . ALA A 1 435 ? 28.780 25.784 -33.144 1.00 64.81 435 ALA A CA 1
ATOM 3382 C C . ALA A 1 435 ? 29.718 26.870 -33.707 1.00 64.81 435 ALA A C 1
ATOM 3384 O O . ALA A 1 435 ? 30.708 26.545 -34.365 1.00 64.81 435 ALA A O 1
ATOM 3385 N N . GLY A 1 436 ? 29.465 28.145 -33.390 1.00 73.81 436 GLY A N 1
ATOM 3386 C CA . GLY A 1 436 ? 30.344 29.262 -33.742 1.00 73.81 436 GLY A CA 1
ATOM 3387 C C . GLY A 1 436 ? 31.743 29.144 -33.128 1.00 73.81 436 GLY A C 1
ATOM 3388 O O . GLY A 1 436 ? 32.737 29.301 -33.837 1.00 73.81 436 GLY A O 1
ATOM 3389 N N . ILE A 1 437 ? 31.845 28.791 -31.841 1.00 68.56 437 ILE A N 1
ATOM 3390 C CA . ILE A 1 437 ? 33.139 28.565 -31.171 1.00 68.56 437 ILE A CA 1
ATOM 3391 C C . ILE A 1 437 ? 33.902 27.412 -31.834 1.00 68.56 437 ILE A C 1
ATOM 3393 O O . ILE A 1 437 ? 35.088 27.553 -32.134 1.00 68.56 437 ILE A O 1
ATOM 3397 N N . PHE A 1 438 ? 33.235 26.289 -32.111 1.00 62.72 438 PHE A N 1
ATOM 3398 C CA . PHE A 1 438 ? 33.873 25.150 -32.778 1.00 62.72 438 PHE A CA 1
ATOM 3399 C C . PHE A 1 438 ? 34.327 25.481 -34.203 1.00 62.72 438 PHE A C 1
ATOM 3401 O O . PHE A 1 438 ? 35.407 25.048 -34.607 1.00 62.72 438 PHE A O 1
ATOM 3408 N N . MET A 1 439 ? 33.564 26.290 -34.945 1.00 72.38 439 MET A N 1
ATOM 3409 C CA . MET A 1 439 ? 33.973 26.770 -36.266 1.00 72.38 439 MET A CA 1
ATOM 3410 C C . MET A 1 439 ? 35.232 27.647 -36.178 1.00 72.38 439 MET A C 1
ATOM 3412 O O . MET A 1 439 ? 36.166 27.444 -36.951 1.00 72.38 439 MET A O 1
ATOM 3416 N N . ILE A 1 440 ? 35.307 28.565 -35.207 1.00 71.56 440 ILE A N 1
ATOM 3417 C CA . ILE A 1 440 ? 36.499 29.401 -34.982 1.00 71.56 440 ILE A CA 1
ATOM 3418 C C . ILE A 1 440 ? 37.714 28.531 -34.634 1.00 71.56 440 ILE A C 1
ATOM 3420 O O . ILE A 1 440 ? 38.780 28.708 -35.221 1.00 71.56 440 ILE A O 1
ATOM 3424 N N . LEU A 1 441 ? 37.558 27.547 -33.744 1.00 64.50 441 LEU A N 1
ATOM 3425 C CA . LEU A 1 441 ? 38.639 26.624 -33.379 1.00 64.50 441 LEU A CA 1
ATOM 3426 C C . LEU A 1 441 ? 39.114 25.780 -34.572 1.00 64.50 441 LEU A C 1
ATOM 3428 O O . LEU A 1 441 ? 40.320 25.596 -34.748 1.00 64.50 441 LEU A O 1
ATOM 3432 N N . ALA A 1 442 ? 38.194 25.317 -35.423 1.00 66.25 442 ALA A N 1
ATOM 3433 C CA . ALA A 1 442 ? 38.531 24.596 -36.649 1.00 66.25 442 ALA A CA 1
ATOM 3434 C C . ALA A 1 442 ? 39.308 25.481 -37.640 1.00 66.25 442 ALA A C 1
ATOM 3436 O O . ALA A 1 442 ? 40.308 25.038 -38.208 1.00 66.25 442 ALA A O 1
ATOM 3437 N N . ILE A 1 443 ? 38.910 26.750 -37.795 1.00 72.56 443 ILE A N 1
ATOM 3438 C CA . ILE A 1 443 ? 39.631 27.733 -38.618 1.00 72.56 443 ILE A CA 1
ATOM 3439 C C . ILE A 1 443 ? 41.034 27.985 -38.048 1.00 72.56 443 ILE A C 1
ATOM 3441 O O . ILE A 1 443 ? 42.010 27.957 -38.797 1.00 72.56 443 ILE A O 1
ATOM 3445 N N . CYS A 1 444 ? 41.175 28.158 -36.731 1.00 68.56 444 CYS A N 1
ATOM 3446 C CA . CYS A 1 444 ? 42.479 28.318 -36.082 1.00 68.56 444 CYS A CA 1
ATOM 3447 C C . CYS A 1 444 ? 43.396 27.102 -36.305 1.00 68.56 444 CYS A C 1
ATOM 3449 O O . CYS A 1 444 ? 44.580 27.271 -36.605 1.00 68.56 444 CYS A O 1
ATOM 3451 N N . ALA A 1 445 ? 42.861 25.881 -36.214 1.00 65.12 445 ALA A N 1
ATOM 3452 C CA . ALA A 1 445 ? 43.616 24.655 -36.474 1.00 65.12 445 ALA A CA 1
ATOM 3453 C C . ALA A 1 445 ? 44.049 24.535 -37.948 1.00 65.12 445 ALA A C 1
ATOM 3455 O O . ALA A 1 445 ? 45.185 24.140 -38.237 1.00 65.12 445 ALA A O 1
ATOM 3456 N N . ALA A 1 446 ? 43.179 24.929 -38.882 1.00 70.50 446 ALA A N 1
ATOM 3457 C CA . ALA A 1 446 ? 43.499 24.972 -40.306 1.00 70.50 446 ALA A CA 1
ATOM 3458 C C . ALA A 1 446 ? 44.604 26.000 -40.606 1.00 70.50 446 ALA A C 1
ATOM 3460 O O . ALA A 1 446 ? 45.579 25.670 -41.280 1.00 70.50 446 ALA A O 1
ATOM 3461 N N . ILE A 1 447 ? 44.513 27.210 -40.041 1.00 75.56 447 ILE A N 1
ATOM 3462 C CA . ILE A 1 447 ? 45.538 28.255 -40.187 1.00 75.56 447 ILE A CA 1
ATOM 3463 C C . ILE A 1 447 ? 46.880 27.786 -39.613 1.00 75.56 447 ILE A C 1
ATOM 3465 O O . ILE A 1 447 ? 47.908 27.954 -40.265 1.00 75.56 447 ILE A O 1
ATOM 3469 N N . SER A 1 448 ? 46.881 27.144 -38.440 1.00 74.12 448 SER A N 1
ATOM 3470 C CA . SER A 1 448 ? 48.094 26.576 -37.830 1.00 74.12 448 SER A CA 1
ATOM 3471 C C . SER A 1 448 ? 48.761 25.528 -38.733 1.00 74.12 448 SER A C 1
ATOM 3473 O O . SER A 1 448 ? 49.981 25.532 -38.914 1.00 74.12 448 SER A O 1
ATOM 3475 N N . SER A 1 449 ? 47.956 24.682 -39.382 1.00 67.44 449 SER A N 1
ATOM 3476 C CA . SER A 1 449 ? 48.440 23.668 -40.330 1.00 67.44 449 SER A CA 1
ATOM 3477 C C . SER A 1 449 ? 49.008 24.284 -41.615 1.00 67.44 449 SER A C 1
ATOM 3479 O O . SER A 1 449 ? 49.989 23.790 -42.161 1.00 67.44 449 SER A O 1
ATOM 3481 N N . ILE A 1 450 ? 48.436 25.389 -42.097 1.00 77.94 450 ILE A N 1
ATOM 3482 C CA . ILE A 1 450 ? 48.970 26.119 -43.256 1.00 77.94 450 ILE A CA 1
ATOM 3483 C C . ILE A 1 450 ? 50.294 26.805 -42.891 1.00 77.94 450 ILE A C 1
ATOM 3485 O O . ILE A 1 450 ? 51.253 26.752 -43.664 1.00 77.94 450 ILE A O 1
ATOM 3489 N N . LEU A 1 451 ? 50.376 27.407 -41.698 1.00 80.12 451 LEU A N 1
ATOM 3490 C CA . LEU A 1 451 ? 51.589 28.069 -41.217 1.00 80.12 451 LEU A CA 1
ATOM 3491 C C . LEU A 1 451 ? 52.762 27.089 -41.091 1.00 80.12 451 LEU A C 1
ATOM 3493 O O . LEU A 1 451 ? 53.882 27.421 -41.478 1.00 80.12 451 LEU A O 1
ATOM 3497 N N . SER A 1 452 ? 52.514 25.880 -40.582 1.00 74.00 452 SER A N 1
ATOM 3498 C CA . SER A 1 452 ? 53.558 24.864 -40.418 1.00 74.00 452 SER A CA 1
ATOM 3499 C C . SER A 1 452 ? 54.122 24.389 -41.761 1.00 74.00 452 SER A C 1
ATOM 3501 O O . SER A 1 452 ? 55.341 24.293 -41.907 1.00 74.00 452 SER A O 1
ATOM 3503 N N . VAL A 1 453 ? 53.277 24.206 -42.781 1.00 79.94 453 VAL A N 1
ATOM 3504 C CA . VAL A 1 453 ? 53.727 23.919 -44.156 1.00 79.94 453 VAL A CA 1
ATOM 3505 C C . VAL A 1 453 ? 54.573 25.068 -44.711 1.00 79.94 453 VAL A C 1
ATOM 3507 O O . VAL A 1 453 ? 55.628 24.833 -45.300 1.00 79.94 453 VAL A O 1
ATOM 3510 N N . PHE A 1 454 ? 54.161 26.316 -44.478 1.00 82.69 454 PHE A N 1
ATOM 3511 C CA . PHE A 1 454 ? 54.900 27.493 -44.939 1.00 82.69 454 PHE A CA 1
ATOM 3512 C C . PHE A 1 454 ? 56.296 27.592 -44.298 1.00 82.69 454 PHE A C 1
ATOM 3514 O O . PHE A 1 454 ? 57.279 27.873 -44.985 1.00 82.69 454 PHE A O 1
ATOM 3521 N N . ILE A 1 455 ? 56.407 27.288 -43.000 1.00 83.19 455 ILE A N 1
ATOM 3522 C CA . ILE A 1 455 ? 57.687 27.237 -42.275 1.00 83.19 455 ILE A CA 1
ATOM 3523 C C . ILE A 1 455 ? 58.607 26.155 -42.854 1.00 83.19 455 ILE A C 1
ATOM 3525 O O . ILE A 1 455 ? 59.795 26.413 -43.058 1.00 83.19 455 ILE A O 1
ATOM 3529 N N . ILE A 1 456 ? 58.074 24.969 -43.172 1.00 81.56 456 ILE A N 1
ATOM 3530 C CA . ILE A 1 456 ? 58.850 23.884 -43.792 1.00 81.56 456 ILE A CA 1
ATOM 3531 C C . ILE A 1 456 ? 59.392 24.322 -45.158 1.00 81.56 456 ILE A C 1
ATOM 3533 O O . ILE A 1 456 ? 60.577 24.133 -45.433 1.00 81.56 456 ILE A O 1
ATOM 3537 N N . ILE A 1 457 ? 58.569 24.965 -45.992 1.00 87.44 457 ILE A N 1
ATOM 3538 C CA . ILE A 1 457 ? 58.996 25.479 -47.304 1.00 87.44 457 ILE A CA 1
ATOM 3539 C C . ILE A 1 457 ? 60.125 26.507 -47.144 1.00 87.44 457 ILE A C 1
ATOM 3541 O O . ILE A 1 457 ? 61.137 26.422 -47.842 1.00 87.44 457 ILE A O 1
ATOM 3545 N N . ILE A 1 458 ? 59.997 27.442 -46.197 1.00 88.12 458 ILE A N 1
ATOM 3546 C CA . ILE A 1 458 ? 61.043 28.433 -45.905 1.00 88.12 458 ILE A CA 1
ATOM 3547 C C . ILE A 1 458 ? 62.339 27.742 -45.465 1.00 88.12 458 ILE A C 1
ATOM 3549 O O . ILE A 1 458 ? 63.410 28.088 -45.967 1.00 88.12 458 ILE A O 1
ATOM 3553 N N . MET A 1 459 ? 62.265 26.742 -44.580 1.00 85.94 459 MET A N 1
ATOM 3554 C CA . MET A 1 459 ? 63.445 25.982 -44.159 1.00 85.94 459 MET A CA 1
ATOM 3555 C C . MET A 1 459 ? 64.120 25.266 -45.330 1.00 85.94 459 MET A C 1
ATOM 3557 O O . MET A 1 459 ? 65.340 25.342 -45.459 1.00 85.94 459 MET A O 1
ATOM 3561 N N . VAL A 1 460 ? 63.352 24.637 -46.222 1.00 89.75 460 VAL A N 1
ATOM 3562 C CA . VAL A 1 460 ? 63.896 23.988 -47.425 1.00 89.75 460 VAL A CA 1
ATOM 3563 C C . VAL A 1 460 ? 64.601 25.006 -48.327 1.00 89.75 460 VAL A C 1
ATOM 3565 O O . VAL A 1 460 ? 65.719 24.754 -48.775 1.00 89.75 460 VAL A O 1
ATOM 3568 N N . ILE A 1 461 ? 64.015 26.189 -48.540 1.00 91.06 461 ILE A N 1
ATOM 3569 C CA . ILE A 1 461 ? 64.640 27.267 -49.327 1.00 91.06 461 ILE A CA 1
ATOM 3570 C C . ILE A 1 461 ? 65.954 27.735 -48.682 1.00 91.06 461 ILE A C 1
ATOM 3572 O O . ILE A 1 461 ? 66.947 27.937 -49.388 1.00 91.06 461 ILE A O 1
ATOM 3576 N N . ILE A 1 462 ? 65.984 27.892 -47.354 1.00 90.75 462 ILE A N 1
ATOM 3577 C CA . ILE A 1 462 ? 67.195 28.269 -46.609 1.00 90.75 462 ILE A CA 1
ATOM 3578 C C . ILE A 1 462 ? 68.275 27.197 -46.769 1.00 90.75 462 ILE A C 1
ATOM 3580 O O . ILE A 1 462 ? 69.417 27.537 -47.078 1.00 90.75 462 ILE A O 1
ATOM 3584 N N . ILE A 1 463 ? 67.922 25.916 -46.625 1.00 89.88 463 ILE A N 1
ATOM 3585 C CA . ILE A 1 463 ? 68.851 24.790 -46.789 1.00 89.88 463 ILE A CA 1
ATOM 3586 C C . ILE A 1 463 ? 69.429 24.770 -48.208 1.00 89.88 463 ILE A C 1
ATOM 3588 O O . ILE A 1 463 ? 70.643 24.649 -48.366 1.00 89.88 463 ILE A O 1
ATOM 3592 N N . ILE A 1 464 ? 68.600 24.959 -49.240 1.00 90.38 464 ILE A N 1
ATOM 3593 C CA . ILE A 1 464 ? 69.051 25.010 -50.640 1.00 90.38 464 ILE A CA 1
ATOM 3594 C C . ILE A 1 464 ? 70.009 26.188 -50.866 1.00 90.38 464 ILE A C 1
ATOM 3596 O O . ILE A 1 464 ? 71.073 26.013 -51.463 1.00 90.38 464 ILE A O 1
ATOM 3600 N N . LYS A 1 465 ? 69.681 27.386 -50.360 1.00 89.12 465 LYS A N 1
ATOM 3601 C CA . LYS A 1 465 ? 70.573 28.557 -50.450 1.00 89.12 465 LYS A CA 1
ATOM 3602 C C . LYS A 1 465 ? 71.900 28.326 -49.730 1.00 89.12 465 LYS A C 1
ATOM 3604 O O . LYS A 1 465 ? 72.949 28.676 -50.267 1.00 89.12 465 LYS A O 1
ATOM 3609 N N . TYR A 1 466 ? 71.858 27.740 -48.537 1.00 90.62 466 TYR A N 1
ATOM 3610 C CA . TYR A 1 466 ? 73.050 27.444 -47.749 1.00 90.62 466 TYR A CA 1
ATOM 3611 C C . TYR A 1 466 ? 73.939 26.407 -48.447 1.00 90.62 466 TYR A C 1
ATOM 3613 O O . TYR A 1 466 ? 75.147 26.605 -48.560 1.00 90.62 466 TYR A O 1
ATOM 3621 N N . HIS A 1 467 ? 73.336 25.355 -49.007 1.00 90.31 467 HIS A N 1
ATOM 3622 C CA . HIS A 1 467 ? 74.043 24.338 -49.780 1.00 90.31 467 HIS A CA 1
ATOM 3623 C C . HIS A 1 467 ? 74.731 24.925 -51.023 1.00 90.31 467 HIS A C 1
ATOM 3625 O O . HIS A 1 467 ? 75.905 24.647 -51.260 1.00 90.31 467 HIS A O 1
ATOM 3631 N N . ASN A 1 468 ? 74.042 25.787 -51.779 1.00 88.75 468 ASN A N 1
ATOM 3632 C CA . ASN A 1 468 ? 74.628 26.451 -52.949 1.00 88.75 468 ASN A CA 1
ATOM 3633 C C . ASN A 1 468 ? 75.772 27.405 -52.565 1.00 88.75 468 ASN A C 1
ATOM 3635 O O . ASN A 1 468 ? 76.811 27.397 -53.216 1.00 88.75 468 ASN A O 1
ATOM 3639 N N . SER A 1 469 ? 75.629 28.150 -51.464 1.00 88.69 469 SER A N 1
ATOM 3640 C CA . SER A 1 469 ? 76.688 29.026 -50.939 1.00 88.69 469 SER A CA 1
ATOM 3641 C C . SER A 1 469 ? 77.949 28.249 -50.535 1.00 88.69 469 SER A C 1
ATOM 3643 O O . SER A 1 469 ? 79.068 28.657 -50.850 1.00 88.69 469 SER A O 1
ATOM 3645 N N . ILE A 1 470 ? 77.787 27.082 -49.897 1.00 88.12 470 ILE A N 1
ATOM 3646 C CA . ILE A 1 470 ? 78.906 26.169 -49.617 1.00 88.12 470 ILE A CA 1
ATOM 3647 C C . ILE A 1 470 ? 79.533 25.690 -50.928 1.00 88.12 470 ILE A C 1
ATOM 3649 O O . ILE A 1 470 ? 80.751 25.744 -51.077 1.00 88.12 470 ILE A O 1
ATOM 3653 N N . LYS A 1 471 ? 78.722 25.257 -51.896 1.00 87.62 471 LYS A N 1
ATOM 3654 C CA . LYS A 1 471 ? 79.216 24.738 -53.176 1.00 87.62 471 LYS A CA 1
ATOM 3655 C C . LYS A 1 471 ? 80.074 25.757 -53.933 1.00 87.62 471 LYS A C 1
ATOM 3657 O O . LYS A 1 471 ? 81.108 25.371 -54.469 1.00 87.62 471 LYS A O 1
ATOM 3662 N N . ASP A 1 472 ? 79.697 27.033 -53.924 1.00 88.19 472 ASP A N 1
ATOM 3663 C CA . ASP A 1 472 ? 80.477 28.102 -54.561 1.00 88.19 472 ASP A CA 1
ATOM 3664 C C . ASP A 1 472 ? 81.778 28.413 -53.805 1.00 88.19 472 ASP A C 1
ATOM 3666 O O . ASP A 1 472 ? 82.796 28.711 -54.426 1.00 88.19 472 ASP A O 1
ATOM 3670 N N . LYS A 1 473 ? 81.790 28.277 -52.472 1.00 86.44 473 LYS A N 1
ATOM 3671 C CA . LYS A 1 473 ? 82.981 28.527 -51.643 1.00 86.44 473 LYS A CA 1
ATOM 3672 C C . LYS A 1 473 ? 84.065 27.447 -51.771 1.00 86.44 473 LYS A C 1
ATOM 3674 O O . LYS A 1 473 ? 85.230 27.734 -51.517 1.00 86.44 473 LYS A O 1
ATOM 3679 N N . TYR A 1 474 ? 83.693 26.226 -52.154 1.00 80.44 474 TYR A N 1
ATOM 3680 C CA . TYR A 1 474 ? 84.606 25.079 -52.287 1.00 80.44 474 TYR A CA 1
ATOM 3681 C C . TYR A 1 474 ? 84.857 24.649 -53.740 1.00 80.44 474 TYR A C 1
ATOM 3683 O O . TYR A 1 474 ? 85.413 23.579 -53.984 1.00 80.44 474 TYR A O 1
ATOM 3691 N N . ARG A 1 475 ? 84.466 25.475 -54.714 1.00 67.94 475 ARG A N 1
ATOM 3692 C CA . ARG A 1 475 ? 84.772 25.260 -56.130 1.00 67.94 475 ARG A CA 1
ATOM 3693 C C . ARG A 1 475 ? 86.192 25.772 -56.415 1.00 67.94 475 ARG A C 1
ATOM 3695 O O . ARG A 1 475 ? 86.363 26.937 -56.759 1.00 67.94 475 ARG A O 1
ATOM 3702 N N . ILE A 1 476 ? 87.188 24.915 -56.169 1.00 50.91 476 ILE A N 1
ATOM 3703 C CA . ILE A 1 476 ? 88.599 25.110 -56.564 1.00 50.91 476 ILE A CA 1
ATOM 3704 C C . ILE A 1 476 ? 88.752 24.824 -58.056 1.00 50.91 476 ILE A C 1
ATOM 3706 O O . ILE A 1 476 ? 88.155 23.818 -58.512 1.00 50.91 476 ILE A O 1
#

Secondary structure (DSSP, 8-state):
----SSSSSSSS-GGG------HHHHHHHHHHHHHHHHHHHT-----TTHHHHHHHHHHHSHHHHHHHHHHHHHHHHHHS-S-HHHHHHHHHHHHHTTSEE-HHHHHHHHHHHHHTT--HHHHHHHHHHHHHHTTPEES-S----SPPP-EEES-SEEEEEEEPTT-EEEEEEEEEE-SSS---EEEEESSTTEE--SB--TT-SEEEEEEEEE-TTPPTT-EEEEEEEEEETTEEEEEEEEEEEPPHHHHHHHHHHHHHHHHHHHHHHHHHHHHHS-TTHHHHHHHHHHHHHHHHHHHHHHHHS-SHHHHHHHHHHHHHHHHHHHS-THHHHHHHHHHHHHHHHHH----SS-HHHHHHHHHHHHHHHHHHHHHHTT-HHHHHHHHHHHHHHHHHHHHHHHHHHHHHTT---TT-HHHHHHHHHHHHHHHHHHHHHHHHHHHHHHHHHHHHHHHHHHHHHHHHHHHHHHHHHT--

Foldseek 3Di:
DDDDDPPPDPPPPPVPPDPDDDPVVVVVVVVVVVVVVCVVVPDDDDDPPVVVVVVVVCVVPPVSVVVVVVVVVVVCCVVPDPQLLRVLLVLLLQCLQVQENEPVNVVVSLVSCVVSVHPSVSSVVSNVVSSVVSNHDYHPDDRQPQKQWAKDKPAQEDEAAAAEAQDKDKDKIKIATPIHAFKWWFKDKPDPQKDWHGTDDRSHRMDIIMIMGGRHPPDAQDWDKIWIWTDISNDIGIHIYIDTHHHPVRVVVVVVVVVVVVVVVVVVVLVVLPVVDPDPPSLVVVLVVVLVVLVVVLVVQCVVDVDPVSVVVSVVVNVLSVVCSVPPPVSVVVVVVVCCVVCVVVVPPDPDDDPPPVVVVVVVVVVVLVVLVVVCVVPVVLSVLVSVLVVVLVVVVVVVVVVVVVVVVPDPDPPPPPVVVVVVVVVVVVSVVVSVVSVVVSVVVVVVVVVVVVVVVVVVVVVVVVVVVVVVVPPD

Sequence (476 aa):
MAFSDYYEELEEEEDKIKPSCTREENLEKIIKAVRVWRNKHGVTADLKMATILEAQKVFSDTKKYNEFCKWYQEQQRTIIGTSPEEEFGKLVHGASMDGIITPAEYQMLLEDAERKEIPKREAEEIIQRIAEEYDATIGETEAQPLGVPKLEVDCDYLDFKNIKLGKSQSQSFTISNVGGGALRGTIKASQLWIRVPDHIDPSMHKQQTVVTIDTDGLVSGFAGTGVIDVKTNGGNSQITVKLGTEGYKDALNQFSTRLGISSVFAGAAIGSLFGTFGSGGAMFIFLLLLGAIGYEIYWKFHERFRGPISTSVGLSLLYIILVLGVIGSLGWSFLFALIYFFVSPLLMKNDDGDDNIIGGVYWLIGLLLLGLVALSNHSPVAGGIVCGIIASILVTWLFSERLFDYQCSNQDIPSASSVIIDFKKDIVHSTSFIAGIFMILAICAAISSILSVFIIIIMVIIIIKYHNSIKDKYRI